Protein 7Z97 (pdb70)

Nearest PDB structures (foldseek):
  7z94-assembly1_A  TM=1.001E+00  e=5.519E-91  Variovorax paradoxus EPS
  7z98-assembly1_A  TM=1.002E+00  e=1.127E-90  Variovorax paradoxus EPS
  7zca-assembly1_A-2  TM=1.002E+00  e=1.269E-90  Variovorax paradoxus EPS
  3ihm-assembly1_A  TM=9.276E-01  e=6.030E-39  Pseudomonas putida
  6foy-assembly2_B  TM=6.921E-01  e=3.466E-15  Pseudomonas fluorescens

B-factor: mean 48.89, std 10.7, range [31.3, 117.1]

Radius of gyration: 21.33 Å; Cα contacts (8 Å, |Δi|>4): 837; chains: 1; bounding box: 51×59×56 Å

InterPro domains:
  IPR036188 FAD/NAD(P)-binding domain superfamily [G3DSA:3.50.50.60] (2-73)
  IPR036188 FAD/NAD(P)-binding domain superfamily [G3DSA:3.50.50.60] (272-360)
  IPR036188 FAD/NAD(P)-binding domain superfamily [SSF51905] (2-357)
  IPR041654 Styrene monooxygenase StyA, putative substrate binding domain [PF17885] (148-255)

Organism: Variovorax paradoxus (strain EPS) (NCBI:txid595537)

Solvent-accessible surface area: 16921 Å² total; per-residue (Å²): 129,85,5,0,0,7,14,16,23,16,8,0,0,2,1,0,11,3,0,24,91,43,49,22,103,4,14,0,20,4,108,88,66,12,88,85,7,52,135,15,97,3,62,26,22,8,9,2,7,42,57,0,10,72,21,7,83,111,56,45,4,55,85,28,46,113,97,5,37,59,0,44,0,2,6,2,7,16,28,49,108,134,111,203,53,38,65,80,26,91,21,39,12,170,18,131,44,40,0,15,0,12,0,28,1,38,6,8,0,28,0,4,59,29,0,94,152,127,54,8,112,20,56,109,104,109,15,24,59,111,28,0,28,59,5,22,130,58,25,94,7,2,0,0,6,24,24,123,32,131,28,1,125,70,4,114,95,10,70,175,51,7,93,41,105,141,44,45,12,2,16,1,13,0,0,1,66,53,14,44,102,64,133,114,45,19,2,12,12,15,2,45,14,96,72,22,2,15,0,15,0,6,18,0,12,3,35,71,18,84,9,16,0,0,10,0,0,0,52,56,77,22,66,0,38,19,18,90,89,24,164,50,31,117,78,6,19,59,55,0,74,110,1,1,91,67,35,0,42,42,17,19,116,34,6,161,112,2,110,29,15,40,89,48,0,18,41,59,35,111,38,24,4,16,3,26,84,3,33,7,81,7,113,58,39,76,83,0,0,0,1,5,33,0,0,2,14,13,2,52,16,3,31,2,30,14,1,3,9,0,22,0,1,33,31,0,19,128,8,9,79,92,96,45,157,37,65,25,68,37,74,20,6,71,107,0,3,44,113,4,15,106,34,16,0,32,80,0,6,90,5,0,14,48,46,7,38,118,71,43,112,29,3,93,71,3,8,33,24,3,45,84,18,90,34,1,3,41,24,8,0,27,2,14,33,38,0,102,80,0,57,80,17,4,53,63,51,58,61,1,101,157,63,22,61,80,5,51,88,115,101

Structure (mmCIF, N/CA/C/O backbone):
data_7Z97
#
_entry.id   7Z97
#
_cell.length_a   95.863
_cell.length_b   95.863
_cell.length_c   111.522
_cell.angle_alpha   90.000
_cell.angle_beta   90.000
_cell.angle_gamma   120.000
#
_symmetry.space_group_name_H-M   'P 32 2 1'
#
loop_
_entity.id
_entity.type
_entity.pdbx_description
1 polymer 'Putative dehydrogenase/oxygenase subunit (Flavoprotein)'
2 non-polymer 'FLAVIN-ADENINE DINUCLEOTIDE'
3 non-polymer 1,2-ETHANEDIOL
4 non-polymer 6-bromo-1H-indole
5 water water
#
loop_
_atom_site.group_PDB
_atom_site.id
_atom_site.type_symbol
_atom_site.label_atom_id
_atom_site.label_alt_id
_atom_site.label_comp_id
_atom_site.label_asym_id
_atom_site.label_entity_id
_atom_site.label_seq_id
_atom_site.pdbx_PDB_ins_code
_atom_site.Cartn_x
_atom_site.Cartn_y
_atom_site.Cartn_z
_atom_site.occupancy
_atom_site.B_iso_or_equiv
_atom_site.auth_seq_id
_atom_site.auth_comp_id
_atom_site.auth_asym_id
_atom_site.auth_atom_id
_atom_site.pdbx_PDB_model_num
ATOM 1 N N . LYS A 1 23 ? 32.152 31.243 19.488 1.00 62.53 2 LYS A N 1
ATOM 2 C CA . LYS A 1 23 ? 30.989 30.456 19.868 1.00 60.97 2 LYS A CA 1
ATOM 3 C C . LYS A 1 23 ? 30.064 31.142 20.872 1.00 53.51 2 LYS A C 1
ATOM 4 O O . LYS A 1 23 ? 28.855 30.999 20.759 1.00 52.74 2 LYS A O 1
ATOM 22 N N . ARG A 1 24 ? 30.600 31.873 21.850 1.00 48.82 3 ARG A N 1
ATOM 23 C CA . ARG A 1 24 ? 29.769 32.538 22.850 1.00 45.82 3 ARG A CA 1
ATOM 24 C C . ARG A 1 24 ? 29.981 34.041 22.770 1.00 41.65 3 ARG A C 1
ATOM 25 O O . ARG A 1 24 ? 31.104 34.519 22.968 1.00 40.45 3 ARG A O 1
ATOM 46 N N . ILE A 1 25 ? 28.893 34.781 22.551 1.00 39.82 4 ILE A N 1
ATOM 47 C CA . ILE A 1 25 ? 28.935 36.225 22.363 1.00 38.07 4 ILE A CA 1
ATOM 48 C C . ILE A 1 25 ? 28.000 36.868 23.371 1.00 39.29 4 ILE A C 1
ATOM 49 O O . ILE A 1 25 ? 26.854 36.422 23.539 1.00 40.21 4 ILE A O 1
ATOM 65 N N . ALA A 1 26 ? 28.476 37.947 24.000 1.00 37.35 5 ALA A N 1
ATOM 66 C CA . ALA A 1 26 ? 27.667 38.742 24.903 1.00 37.23 5 ALA A CA 1
ATOM 67 C C . ALA A 1 26 ? 27.395 40.119 24.329 1.00 38.97 5 ALA A C 1
ATOM 68 O O . ALA A 1 26 ? 28.286 40.753 23.763 1.00 37.78 5 ALA A O 1
ATOM 75 N N . ILE A 1 27 ? 26.165 40.588 24.495 1.00 37.60 6 ILE A N 1
ATOM 76 C CA . ILE A 1 27 ? 25.748 41.912 24.044 1.00 36.92 6 ILE A CA 1
ATOM 77 C C . ILE A 1 27 ? 25.014 42.620 25.171 1.00 37.66 6 ILE A C 1
ATOM 78 O O . ILE A 1 27 ? 24.036 42.089 25.705 1.00 38.34 6 ILE A O 1
ATOM 94 N N . VAL A 1 28 ? 25.456 43.832 25.494 1.00 37.38 7 VAL A N 1
ATOM 95 C CA . VAL A 1 28 ? 24.812 44.683 26.482 1.00 39.41 7 VAL A CA 1
ATOM 96 C C 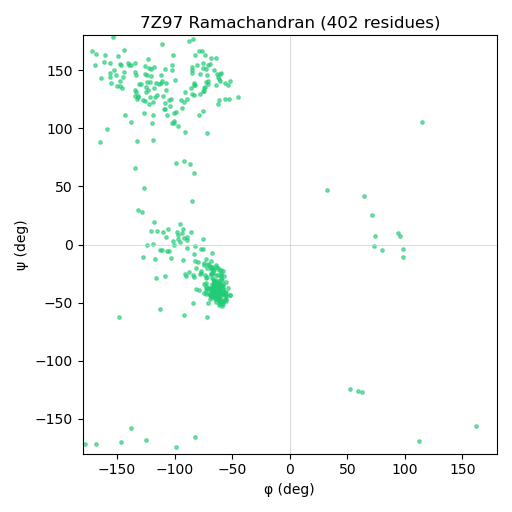. VAL A 1 28 ? 23.990 45.709 25.720 1.00 39.67 7 VAL A C 1
ATOM 97 O O . VAL A 1 28 ? 24.543 46.556 25.011 1.00 38.73 7 VAL A O 1
ATOM 110 N N . GLY A 1 29 ? 22.673 45.626 25.854 1.00 38.07 8 GLY A N 1
ATOM 111 C CA . GLY A 1 29 ? 21.769 46.572 25.254 1.00 38.56 8 GLY A CA 1
ATOM 112 C C . GLY A 1 29 ? 20.904 45.929 24.196 1.00 41.23 8 GLY A C 1
ATOM 113 O O . GLY A 1 29 ? 21.364 45.647 23.079 1.00 42.63 8 GLY A O 1
ATOM 117 N N . ALA A 1 30 ? 19.639 45.719 24.562 1.00 41.52 9 ALA A N 1
ATOM 118 C CA . ALA A 1 30 ? 18.653 45.055 23.717 1.00 42.86 9 ALA A CA 1
ATOM 119 C C . ALA A 1 30 ? 17.904 46.108 22.902 1.00 41.22 9 ALA A C 1
ATOM 120 O O . ALA A 1 30 ? 16.733 46.428 23.135 1.00 45.13 9 ALA A O 1
ATOM 127 N N . GLY A 1 31 ? 18.619 46.657 21.930 1.00 38.83 10 GLY A N 1
ATOM 128 C CA . GLY A 1 31 ? 18.046 47.633 21.019 1.00 36.64 10 GLY A CA 1
ATOM 129 C C . GLY A 1 31 ? 18.090 47.165 19.581 1.00 36.80 10 GLY A C 1
ATOM 130 O O . GLY A 1 31 ? 18.229 45.969 19.318 1.00 39.43 10 GLY A O 1
ATOM 134 N N A GLN A 1 32 ? 17.946 48.109 18.646 0.61 37.12 11 GLN A N 1
ATOM 135 N N B GLN A 1 32 ? 17.979 48.106 18.652 0.39 36.86 11 GLN A N 1
ATOM 136 C CA A GLN A 1 32 ? 17.894 47.761 17.224 0.61 38.27 11 GLN A CA 1
ATOM 137 C CA B GLN A 1 32 ? 17.892 47.735 17.248 0.39 37.08 11 GLN A CA 1
ATOM 138 C C A GLN A 1 32 ? 19.136 46.988 16.801 0.61 37.01 11 GLN A C 1
ATOM 139 C C B GLN A 1 32 ? 19.136 46.984 16.793 0.39 36.23 11 GLN A C 1
ATOM 140 O O A GLN A 1 32 ? 19.037 45.899 16.212 0.61 38.20 11 GLN A O 1
ATOM 141 O O B GLN A 1 32 ? 19.042 45.911 16.176 0.39 36.69 11 GLN A O 1
ATOM 168 N N . SER A 1 33 ? 20.309 47.575 17.009 1.00 36.26 12 SER A N 1
ATOM 169 C CA . SER A 1 33 ? 21.535 46.933 16.559 1.00 35.33 12 SER A CA 1
ATOM 170 C C . SER A 1 33 ? 21.844 45.682 17.352 1.00 34.20 12 SER A C 1
ATOM 171 O O . SER A 1 33 ? 22.261 44.667 16.790 1.00 36.25 12 SER A O 1
ATOM 180 N N . GLY A 1 34 ? 21.643 45.732 18.666 1.00 34.82 13 GLY A N 1
ATOM 181 C CA . GLY A 1 34 ? 21.986 44.591 19.485 1.00 36.86 13 GLY A CA 1
ATOM 182 C C . GLY A 1 34 ? 21.152 43.369 19.182 1.00 37.34 13 GLY A C 1
ATOM 183 O O . GLY A 1 34 ? 21.677 42.261 19.088 1.00 37.28 13 GLY A O 1
ATOM 187 N N . LEU A 1 35 ? 19.838 43.549 19.074 1.00 35.47 14 LEU A N 1
ATOM 188 C CA . LEU A 1 35 ? 18.951 42.426 18.790 1.00 34.96 14 LEU A CA 1
ATOM 189 C C . LEU A 1 35 ? 19.115 41.930 17.349 1.00 35.20 14 LEU A C 1
ATOM 190 O O . LEU A 1 35 ? 19.054 40.726 17.097 1.00 36.89 14 LEU A O 1
ATOM 206 N N . GLN A 1 36 ? 19.328 42.824 16.395 1.00 33.55 15 GLN A N 1
ATOM 207 C CA . GLN A 1 36 ? 19.541 42.364 15.025 1.00 31.98 15 GLN A 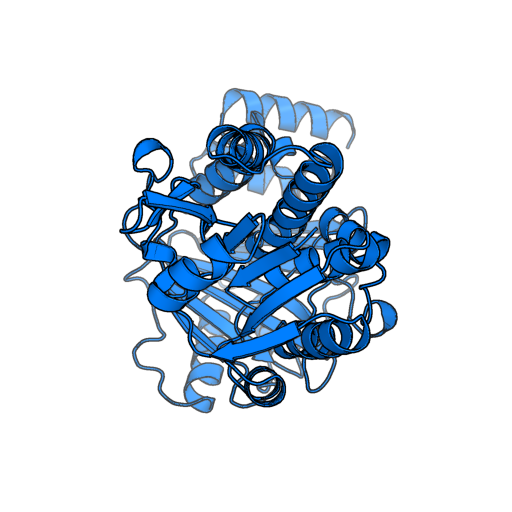CA 1
ATOM 208 C C . GLN A 1 36 ? 20.793 41.493 14.968 1.00 33.52 15 GLN A C 1
ATOM 209 O O . GLN A 1 36 ? 20.798 40.400 14.376 1.00 36.00 15 GLN A O 1
ATOM 223 N N . LEU A 1 37 ? 21.883 41.981 15.567 1.00 35.14 16 LEU A N 1
ATOM 224 C CA . LEU A 1 37 ? 23.122 41.206 15.616 1.00 34.76 16 LEU A CA 1
ATOM 225 C C . LEU A 1 37 ? 22.924 39.892 16.347 1.00 34.35 16 LEU A C 1
ATOM 226 O O . LEU A 1 37 ? 23.398 38.839 15.908 1.00 35.80 16 LEU A O 1
ATOM 242 N N . GLY A 1 38 ? 22.299 39.947 17.528 1.00 34.33 17 GLY A N 1
ATOM 243 C CA . GLY A 1 38 ? 22.100 38.730 18.290 1.00 35.19 17 GLY A CA 1
ATOM 244 C C . GLY A 1 38 ? 21.271 37.687 17.560 1.00 36.60 17 GLY A C 1
ATOM 245 O O . GLY A 1 38 ? 21.584 36.484 17.597 1.00 37.58 17 GLY A O 1
ATOM 249 N N . LEU A 1 39 ? 20.218 38.131 16.867 1.00 35.86 18 LEU A N 1
ATOM 250 C CA . LEU A 1 39 ? 19.382 37.193 16.130 1.00 34.39 18 LEU A CA 1
ATOM 251 C C . LEU A 1 39 ? 20.140 36.605 14.954 1.00 34.95 18 LEU A C 1
ATOM 252 O O . LEU A 1 39 ? 20.061 35.394 14.713 1.00 36.48 18 LEU A O 1
ATOM 268 N N . GLY A 1 40 ? 20.964 37.420 14.288 1.00 34.72 19 GLY A N 1
ATOM 269 C CA . GLY A 1 40 ? 21.793 36.901 13.206 1.00 36.27 19 GLY A CA 1
ATOM 270 C C . GLY A 1 40 ? 22.828 35.916 13.712 1.00 33.74 19 GLY A C 1
ATOM 271 O O . GLY A 1 40 ? 23.101 34.906 13.072 1.00 35.94 19 GLY A O 1
ATOM 275 N N . LEU A 1 41 ? 23.356 36.144 14.932 1.00 33.71 20 LEU A N 1
ATOM 276 C CA . LEU A 1 41 ? 24.361 35.232 15.465 1.00 36.60 20 LEU A CA 1
ATOM 277 C C . LEU A 1 41 ? 23.718 33.912 15.870 1.00 35.83 20 LEU A C 1
ATOM 278 O O . LEU A 1 41 ? 24.316 32.847 15.697 1.00 36.13 20 LEU A O 1
ATOM 294 N N . LEU A 1 42 ? 22.498 33.958 16.419 1.00 37.98 21 LEU A N 1
ATOM 295 C CA . LEU A 1 42 ? 21.847 32.716 16.816 1.00 37.52 21 LEU A CA 1
ATOM 296 C C . LEU A 1 42 ? 21.566 31.854 15.600 1.00 38.24 21 LEU A C 1
ATOM 297 O O . LEU A 1 42 ? 21.717 30.624 15.655 1.00 39.07 21 LEU A O 1
ATOM 313 N N . ALA A 1 43 ? 21.182 32.490 14.479 1.00 38.49 22 ALA A N 1
ATOM 314 C CA . ALA A 1 43 ? 20.902 31.754 13.256 1.00 40.20 22 ALA A CA 1
ATOM 315 C C . ALA A 1 43 ? 22.168 31.135 12.686 1.00 39.22 22 ALA A C 1
ATOM 316 O O . ALA A 1 43 ? 22.103 30.136 11.962 1.00 40.72 22 ALA A O 1
ATOM 323 N N . ALA A 1 44 ? 23.327 31.707 13.004 1.00 39.43 23 ALA A N 1
ATOM 324 C CA . ALA A 1 44 ? 24.614 31.193 12.562 1.00 38.77 23 ALA A CA 1
ATOM 325 C C . ALA A 1 44 ? 25.203 30.173 13.521 1.00 39.79 23 ALA A C 1
ATOM 326 O O . ALA A 1 44 ? 26.345 29.745 13.317 1.00 41.20 23 ALA A O 1
ATOM 333 N N . GLY A 1 45 ? 24.482 29.809 14.581 1.00 41.80 24 GLY A N 1
ATOM 334 C CA . GLY A 1 45 ? 24.914 28.758 15.474 1.00 41.42 24 GLY A CA 1
ATOM 335 C C . GLY A 1 45 ? 25.688 29.202 16.699 1.00 41.70 24 GLY A C 1
ATOM 336 O O . GLY A 1 45 ? 26.263 28.347 17.393 1.00 44.51 24 GLY A O 1
ATOM 340 N N . TYR A 1 46 ? 25.743 30.497 16.981 1.00 38.31 25 TYR A N 1
ATOM 341 C CA . TYR A 1 46 ? 26.436 30.976 18.163 1.00 37.76 25 TYR A CA 1
ATOM 342 C C . TYR A 1 46 ? 25.506 30.917 19.364 1.00 40.44 25 TYR A C 1
ATOM 343 O O . TYR A 1 46 ? 24.279 30.985 19.231 1.00 39.72 25 TYR A O 1
ATOM 361 N N . GLU A 1 47 ? 26.107 30.773 20.540 1.00 39.59 26 GLU A N 1
ATOM 362 C CA . GLU A 1 47 ? 25.420 31.086 21.779 1.00 42.83 26 GLU A CA 1
ATOM 363 C C . GLU A 1 47 ? 25.520 32.584 22.024 1.00 41.73 26 GLU A C 1
ATOM 364 O O . GLU A 1 47 ? 26.578 33.193 21.830 1.00 41.51 26 GLU A O 1
ATOM 376 N N . VAL 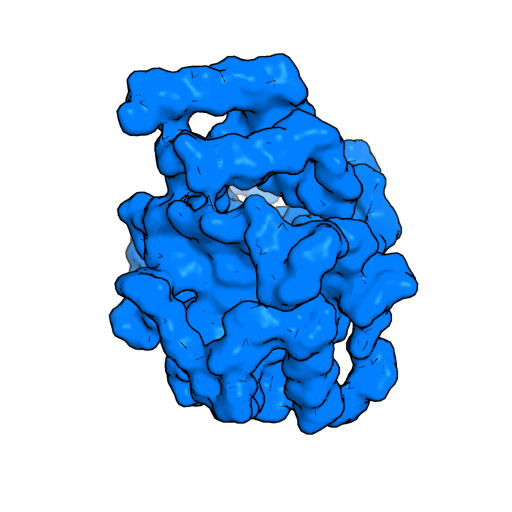A 1 48 ? 24.412 33.187 22.446 1.00 39.14 27 VAL A N 1
ATOM 377 C CA . VAL A 1 48 ? 24.355 34.632 22.633 1.00 36.25 27 VAL A CA 1
ATOM 378 C C . VAL A 1 48 ? 23.692 34.933 23.970 1.00 38.59 27 VAL A C 1
ATOM 379 O O . VAL A 1 48 ? 22.575 34.479 24.239 1.00 39.62 27 VAL A O 1
ATOM 392 N N . THR A 1 49 ? 24.362 35.737 24.773 1.00 39.70 28 THR A N 1
ATOM 393 C CA . THR A 1 49 ? 23.831 36.282 26.014 1.00 40.71 28 THR A CA 1
ATOM 394 C C . THR A 1 49 ? 23.566 37.758 25.763 1.00 38.64 28 THR A C 1
ATOM 395 O O . THR A 1 49 ? 24.428 38.451 25.218 1.00 40.65 28 THR A O 1
ATOM 406 N N . MET A 1 50 ? 22.389 38.237 26.163 1.00 39.37 29 MET A N 1
ATOM 407 C CA . MET A 1 50 ? 22.054 39.641 25.989 1.00 39.25 29 MET A CA 1
ATOM 408 C C . MET A 1 50 ? 21.510 40.230 27.271 1.00 40.05 29 MET A C 1
ATOM 409 O O . MET A 1 50 ? 20.709 39.589 27.956 1.00 40.52 29 MET A O 1
ATOM 423 N N . PHE A 1 51 ? 21.935 41.460 27.587 1.00 41.28 30 PHE A N 1
ATOM 424 C CA . PHE A 1 51 ? 21.457 42.173 28.771 1.00 41.59 30 PHE A CA 1
ATOM 425 C C . PHE A 1 51 ? 20.475 43.263 28.362 1.00 40.89 30 PHE A C 1
ATOM 426 O O . PHE A 1 51 ? 20.792 44.105 27.504 1.00 40.66 30 PHE A O 1
ATOM 443 N N . SER A 1 52 ? 19.281 43.219 28.931 1.00 41.79 31 SER A N 1
ATOM 444 C CA . SER A 1 52 ? 18.285 44.256 28.734 1.00 41.92 31 SER A CA 1
ATOM 445 C C . SER A 1 52 ? 17.985 44.955 30.055 1.00 40.86 31 SER A C 1
ATOM 446 O O . SER A 1 52 ? 17.837 44.314 31.106 1.00 41.19 31 SER A O 1
ATOM 454 N N . ASN A 1 53 ? 17.842 46.272 29.993 1.00 40.94 32 ASN A N 1
ATOM 455 C CA . ASN A 1 53 ? 17.528 47.070 31.163 1.00 42.12 32 ASN A CA 1
ATOM 456 C C . ASN A 1 53 ? 16.038 47.371 31.291 1.00 42.43 32 ASN A C 1
ATOM 457 O O . ASN A 1 53 ? 15.651 48.145 32.189 1.00 44.10 32 ASN A O 1
ATOM 468 N N . ARG A 1 54 ? 15.195 46.755 30.448 1.00 40.58 33 ARG A N 1
ATOM 469 C CA . ARG A 1 54 ? 13.751 46.931 30.511 1.00 42.80 33 ARG A CA 1
ATOM 470 C C . ARG A 1 54 ? 13.051 45.646 30.089 1.00 42.59 33 ARG A C 1
ATOM 471 O O . ARG A 1 54 ? 13.589 44.870 29.285 1.00 41.88 33 ARG A O 1
ATOM 492 N N . THR A 1 55 ? 11.814 45.475 30.570 1.00 43.84 34 THR A N 1
ATOM 493 C CA . THR A 1 55 ? 10.973 44.388 30.101 1.00 42.26 34 THR A CA 1
ATOM 494 C C . THR A 1 55 ? 10.343 44.770 28.766 1.00 41.05 34 THR A C 1
ATOM 495 O O . THR A 1 55 ? 10.128 45.949 28.483 1.00 40.81 34 THR A O 1
ATOM 506 N N . GLY A 1 56 ? 10.001 43.756 27.972 1.00 40.17 35 GLY A N 1
ATOM 507 C CA . GLY A 1 56 ? 9.343 44.025 26.699 1.00 39.28 35 GLY A CA 1
ATOM 508 C C . GLY A 1 56 ? 8.081 44.856 26.848 1.00 38.59 35 GLY A C 1
ATOM 509 O O . GLY A 1 56 ? 7.859 45.822 26.124 1.00 39.30 35 GLY A O 1
ATOM 513 N N . GLU A 1 57 ? 7.252 44.534 27.834 1.00 39.61 36 GLU A N 1
ATOM 514 C CA . GLU A 1 57 ? 5.987 45.258 27.977 1.00 41.29 36 GLU A CA 1
ATOM 515 C C . GLU A 1 57 ? 6.232 46.715 28.379 1.00 41.76 36 GLU A C 1
ATOM 516 O O . GLU A 1 57 ? 5.478 47.609 27.971 1.00 40.19 36 GLU A O 1
ATOM 528 N N . ASP A 1 58 ? 7.226 46.968 29.258 1.00 40.18 37 ASP A N 1
ATOM 529 C CA . ASP A 1 58 ? 7.520 48.356 29.616 1.00 40.82 37 ASP A CA 1
ATOM 530 C C . ASP A 1 58 ? 8.020 49.152 28.413 1.00 40.84 37 ASP A C 1
ATOM 531 O O . ASP A 1 58 ? 7.798 50.371 28.344 1.00 42.10 37 ASP A O 1
ATOM 540 N N . ILE A 1 59 ? 8.708 48.492 27.470 1.00 37.37 38 ILE A N 1
ATOM 541 C CA . ILE A 1 59 ? 9.093 49.144 26.211 1.00 36.51 38 ILE A CA 1
ATOM 542 C C . ILE A 1 59 ? 7.864 49.415 25.347 1.00 37.98 38 ILE A C 1
ATOM 543 O O . ILE A 1 59 ? 7.671 50.534 24.860 1.00 40.57 38 ILE A O 1
ATOM 559 N N . ARG A 1 60 ? 6.988 48.412 25.192 1.00 39.80 39 ARG A N 1
ATOM 560 C CA . ARG A 1 60 ? 5.798 48.579 24.373 1.00 41.42 39 ARG A CA 1
ATOM 561 C C . ARG A 1 60 ? 4.964 49.753 24.837 1.00 41.05 39 ARG A C 1
ATOM 562 O O . ARG A 1 60 ? 4.428 50.500 24.026 1.00 41.32 39 ARG A O 1
ATOM 583 N N . ARG A 1 61 ? 4.810 49.916 26.154 1.00 40.16 40 ARG A N 1
ATOM 584 C CA . ARG A 1 61 ? 3.886 50.915 26.693 1.00 40.35 40 ARG A CA 1
ATOM 585 C C . ARG A 1 61 ? 4.579 52.188 27.165 1.00 40.39 40 ARG A C 1
ATOM 586 O O . ARG A 1 61 ? 3.895 53.108 27.610 1.00 43.06 40 ARG A O 1
ATOM 607 N N . GLY A 1 62 ? 5.888 52.270 27.053 1.00 40.13 41 GLY A N 1
ATOM 608 C CA . GLY A 1 62 ? 6.630 53.450 27.432 1.00 39.91 41 GLY A CA 1
ATOM 609 C C . GLY A 1 62 ? 6.636 54.509 26.368 1.00 41.38 41 GLY A C 1
ATOM 610 O O . GLY A 1 62 ? 5.892 54.440 25.386 1.00 42.30 41 GLY A O 1
ATOM 614 N N . LYS A 1 63 ? 7.548 55.474 26.538 1.00 39.58 42 LYS A N 1
ATOM 615 C CA . LYS A 1 63 ? 7.616 56.580 25.593 1.00 41.71 42 LYS A CA 1
ATOM 616 C C . LYS A 1 63 ? 8.269 56.154 24.272 1.00 40.02 42 LYS A C 1
ATOM 617 O O . LYS A 1 63 ? 9.145 55.276 24.217 1.00 40.47 42 LYS A O 1
ATOM 636 N N . VAL A 1 64 ? 7.879 56.833 23.198 1.00 39.23 43 VAL A N 1
ATOM 637 C CA . VAL A 1 64 ? 8.543 56.576 21.940 1.00 38.53 43 VAL A CA 1
ATOM 638 C C . VAL A 1 64 ? 10.027 56.978 22.045 1.00 40.33 43 VAL A C 1
ATOM 639 O O . VAL A 1 64 ? 10.426 57.795 22.897 1.00 41.72 43 VAL A O 1
ATOM 652 N N . MET A 1 65 ? 10.844 56.442 21.126 1.00 38.51 44 MET A N 1
ATOM 653 C CA . MET A 1 65 ? 12.294 56.598 21.192 1.00 39.85 44 MET A CA 1
ATOM 654 C C . MET A 1 65 ? 12.894 57.133 19.894 1.00 40.56 44 MET A C 1
ATOM 655 O O . MET A 1 65 ? 14.075 57.527 19.880 1.00 40.54 44 MET A O 1
ATOM 669 N N . SER A 1 66 ? 12.120 57.184 18.825 1.00 39.06 45 SER A N 1
ATOM 670 C CA . SER A 1 66 ? 12.673 57.367 17.491 1.00 39.53 45 SER A CA 1
ATOM 671 C C . SER A 1 66 ? 11.508 57.588 16.54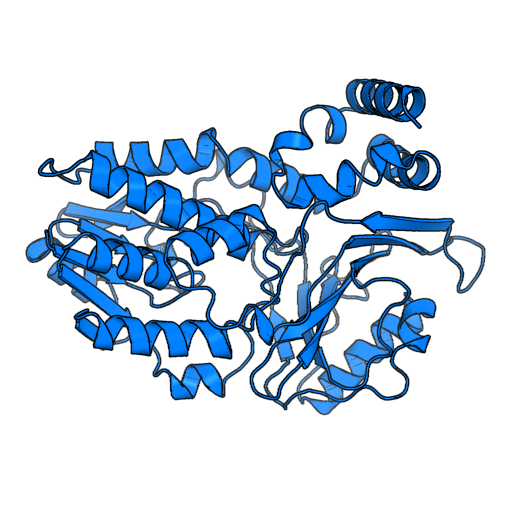6 1.00 39.28 45 SER A C 1
ATOM 672 O O . SER A 1 66 ? 10.353 57.331 16.888 1.00 39.43 45 SER A O 1
ATOM 680 N N . SER A 1 67 ? 11.827 58.060 15.326 1.00 37.35 46 SER A N 1
ATOM 681 C CA . SER A 1 67 ? 10.894 58.004 14.221 1.00 38.34 46 SER A CA 1
ATOM 682 C C . SER A 1 67 ? 11.278 56.933 13.203 1.00 38.46 46 SER A C 1
ATOM 683 O O . SER A 1 67 ? 10.517 56.728 12.226 1.00 38.76 46 SER A O 1
ATOM 691 N N . GLN A 1 68 ? 12.443 56.285 13.397 1.00 37.46 47 GLN A N 1
ATOM 692 C CA . GLN A 1 68 ? 12.886 55.076 12.717 1.00 37.11 47 GLN A CA 1
ATOM 693 C C . GLN A 1 68 ? 12.445 54.872 11.277 1.00 37.10 47 GLN A C 1
ATOM 694 O O . GLN A 1 68 ? 12.014 53.782 10.892 1.00 39.14 47 GLN A O 1
ATOM 708 N N . CYS A 1 69 ? 12.573 55.889 10.470 1.00 37.67 48 CYS A N 1
ATOM 709 C CA . CYS A 1 69 ? 12.313 55.703 9.032 1.00 37.63 48 CYS A CA 1
ATOM 710 C C . CYS A 1 69 ? 13.490 54.964 8.403 1.00 35.56 48 CYS A C 1
ATOM 711 O O . CYS A 1 69 ? 14.605 55.489 8.358 1.00 36.70 48 CYS A O 1
ATOM 719 N N . MET A 1 70 ? 13.252 53.741 7.920 1.00 36.11 49 MET A N 1
ATOM 720 C CA . MET A 1 70 ? 14.285 52.868 7.364 1.00 34.37 49 MET A CA 1
ATOM 721 C C . MET A 1 70 ? 14.100 52.733 5.848 1.00 35.10 49 MET A C 1
ATOM 722 O O . MET A 1 70 ? 13.028 52.358 5.372 1.00 34.91 49 MET A O 1
ATOM 736 N N . PHE A 1 71 ? 15.155 52.989 5.118 1.00 33.34 50 PHE A N 1
ATOM 737 C CA . PHE A 1 71 ? 15.119 52.948 3.652 1.00 32.74 50 PHE A CA 1
ATOM 738 C C . PHE A 1 71 ? 15.408 51.549 3.150 1.00 34.26 50 PHE A C 1
ATOM 739 O O . PHE A 1 71 ? 15.701 50.634 3.892 1.00 34.70 50 PHE A O 1
ATOM 756 N N . ASP A 1 72 ? 15.313 51.361 1.838 1.00 32.27 51 ASP A N 1
ATOM 757 C CA . ASP A 1 72 ? 15.187 49.989 1.381 1.00 33.63 51 ASP A CA 1
ATOM 758 C C . ASP A 1 72 ? 16.417 49.147 1.698 1.00 33.81 51 ASP A C 1
ATOM 759 O O . ASP A 1 72 ? 16.296 47.946 1.909 1.00 32.83 51 ASP A O 1
ATOM 768 N N . THR A 1 73 ? 17.619 49.711 1.646 1.00 34.35 52 THR A N 1
ATOM 769 C CA . THR A 1 73 ? 18.795 48.867 1.897 1.00 35.64 52 THR A CA 1
ATOM 770 C C . THR A 1 73 ? 18.766 48.315 3.318 1.00 34.87 52 THR A C 1
ATOM 771 O O . THR A 1 73 ? 18.986 47.121 3.525 1.00 33.95 52 THR A O 1
ATOM 782 N N . SER A 1 74 ? 18.415 49.155 4.272 1.00 35.52 53 SER A N 1
ATOM 783 C CA . SER A 1 74 ? 18.275 48.712 5.657 1.00 34.29 53 SER A CA 1
ATOM 784 C C . SER A 1 74 ? 17.149 47.698 5.804 1.00 34.43 53 SER A C 1
ATOM 785 O O . SER A 1 74 ? 17.296 46.685 6.502 1.00 34.54 53 SER A O 1
ATOM 793 N N . LEU A 1 75 ? 15.974 48.016 5.252 1.00 34.17 54 LEU A N 1
ATOM 794 C CA . LEU A 1 75 ? 14.889 47.044 5.279 1.00 34.13 54 LEU A CA 1
ATOM 795 C C . LEU A 1 75 ? 15.361 45.703 4.734 1.00 33.53 54 LEU A C 1
ATOM 796 O O . LEU A 1 75 ? 14.950 44.645 5.225 1.00 34.83 54 LEU A O 1
ATOM 812 N N . GLN A 1 76 ? 16.119 45.721 3.620 1.00 34.35 55 GLN A N 1
ATOM 813 C CA . GLN A 1 76 ? 16.545 44.449 3.046 1.00 35.60 55 GLN A CA 1
ATOM 814 C C . GLN A 1 76 ? 17.449 43.619 3.953 1.00 34.23 55 GLN A C 1
ATOM 815 O O . GLN A 1 76 ? 17.365 42.369 3.924 1.00 35.20 55 GLN A O 1
ATOM 829 N N . ILE A 1 77 ? 18.289 44.270 4.775 1.00 33.74 56 ILE A N 1
ATOM 830 C CA . ILE A 1 77 ? 19.054 43.583 5.814 1.00 34.65 56 ILE A CA 1
ATOM 831 C C . ILE A 1 77 ? 18.126 42.851 6.783 1.00 35.69 56 ILE A C 1
ATOM 832 O O . ILE A 1 77 ? 18.331 41.673 7.083 1.00 36.73 56 ILE A O 1
ATOM 848 N N . GLU A 1 78 ? 17.031 43.487 7.186 1.00 35.18 57 GLU A N 1
ATOM 849 C CA . GLU A 1 78 ? 16.053 42.812 8.033 1.00 36.66 57 GLU A CA 1
ATOM 850 C C . GLU A 1 78 ? 15.382 41.681 7.282 1.00 36.12 57 GLU A C 1
ATOM 851 O O . GLU A 1 78 ? 15.225 40.583 7.809 1.00 37.79 57 GLU A O 1
ATOM 863 N N . ARG A 1 79 ? 15.032 41.896 6.009 1.00 34.91 58 ARG A N 1
ATOM 864 C CA . ARG A 1 79 ? 14.364 40.820 5.303 1.00 34.30 58 ARG A CA 1
ATOM 865 C C . ARG A 1 79 ? 15.266 39.606 5.195 1.00 35.57 58 ARG A C 1
ATOM 866 O O . ARG A 1 79 ? 14.804 38.467 5.280 1.00 35.58 58 ARG A O 1
ATOM 887 N N . ASP A 1 80 ? 16.552 39.827 4.938 1.00 35.71 59 ASP A N 1
ATOM 888 C CA . ASP A 1 80 ? 17.468 38.711 4.718 1.00 36.52 59 ASP A CA 1
ATOM 889 C C . ASP A 1 80 ? 17.663 37.897 5.988 1.00 37.45 59 ASP A C 1
ATOM 890 O O . ASP A 1 80 ? 18.061 36.715 5.934 1.00 39.27 59 ASP A O 1
ATOM 899 N N . LEU A 1 81 ? 17.362 38.481 7.136 1.00 37.04 60 LEU A N 1
ATOM 900 C CA . LEU A 1 81 ? 17.384 37.756 8.398 1.00 38.91 60 LEU A CA 1
ATOM 901 C C . LEU A 1 81 ? 16.021 37.218 8.824 1.00 37.47 60 LEU A C 1
ATOM 902 O O . LEU A 1 81 ? 15.904 36.652 9.913 1.00 39.62 60 LEU A O 1
ATOM 918 N N . GLY A 1 82 ? 14.995 37.408 8.015 1.00 37.16 61 GLY A N 1
ATOM 919 C CA . GLY A 1 82 ? 13.652 36.988 8.373 1.00 37.71 61 GLY A CA 1
ATOM 920 C C . GLY A 1 82 ? 13.000 37.815 9.455 1.00 37.89 61 GLY A C 1
ATOM 921 O O . GLY A 1 82 ? 12.110 37.326 10.138 1.00 38.76 61 GLY A O 1
ATOM 925 N N . LEU A 1 83 ? 13.401 39.074 9.615 1.00 36.96 62 LEU A N 1
ATOM 926 C CA . LEU A 1 83 ? 12.956 39.891 10.738 1.00 37.69 62 LEU A CA 1
ATOM 927 C C . LEU A 1 83 ? 11.969 40.972 10.321 1.00 37.50 62 LEU A C 1
ATOM 928 O O . LEU A 1 83 ? 11.624 41.821 11.124 1.00 38.42 62 LEU A O 1
ATOM 944 N N . ASP A 1 84 ? 11.523 40.973 9.061 1.00 37.23 63 ASP A N 1
ATOM 945 C CA . ASP A 1 84 ? 10.551 41.953 8.567 1.00 36.83 63 ASP A CA 1
ATOM 946 C C . ASP A 1 84 ? 9.120 41.531 8.912 1.00 36.69 63 ASP A C 1
ATOM 947 O O . ASP A 1 84 ? 8.272 41.320 8.058 1.00 38.13 63 ASP A O 1
ATOM 956 N N . HIS A 1 85 ? 8.851 41.433 10.211 1.00 36.55 64 HIS A N 1
ATOM 957 C CA . HIS A 1 85 ? 7.572 40.915 10.678 1.00 37.13 64 HIS A CA 1
ATOM 958 C C . HIS A 1 85 ? 6.409 41.874 10.471 1.00 39.82 64 HIS A C 1
ATOM 959 O O . HIS A 1 85 ? 5.255 41.451 10.605 1.00 42.68 64 HIS A O 1
ATOM 973 N N . TRP A 1 86 ? 6.661 43.137 10.140 1.00 40.36 65 TRP A N 1
ATOM 974 C CA . TRP A 1 86 ? 5.581 44.108 9.983 1.00 40.68 65 TRP A CA 1
ATOM 975 C C . TRP A 1 86 ? 5.444 44.626 8.556 1.00 40.59 65 TRP A C 1
ATOM 976 O O . TRP A 1 86 ? 4.719 45.596 8.328 1.00 41.26 65 TRP A O 1
ATOM 997 N N . ALA A 1 87 ? 6.118 43.988 7.608 1.00 39.80 66 ALA A N 1
ATOM 998 C CA . ALA A 1 87 ? 6.187 44.473 6.233 1.00 41.38 66 ALA A CA 1
ATOM 999 C C . ALA A 1 87 ? 4.821 44.766 5.650 1.00 42.40 66 ALA A C 1
ATOM 1000 O O . ALA A 1 87 ? 4.633 45.794 4.982 1.00 46.78 66 ALA A O 1
ATOM 1007 N N . SER A 1 88 ? 3.858 43.881 5.873 1.00 41.89 67 SER A N 1
ATOM 1008 C CA . SER A 1 88 ? 2.550 44.053 5.247 1.00 45.16 67 SER A CA 1
ATOM 1009 C C . SER A 1 88 ? 1.637 44.991 6.025 1.00 44.64 67 SER A C 1
ATOM 1010 O O . SER A 1 88 ? 0.740 45.599 5.435 1.00 47.15 67 SER A O 1
ATOM 1018 N N . ASP A 1 89 ? 1.837 45.123 7.334 1.00 43.19 68 ASP A N 1
ATOM 1019 C CA . ASP A 1 89 ? 0.991 45.997 8.131 1.00 43.91 68 ASP A CA 1
ATOM 1020 C C . ASP A 1 89 ? 1.476 47.443 8.176 1.00 43.71 68 ASP A C 1
ATOM 1021 O O . ASP A 1 89 ? 0.674 48.349 8.467 1.00 43.88 68 ASP A O 1
ATOM 1030 N N . CYS A 1 90 ? 2.721 47.671 7.956 1.00 41.54 69 CYS A N 1
ATOM 1031 C CA . CYS A 1 90 ? 3.284 49.009 8.100 1.00 40.60 69 CYS A CA 1
ATOM 1032 C C . CYS A 1 90 ? 3.082 49.802 6.819 1.00 39.90 69 CYS A C 1
ATOM 1033 O O . CYS A 1 90 ? 3.389 49.294 5.734 1.00 40.43 69 CYS A O 1
ATOM 1041 N N . PRO A 1 91 ? 2.555 51.022 6.904 1.00 39.75 70 PRO A N 1
ATOM 1042 C CA . PRO A 1 91 ? 2.397 51.821 5.685 1.00 39.38 70 PRO A CA 1
ATOM 1043 C C . PRO A 1 91 ? 3.731 52.118 5.044 1.00 37.77 70 PRO A C 1
ATOM 1044 O O . PRO A 1 91 ? 4.740 52.304 5.710 1.00 40.44 70 PRO A O 1
ATOM 1055 N N . THR A 1 92 ? 3.746 52.143 3.712 1.00 38.52 71 THR A N 1
ATOM 1056 C CA . THR A 1 92 ? 4.980 52.491 3.028 1.00 40.35 71 THR A CA 1
ATOM 1057 C C . THR A 1 92 ? 5.132 54.000 2.899 1.00 40.04 71 THR A C 1
ATOM 1058 O O . THR A 1 92 ? 4.163 54.757 2.840 1.00 41.92 71 THR A O 1
ATOM 1069 N N . VAL A 1 93 ? 6.378 54.421 2.877 1.00 38.86 72 VAL A N 1
ATOM 1070 C CA . VAL A 1 93 ? 6.769 55.795 2.616 1.00 37.39 72 VAL A CA 1
ATOM 1071 C C . VAL A 1 93 ? 7.393 55.754 1.220 1.00 37.75 72 VAL A C 1
ATOM 1072 O O . VAL A 1 93 ? 8.420 55.085 1.017 1.00 38.19 72 VAL A O 1
ATOM 1085 N N . ASP A 1 94 ? 6.784 56.447 0.269 1.00 37.92 73 ASP A N 1
ATOM 1086 C CA . ASP A 1 94 ? 7.022 56.199 -1.148 1.00 37.57 73 ASP A CA 1
ATOM 1087 C C . ASP A 1 94 ? 7.886 57.253 -1.809 1.00 38.48 73 ASP A C 1
ATOM 1088 O O . ASP A 1 94 ? 8.191 57.127 -3.008 1.00 40.38 73 ASP A O 1
ATOM 1097 N N . GLY A 1 95 ? 8.224 58.313 -1.101 1.00 38.24 74 GLY A N 1
ATOM 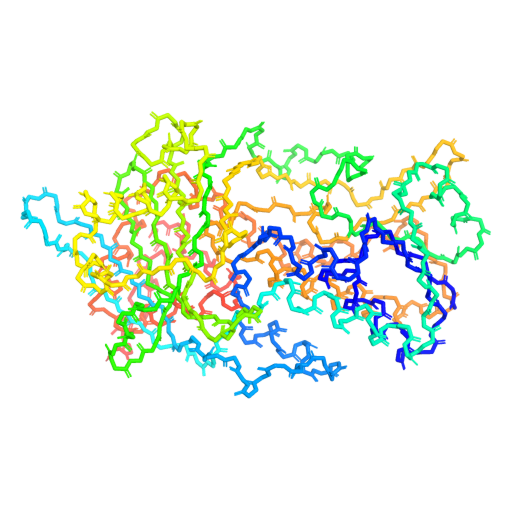1098 C CA . GLY A 1 95 ? 9.040 59.369 -1.646 1.00 38.10 74 GLY A CA 1
ATOM 1099 C C . GLY A 1 95 ? 9.528 60.317 -0.585 1.00 37.94 74 GLY A C 1
ATOM 1100 O O . GLY A 1 95 ? 9.394 60.070 0.614 1.00 40.79 74 GLY A O 1
ATOM 1104 N N . ILE A 1 96 ? 10.138 61.395 -1.043 1.00 37.18 75 ILE A N 1
ATOM 1105 C CA . ILE A 1 96 ? 10.609 62.486 -0.204 1.00 38.40 75 ILE A CA 1
ATOM 1106 C C . ILE A 1 96 ? 10.194 63.796 -0.858 1.00 40.29 75 ILE A C 1
ATOM 1107 O O . ILE A 1 96 ? 10.351 63.970 -2.075 1.00 41.55 75 ILE A O 1
ATOM 1123 N N . GLY A 1 97 ? 9.632 64.692 -0.066 1.00 40.99 76 GLY A N 1
ATOM 1124 C CA . GLY A 1 97 ? 9.276 66.021 -0.521 1.00 42.51 76 GLY A CA 1
ATOM 1125 C C . GLY A 1 97 ? 10.051 67.059 0.268 1.00 42.39 76 GLY A C 1
ATOM 1126 O O . GLY A 1 97 ? 10.406 66.850 1.438 1.00 43.26 76 GLY A O 1
ATOM 1130 N N . LEU A 1 98 ? 10.280 68.201 -0.359 1.00 43.04 77 LEU A N 1
ATOM 1131 C CA . LEU A 1 98 ? 10.985 69.300 0.279 1.00 43.42 77 LEU A CA 1
ATOM 1132 C C . LEU A 1 98 ? 10.221 70.590 0.019 1.00 41.81 77 LEU A C 1
ATOM 1133 O O . LEU A 1 98 ? 9.865 70.887 -1.129 1.00 43.09 77 LEU A O 1
ATOM 1149 N N . ALA A 1 99 ? 9.982 71.353 1.070 1.00 41.54 78 ALA A N 1
ATOM 1150 C CA . ALA A 1 99 ? 9.370 72.666 0.970 1.00 42.42 78 ALA A CA 1
ATOM 1151 C C . ALA A 1 99 ? 10.139 73.680 1.806 1.00 42.12 78 ALA A C 1
ATOM 1152 O O . ALA A 1 99 ? 10.648 73.365 2.888 1.00 41.60 78 ALA A O 1
ATOM 1159 N N . VAL A 1 100 ? 10.169 74.910 1.300 1.00 42.67 79 VAL A N 1
ATOM 1160 C CA . VAL A 1 100 ? 10.749 76.062 1.965 1.00 43.79 79 VAL A CA 1
ATOM 1161 C C . VAL A 1 100 ? 9.763 77.217 1.915 1.00 43.28 79 VAL A C 1
ATOM 1162 O O . VAL A 1 100 ? 9.290 77.573 0.821 1.00 44.71 79 VAL A O 1
ATOM 1175 N N . PRO A 1 101 ? 9.446 77.834 3.051 1.00 44.80 80 PRO A N 1
ATOM 1176 C CA . PRO A 1 101 ? 8.506 78.961 3.040 1.00 45.61 80 PRO A CA 1
ATOM 1177 C C . PRO A 1 101 ? 9.010 80.093 2.159 1.00 46.72 80 PRO A C 1
ATOM 1178 O O . PRO A 1 101 ? 10.212 80.363 2.074 1.00 48.70 80 PRO A O 1
ATOM 1189 N N . HIS A 1 102 ? 8.068 80.793 1.542 1.00 47.95 81 HIS A N 1
ATOM 1190 C CA . HIS A 1 102 ? 8.406 81.950 0.726 1.00 51.79 81 HIS A CA 1
ATOM 1191 C C . HIS A 1 102 ? 8.702 83.140 1.631 1.00 54.99 81 HIS A C 1
ATOM 1192 O O . HIS A 1 102 ? 7.903 83.449 2.522 1.00 54.48 81 HIS A O 1
ATOM 1206 N N . PRO A 1 103 ? 9.827 83.829 1.440 1.00 59.16 82 PRO A N 1
ATOM 1207 C CA . PRO A 1 103 ? 10.140 84.945 2.349 1.00 61.57 82 PRO A CA 1
ATOM 1208 C C . PRO A 1 103 ? 9.121 86.069 2.296 1.00 68.08 82 PRO A C 1
ATOM 1209 O O . PRO A 1 103 ? 8.748 86.612 3.344 1.00 68.56 82 PRO A O 1
ATOM 1220 N N . GLU A 1 104 ? 8.651 86.430 1.102 1.00 73.73 83 GLU A N 1
ATOM 1221 C CA . GLU A 1 104 ? 7.724 87.550 0.950 1.00 79.51 83 GLU A CA 1
ATOM 1222 C C . GLU A 1 104 ? 6.270 87.079 1.014 1.00 79.56 83 GLU A C 1
ATOM 1223 O O . GLU A 1 104 ? 5.511 87.492 1.897 1.00 81.36 83 GLU A O 1
ATOM 1235 N N . GLN A 1 105 ? 5.878 86.208 0.084 1.00 75.42 84 GLN A N 1
ATOM 1236 C CA . GLN A 1 105 ? 4.501 85.742 -0.007 1.00 70.55 84 GLN A CA 1
ATOM 1237 C C . GLN A 1 105 ? 4.110 84.995 1.264 1.00 66.82 84 GLN A C 1
ATOM 1238 O O . GLN A 1 105 ? 4.713 83.970 1.603 1.00 65.79 84 GLN A O 1
ATOM 1252 N N . LYS A 1 106 ? 3.077 85.489 1.942 1.00 64.96 85 LYS A N 1
ATOM 1253 C CA . LYS A 1 106 ? 2.655 84.931 3.219 1.00 65.07 85 LYS A CA 1
ATOM 1254 C C . LYS A 1 106 ? 1.913 83.617 3.004 1.00 61.58 85 LYS A C 1
ATOM 1255 O O . LYS A 1 106 ? 1.038 83.525 2.135 1.00 63.24 85 LYS A O 1
ATOM 1274 N N . GLY A 1 107 ? 2.288 82.594 3.771 1.00 56.39 86 GLY A N 1
ATOM 1275 C CA . GLY A 1 107 ? 1.635 81.299 3.728 1.00 50.75 86 GLY A CA 1
ATOM 1276 C C . GLY A 1 107 ? 1.953 80.457 2.511 1.00 50.46 86 GLY A C 1
ATOM 1277 O O . GLY A 1 107 ? 1.385 79.365 2.359 1.00 52.58 86 GLY A O 1
ATOM 1281 N N . ALA A 1 108 ? 2.889 80.893 1.689 1.00 48.42 87 ALA A N 1
ATOM 1282 C CA . ALA A 1 108 ? 3.255 80.232 0.451 1.00 46.51 87 ALA A CA 1
ATOM 1283 C C . ALA A 1 108 ? 4.656 79.644 0.587 1.00 46.29 87 ALA A C 1
ATOM 1284 O O . ALA A 1 108 ? 5.349 79.857 1.596 1.00 46.51 87 ALA A O 1
ATOM 1291 N N . LYS A 1 109 ? 5.055 78.871 -0.430 1.00 45.38 88 LYS A N 1
ATOM 1292 C CA . LYS A 1 109 ? 6.367 78.250 -0.494 1.00 43.48 88 LYS A CA 1
ATOM 1293 C C . LYS A 1 109 ? 7.088 78.718 -1.748 1.00 41.90 88 LYS A C 1
ATOM 1294 O O . LYS A 1 109 ? 6.478 78.841 -2.810 1.00 44.26 88 LYS A O 1
ATOM 1313 N N . VAL A 1 110 ? 8.386 78.980 -1.607 1.00 42.59 89 VAL A N 1
ATOM 1314 C CA . VAL A 1 110 ? 9.245 79.317 -2.733 1.00 43.57 89 VAL A CA 1
ATOM 1315 C C . VAL A 1 110 ? 9.881 78.075 -3.354 1.00 43.10 89 VAL A C 1
ATOM 1316 O O . VAL A 1 110 ? 10.191 78.070 -4.552 1.00 43.39 89 VAL A O 1
ATOM 1329 N N . ILE A 1 111 ? 10.068 77.017 -2.579 1.00 42.88 90 ILE A N 1
ATOM 1330 C CA . ILE A 1 111 ? 10.502 75.716 -3.066 1.00 42.30 90 ILE A CA 1
ATOM 1331 C C . ILE A 1 111 ? 9.474 74.692 -2.601 1.00 43.67 90 ILE A C 1
ATOM 1332 O O . ILE A 1 111 ? 9.068 74.703 -1.434 1.00 42.75 90 ILE A O 1
ATOM 1348 N N . ASP A 1 112 ? 9.007 73.845 -3.517 1.00 43.36 91 ASP A N 1
ATOM 1349 C CA . ASP A 1 112 ? 8.026 72.811 -3.155 1.00 42.99 91 ASP A CA 1
ATOM 1350 C C . ASP A 1 112 ? 8.097 71.723 -4.222 1.00 40.67 91 ASP A C 1
ATOM 1351 O O . ASP A 1 112 ? 7.571 71.906 -5.329 1.00 40.99 91 ASP A O 1
ATOM 1360 N N . TRP A 1 113 ? 8.809 70.633 -3.917 1.00 39.77 92 TRP A N 1
ATOM 1361 C CA . TRP A 1 113 ? 8.977 69.554 -4.888 1.00 40.11 92 TRP A CA 1
ATOM 1362 C C . TRP A 1 113 ? 8.966 68.224 -4.159 1.00 40.23 92 TRP A C 1
ATOM 1363 O O . TRP A 1 113 ? 9.015 68.164 -2.925 1.00 38.88 92 TRP A O 1
ATOM 1384 N N . ALA A 1 114 ? 8.857 67.151 -4.922 1.00 38.82 93 ALA A N 1
ATOM 1385 C CA . ALA A 1 114 ? 8.899 65.792 -4.409 1.00 39.58 93 ALA A CA 1
ATOM 1386 C C . ALA A 1 114 ? 9.491 64.858 -5.456 1.00 39.26 93 ALA A C 1
ATOM 1387 O O . ALA A 1 114 ? 9.544 65.166 -6.660 1.00 39.32 93 ALA A O 1
ATOM 1394 N N . ALA A 1 115 ? 9.919 63.685 -5.000 1.00 39.04 94 ALA A N 1
ATOM 1395 C CA . ALA A 1 115 ? 10.447 62.640 -5.862 1.00 38.19 94 ALA A CA 1
ATOM 1396 C C . ALA A 1 115 ? 10.163 61.293 -5.225 1.00 38.27 94 ALA A C 1
ATOM 1397 O O . ALA A 1 115 ? 10.192 61.153 -3.997 1.00 38.38 94 ALA A O 1
ATOM 1404 N N . ARG A 1 116 ? 9.914 60.297 -6.050 1.00 38.59 95 ARG A N 1
ATOM 1405 C CA . ARG A 1 116 ? 9.590 58.958 -5.572 1.00 38.91 95 ARG A CA 1
ATOM 1406 C C . ARG A 1 116 ? 10.855 58.183 -5.250 1.00 37.37 95 ARG A C 1
ATOM 1407 O O . ARG A 1 116 ? 11.881 58.346 -5.906 1.00 38.23 95 ARG A O 1
ATOM 1428 N N . LEU A 1 117 ? 10.812 57.439 -4.145 1.00 36.35 96 LEU A N 1
ATOM 1429 C CA . LEU A 1 117 ? 11.908 56.536 -3.829 1.00 37.37 96 LEU A CA 1
ATOM 1430 C C . LEU A 1 117 ? 11.884 55.343 -4.774 1.00 39.47 96 LEU A C 1
ATOM 1431 O O . LEU A 1 117 ? 10.817 54.847 -5.145 1.00 39.92 96 LEU A O 1
ATOM 1447 N N . ASN A 1 118 ? 13.068 54.841 -5.116 1.00 37.94 97 ASN A N 1
ATOM 1448 C CA . ASN A 1 118 ? 13.126 53.686 -6.013 1.00 39.32 97 ASN A CA 1
ATOM 1449 C C . ASN A 1 118 ? 12.491 52.476 -5.376 1.00 37.24 97 ASN A C 1
ATOM 1450 O O . ASN A 1 118 ? 12.031 51.583 -6.082 1.00 38.28 97 ASN A O 1
ATOM 1461 N N . ALA A 1 119 ? 12.472 52.418 -4.039 1.00 35.73 98 ALA A N 1
ATOM 1462 C CA . ALA A 1 119 ? 11.827 51.335 -3.319 1.00 35.80 98 ALA A CA 1
ATOM 1463 C C . ALA A 1 119 ? 11.410 51.922 -1.980 1.00 36.07 98 ALA A C 1
ATOM 1464 O O . ALA A 1 119 ? 12.026 52.880 -1.508 1.00 37.27 98 ALA A O 1
ATOM 1471 N N . SER A 1 120 ? 10.324 51.393 -1.424 1.00 39.17 99 SER A N 1
ATOM 1472 C CA . SER A 1 120 ? 9.651 52.029 -0.298 1.00 38.85 99 SER A CA 1
ATOM 1473 C C . SER A 1 120 ? 10.517 52.045 0.954 1.00 37.99 99 SER A C 1
ATOM 1474 O O . SER A 1 120 ? 11.358 51.178 1.166 1.00 38.42 99 SER A O 1
ATOM 1482 N N . ALA A 1 121 ? 10.307 53.051 1.780 1.00 36.19 100 ALA A N 1
ATOM 1483 C CA . ALA A 1 121 ? 10.815 53.065 3.155 1.00 34.93 100 ALA A CA 1
ATOM 1484 C C . ALA A 1 121 ? 9.685 52.709 4.104 1.00 34.17 100 ALA A C 1
ATOM 1485 O O . ALA A 1 121 ? 8.507 52.805 3.762 1.00 36.49 100 ALA A O 1
ATOM 1492 N N . GLN A 1 122 ? 10.042 52.336 5.341 1.00 34.02 101 GLN A N 1
ATOM 1493 C CA . GLN A 1 122 ? 9.046 51.954 6.329 1.00 35.12 101 GLN A CA 1
ATOM 1494 C C . GLN A 1 122 ? 9.518 52.347 7.733 1.00 37.36 101 GLN A C 1
ATOM 1495 O O . GLN A 1 122 ? 10.722 52.270 8.037 1.00 36.39 101 GLN A O 1
ATOM 1509 N N . SER A 1 123 ? 8.587 52.810 8.526 1.00 35.10 102 SER A N 1
ATOM 1510 C CA . SER A 1 123 ? 8.871 53.173 9.919 1.00 35.36 102 SER A CA 1
ATOM 1511 C C . SER A 1 123 ? 8.037 52.342 10.906 1.00 37.32 102 SER A C 1
ATOM 1512 O O . SER A 1 123 ? 6.826 52.552 11.036 1.00 39.51 102 SER A O 1
ATOM 1520 N N . VAL A 1 124 ? 8.677 51.373 11.549 1.00 36.10 103 VAL A N 1
ATOM 1521 C CA . VAL A 1 124 ? 8.037 50.475 12.501 1.00 37.26 103 VAL A CA 1
ATOM 1522 C C . VAL A 1 124 ? 8.510 50.885 13.886 1.00 36.86 103 VAL A C 1
ATOM 1523 O O . VAL A 1 124 ? 9.693 50.730 14.214 1.00 38.80 103 VAL A O 1
ATOM 1536 N N . ASP A 1 125 ? 7.594 51.427 14.679 1.00 36.14 104 ASP A N 1
ATOM 1537 C CA . ASP A 1 125 ? 7.903 51.911 16.030 1.00 34.86 104 ASP A CA 1
ATOM 1538 C C . ASP A 1 125 ? 8.773 50.926 16.800 1.00 34.00 104 ASP A C 1
ATOM 1539 O O . ASP A 1 125 ? 8.462 49.733 16.868 1.00 35.29 104 ASP A O 1
ATOM 1548 N N . GLN A 1 126 ? 9.904 51.428 17.341 1.00 36.41 105 GLN A N 1
ATOM 1549 C CA . GLN A 1 126 ? 10.772 50.584 18.153 1.00 37.15 105 GLN A CA 1
ATOM 1550 C C . GLN A 1 126 ? 10.016 49.997 19.343 1.00 36.96 105 GLN A C 1
ATOM 1551 O O . GLN A 1 126 ? 10.365 48.906 19.816 1.00 38.56 105 GLN A O 1
ATOM 1565 N N . ARG A 1 127 ? 8.912 50.628 19.761 1.00 37.70 106 ARG A N 1
ATOM 1566 C CA . ARG A 1 127 ? 8.117 50.059 20.861 1.00 37.52 106 ARG A CA 1
ATOM 1567 C C . ARG A 1 127 ? 7.447 48.767 20.413 1.00 39.13 106 ARG A C 1
ATOM 1568 O O . ARG A 1 127 ? 7.116 47.924 21.244 1.00 40.25 106 ARG A O 1
ATOM 1589 N N . LEU A 1 128 ? 7.202 48.612 19.096 1.00 38.34 107 LEU A N 1
ATOM 1590 C CA . LEU A 1 128 ? 6.717 47.336 18.568 1.00 38.40 107 LEU A CA 1
ATOM 1591 C C . LEU A 1 128 ? 7.878 46.382 18.311 1.00 38.92 107 LEU A C 1
ATOM 1592 O O . LEU A 1 128 ? 7.855 45.221 18.739 1.00 40.22 107 LEU A O 1
ATOM 1608 N N . LYS A 1 129 ? 8.913 46.861 17.604 1.00 39.15 108 LYS A N 1
ATOM 1609 C CA . LYS A 1 129 ? 9.921 45.965 17.042 1.00 37.59 108 LYS A CA 1
ATOM 1610 C C . LYS A 1 129 ? 10.812 45.362 18.113 1.00 37.06 108 LYS A C 1
ATOM 1611 O O . LYS A 1 129 ? 11.016 44.145 18.138 1.00 37.57 108 LYS A O 1
ATOM 1630 N N . ILE A 1 130 ? 11.373 46.199 19.002 1.00 37.88 109 ILE A N 1
ATOM 1631 C CA . ILE A 1 130 ? 12.337 45.701 19.982 1.00 38.12 109 ILE A CA 1
ATOM 1632 C C . ILE A 1 130 ? 11.734 44.628 20.885 1.00 38.74 109 ILE A C 1
ATOM 1633 O O . ILE A 1 130 ? 12.336 43.548 21.009 1.00 37.30 109 ILE A O 1
ATOM 1649 N N . PRO A 1 131 ? 10.559 44.831 21.492 1.00 37.59 110 PRO A N 1
ATOM 1650 C CA . PRO A 1 131 ? 9.966 43.756 22.307 1.00 35.43 110 PRO A CA 1
ATOM 1651 C C . PRO A 1 131 ? 9.675 42.497 21.527 1.00 36.82 110 PRO A C 1
ATOM 1652 O O . PRO A 1 131 ? 9.926 41.403 22.040 1.00 37.48 110 PRO A O 1
ATOM 1663 N N . ALA A 1 132 ? 9.214 42.612 20.271 1.00 36.63 111 ALA A N 1
ATOM 1664 C CA . ALA A 1 132 ? 8.954 41.420 19.480 1.00 36.90 111 ALA A CA 1
ATOM 1665 C C . ALA A 1 132 ? 10.254 40.693 19.169 1.00 35.86 111 ALA A C 1
ATOM 1666 O O . ALA A 1 132 ? 10.289 39.460 19.123 1.00 38.03 111 ALA A O 1
ATOM 1673 N N . TRP A 1 133 ? 11.326 41.437 18.923 1.00 37.47 112 TRP A N 1
ATOM 1674 C CA . TRP A 1 133 ? 12.606 40.808 18.657 1.00 37.05 112 TRP A CA 1
ATOM 1675 C C . TRP A 1 133 ? 13.214 40.210 19.915 1.00 36.94 112 TRP A C 1
ATOM 1676 O O . TRP A 1 133 ? 13.962 39.221 19.826 1.00 37.36 112 TRP A O 1
ATOM 1697 N N . MET A 1 134 ? 12.903 40.790 21.083 1.00 36.76 113 MET A N 1
ATOM 1698 C CA . MET A 1 134 ? 13.308 40.192 22.353 1.00 37.74 113 MET A CA 1
ATOM 1699 C C . MET A 1 134 ? 12.644 38.838 22.538 1.00 39.23 113 MET A C 1
ATOM 1700 O O . MET A 1 134 ? 13.297 37.860 22.941 1.00 40.52 113 MET A O 1
ATOM 1714 N N . ASP A 1 135 ? 11.345 38.760 22.227 1.00 37.85 114 ASP A N 1
ATOM 1715 C CA . ASP A 1 135 ? 10.639 37.489 22.310 1.00 40.43 114 ASP A CA 1
ATOM 1716 C C . ASP A 1 135 ? 11.270 36.469 21.380 1.00 37.15 114 ASP A C 1
ATOM 1717 O O . ASP A 1 135 ? 11.612 35.357 21.797 1.00 40.34 114 ASP A O 1
ATOM 1726 N N . GLU A 1 136 ? 11.454 36.845 20.107 1.00 38.38 115 GLU A N 1
ATOM 1727 C CA . GLU A 1 136 ? 12.098 35.962 19.140 1.00 40.27 115 GLU A CA 1
ATOM 1728 C C . GLU A 1 136 ? 13.480 35.527 19.609 1.00 39.41 115 GLU A C 1
ATOM 1729 O O . GLU A 1 136 ? 13.875 34.365 19.419 1.00 39.90 115 GLU A O 1
ATOM 1741 N N . PHE A 1 137 ? 14.255 36.455 20.173 1.00 37.64 116 PHE A N 1
ATOM 1742 C CA . PHE A 1 137 ? 15.584 36.099 20.660 1.00 37.68 116 PHE A CA 1
ATOM 1743 C C . PHE A 1 137 ? 15.511 34.967 21.686 1.00 38.52 116 PHE A C 1
ATOM 1744 O O . PHE A 1 137 ? 16.329 34.036 21.649 1.00 39.40 116 PHE A O 1
ATOM 1761 N N . GLN A 1 138 ? 14.520 35.003 22.589 1.00 39.13 117 GLN A N 1
ATOM 1762 C CA . GLN A 1 138 ? 14.388 33.915 23.552 1.00 40.23 117 GLN A CA 1
ATOM 1763 C C . GLN A 1 138 ? 13.956 32.626 22.862 1.00 41.92 117 GLN A C 1
ATOM 1764 O O . GLN A 1 138 ? 14.506 31.550 23.139 1.00 44.02 117 GLN A O 1
ATOM 1778 N N . LYS A 1 139 ? 12.984 32.718 21.943 1.00 42.86 118 LYS A N 1
ATOM 1779 C CA . LYS A 1 139 ? 12.490 31.525 21.254 1.00 45.36 118 LYS A CA 1
ATOM 1780 C C . LYS A 1 139 ? 13.584 30.844 20.446 1.00 43.91 118 LYS A C 1
ATOM 1781 O O . LYS A 1 139 ? 13.601 29.613 20.354 1.00 44.56 118 LYS A O 1
ATOM 1800 N N . LYS A 1 140 ? 14.523 31.613 19.897 1.00 42.82 119 LYS A N 1
ATOM 1801 C CA . LYS A 1 140 ? 15.622 31.070 19.109 1.00 43.40 119 LYS A CA 1
ATOM 1802 C C . LYS A 1 140 ? 16.808 30.631 19.951 1.00 44.20 119 LYS A C 1
ATOM 1803 O O . LYS A 1 140 ? 17.867 30.324 19.396 1.00 43.47 119 LYS A O 1
ATOM 1822 N N . GLY A 1 141 ? 16.666 30.571 21.275 1.00 42.76 120 GLY A N 1
ATOM 1823 C CA . GLY A 1 141 ? 17.689 30.029 22.136 1.00 43.59 120 GLY A CA 1
ATOM 1824 C C . GLY A 1 141 ? 18.640 31.025 22.759 1.00 42.41 120 GLY A C 1
ATOM 1825 O O . GLY A 1 141 ? 19.609 30.604 23.404 1.00 42.50 120 GLY A O 1
ATOM 1829 N N . GLY A 1 142 ? 18.400 32.320 22.599 1.00 39.64 121 GLY A N 1
ATOM 1830 C CA . GLY A 1 142 ? 19.254 33.297 23.231 1.00 39.98 121 GLY A CA 1
ATOM 1831 C C . GLY A 1 142 ? 19.024 33.298 24.729 1.00 41.77 121 GLY A C 1
ATOM 1832 O O . GLY A 1 142 ? 17.959 32.929 25.211 1.00 43.38 121 GLY A O 1
ATOM 1836 N N . GLU A 1 143 ? 20.049 33.712 25.466 1.00 44.78 122 GLU A N 1
ATOM 1837 C CA . GLU A 1 143 ? 19.968 33.852 26.925 1.00 47.67 122 GLU A CA 1
ATOM 1838 C C . GLU A 1 143 ? 19.804 35.331 27.253 1.00 44.54 122 GLU A C 1
ATOM 1839 O O . GLU A 1 143 ? 20.758 36.104 27.163 1.00 44.58 122 GLU A O 1
ATOM 1851 N N . LEU A 1 144 ? 18.595 35.726 27.610 1.00 45.13 123 LEU A N 1
ATOM 1852 C CA . LEU A 1 144 ? 18.271 37.111 27.920 1.00 42.31 123 LEU A CA 1
ATOM 1853 C C . LEU A 1 144 ? 18.389 37.282 29.431 1.00 44.74 123 LEU A C 1
ATOM 1854 O O . LEU A 1 144 ? 17.770 36.537 30.196 1.00 47.99 123 LEU A O 1
ATOM 1870 N N . VAL A 1 145 ? 19.206 38.240 29.852 1.00 42.96 124 VAL A N 1
ATOM 1871 C CA . VAL A 1 145 ? 19.448 38.534 31.266 1.00 43.37 124 VAL A CA 1
ATOM 1872 C C . VAL A 1 145 ? 18.921 39.940 31.523 1.00 42.13 124 VAL A C 1
ATOM 1873 O O . VAL A 1 145 ? 19.255 40.881 30.784 1.00 43.82 124 VAL A O 1
ATOM 1886 N N . PHE A 1 146 ? 18.092 40.096 32.555 1.00 41.33 125 PHE A N 1
ATOM 1887 C CA . PHE A 1 146 ? 17.463 41.391 32.806 1.00 40.38 125 PHE A CA 1
ATOM 1888 C C . PHE A 1 146 ? 18.220 42.091 33.920 1.00 41.66 125 PHE A C 1
ATOM 1889 O O . PHE A 1 146 ? 18.089 41.743 35.098 1.00 43.55 125 PHE A O 1
ATOM 1906 N N . LYS A 1 147 ? 19.019 43.076 33.532 1.00 44.57 126 LYS A N 1
ATOM 1907 C CA . LYS A 1 147 ? 19.777 43.873 34.476 1.00 47.14 126 LYS A CA 1
ATOM 1908 C C . LYS A 1 147 ? 20.252 45.125 33.765 1.00 45.87 126 LYS A C 1
ATOM 1909 O O . LYS A 1 147 ? 20.567 45.091 32.562 1.00 47.30 126 LYS A O 1
ATOM 1928 N N . ASP A 1 148 ? 20.253 46.228 34.503 1.00 46.76 127 ASP A N 1
ATOM 1929 C CA . ASP A 1 148 ? 20.934 47.463 34.124 1.00 47.38 127 ASP A CA 1
ATOM 1930 C C . ASP A 1 148 ? 22.427 47.208 34.266 1.00 43.35 127 ASP A C 1
ATOM 1931 O O . ASP A 1 148 ? 22.999 47.326 35.358 1.00 45.68 127 ASP A O 1
ATOM 1940 N N . ALA A 1 149 ? 23.070 46.853 33.164 1.00 43.72 128 ALA A N 1
ATOM 1941 C CA . ALA A 1 149 ? 24.429 46.356 33.205 1.00 44.99 128 ALA A CA 1
ATOM 1942 C C . ALA A 1 149 ? 25.422 47.497 33.369 1.00 45.48 128 ALA A C 1
ATOM 1943 O O . ALA A 1 149 ? 25.218 48.610 32.870 1.00 46.92 128 ALA A O 1
ATOM 1950 N N . GLY A 1 150 ? 26.508 47.200 34.077 1.00 44.78 129 GLY A N 1
ATOM 1951 C CA . GLY A 1 150 ? 27.601 48.136 34.250 1.00 46.35 129 GLY A CA 1
ATOM 1952 C C . GLY A 1 150 ? 28.948 47.466 34.126 1.00 45.93 129 GLY A C 1
ATOM 1953 O O . GLY A 1 150 ? 29.053 46.403 33.511 1.00 46.09 129 GLY A O 1
ATOM 1957 N N . ILE A 1 151 ? 29.988 48.078 34.699 1.00 46.08 130 ILE A N 1
ATOM 1958 C CA . ILE A 1 151 ? 31.340 47.555 34.530 1.00 45.47 130 ILE A CA 1
ATOM 1959 C C . ILE A 1 151 ? 31.424 46.119 35.026 1.00 45.96 130 ILE A C 1
ATOM 1960 O O . ILE A 1 151 ? 32.090 45.279 34.417 1.00 46.94 130 ILE A O 1
ATOM 1976 N N . ASP A 1 152 ? 30.809 45.825 36.182 1.00 45.21 131 ASP A N 1
ATOM 1977 C CA . ASP A 1 152 ? 30.923 44.478 36.728 1.00 46.82 131 ASP A CA 1
ATOM 1978 C C . ASP A 1 152 ? 30.405 43.427 35.750 1.00 48.13 131 ASP A C 1
ATOM 1979 O O . ASP A 1 152 ? 30.974 42.329 35.648 1.00 48.63 131 ASP A O 1
ATOM 1988 N N . GLU A 1 153 ? 29.316 43.739 35.034 1.00 46.78 132 GLU A N 1
ATOM 1989 C CA . GLU A 1 153 ? 28.768 42.794 34.069 1.00 45.93 132 GLU A CA 1
ATOM 1990 C C . GLU A 1 153 ? 29.708 42.628 32.879 1.00 45.67 132 GLU A C 1
ATOM 1991 O O . GLU A 1 153 ? 29.885 41.511 32.371 1.00 47.93 132 GLU A O 1
ATOM 2003 N N . LEU A 1 154 ? 30.346 43.721 32.448 1.00 42.52 133 LEU A N 1
ATOM 2004 C CA . LEU A 1 154 ? 31.305 43.634 31.349 1.00 41.95 133 LEU A CA 1
ATOM 2005 C C . LEU A 1 154 ? 32.534 42.829 31.763 1.00 44.27 133 LEU A C 1
ATOM 2006 O O . LEU A 1 154 ? 33.073 42.044 30.980 1.00 43.50 133 LEU A O 1
ATOM 2022 N N . GLU A 1 155 ? 32.989 42.996 33.009 1.00 43.77 134 GLU A N 1
ATOM 2023 C CA . GLU A 1 155 ? 34.115 42.198 33.469 1.00 44.28 134 GLU A CA 1
ATOM 2024 C C . GLU A 1 155 ? 33.744 40.725 33.531 1.00 46.05 134 GLU A C 1
ATOM 2025 O O . GLU A 1 155 ? 34.568 39.864 33.208 1.00 48.51 134 GLU A O 1
ATOM 2037 N N . ALA A 1 156 ? 32.520 40.412 33.965 1.00 45.32 135 ALA A N 1
ATOM 2038 C CA . ALA A 1 156 ? 32.088 39.018 34.012 1.00 46.89 135 ALA A CA 1
ATOM 2039 C C . ALA A 1 156 ? 31.940 38.447 32.605 1.00 47.28 135 ALA A C 1
ATOM 2040 O O . ALA A 1 156 ? 32.385 37.320 32.336 1.00 48.58 135 ALA A O 1
ATOM 2047 N N . CYS A 1 157 ? 31.305 39.213 31.701 1.00 45.92 136 CYS A N 1
ATOM 2048 C CA . CYS A 1 157 ? 31.091 38.752 30.331 1.00 45.37 136 CYS A CA 1
ATOM 2049 C C . CYS A 1 157 ? 32.399 38.474 29.615 1.00 45.03 136 CYS A C 1
ATOM 2050 O O . CYS A 1 157 ? 32.500 37.506 28.844 1.00 46.74 136 CYS A O 1
ATOM 2058 N N . THR A 1 158 ? 33.391 39.349 29.792 1.00 43.96 137 THR A N 1
ATOM 2059 C CA . THR A 1 158 ? 34.652 39.190 29.079 1.00 42.67 137 THR A CA 1
ATOM 2060 C C . THR A 1 158 ? 35.435 37.980 29.547 1.00 44.88 137 THR A C 1
ATOM 2061 O O . THR A 1 158 ? 36.378 37.577 28.863 1.00 47.09 137 THR A O 1
ATOM 2072 N N . GLN A 1 159 ? 35.079 37.393 30.689 1.00 46.40 138 GLN A N 1
ATOM 2073 C CA . GLN A 1 159 ? 35.760 36.185 31.120 1.00 47.73 138 GLN A CA 1
ATOM 2074 C C . GLN A 1 159 ? 35.098 34.918 30.624 1.00 49.22 138 GLN A C 1
ATOM 2075 O O . GLN A 1 159 ? 35.762 33.883 30.534 1.00 52.62 138 GLN A O 1
ATOM 2089 N N . SER A 1 160 ? 33.803 34.964 30.339 1.00 47.84 139 SER A N 1
ATOM 2090 C CA . SER A 1 160 ? 33.041 33.784 29.972 1.00 46.69 139 SER A CA 1
ATOM 2091 C C . SER A 1 160 ? 32.601 33.793 28.517 1.00 47.13 139 SER A C 1
ATOM 2092 O O . SER A 1 160 ? 31.946 32.840 28.072 1.00 50.74 139 SER A O 1
ATOM 2100 N N . HIS A 1 161 ? 32.860 34.864 27.791 1.00 44.09 140 HIS A N 1
ATOM 2101 C CA . HIS A 1 161 ? 32.461 34.936 26.394 1.00 42.44 140 HIS A CA 1
ATOM 2102 C C . HIS A 1 161 ? 33.650 35.277 25.508 1.00 41.66 140 HIS A C 1
ATOM 2103 O O . HIS A 1 161 ? 34.604 35.926 25.931 1.00 43.82 140 HIS A O 1
ATOM 2117 N N . ASP A 1 162 ? 33.565 34.851 24.244 1.00 42.69 141 ASP A N 1
ATOM 2118 C CA . ASP A 1 162 ? 34.655 35.064 23.295 1.00 44.01 141 ASP A CA 1
ATOM 2119 C C . ASP A 1 162 ? 34.707 36.488 22.779 1.00 43.12 141 ASP A C 1
ATOM 2120 O O . ASP A 1 162 ? 35.776 36.929 22.340 1.00 41.13 141 ASP A O 1
ATOM 2129 N N . LEU A 1 163 ? 33.578 37.190 22.835 1.00 39.91 142 LEU A N 1
ATOM 2130 C CA . LEU A 1 163 ? 33.452 38.581 22.462 1.00 38.38 142 LEU A CA 1
ATOM 2131 C C . LEU A 1 163 ? 32.269 39.185 23.202 1.00 37.42 142 LEU A C 1
ATOM 2132 O O . LEU A 1 163 ? 31.198 38.573 23.279 1.00 39.83 142 LEU A O 1
ATOM 2148 N N . THR A 1 164 ? 32.461 40.424 23.686 1.00 36.53 143 THR A N 1
ATOM 2149 C CA . THR A 1 164 ? 31.430 41.202 24.375 1.00 38.18 143 THR A CA 1
ATOM 2150 C C . THR A 1 164 ? 31.307 42.531 23.660 1.00 37.30 143 THR A C 1
ATOM 2151 O O . THR A 1 164 ? 32.299 43.258 23.529 1.00 37.09 143 THR A O 1
ATOM 2162 N N . LEU A 1 165 ? 30.097 42.838 23.212 1.00 37.83 144 LEU A N 1
ATOM 2163 C CA . LEU A 1 165 ? 29.767 44.078 22.531 1.00 36.06 144 LEU A CA 1
ATOM 2164 C C . LEU A 1 165 ? 28.861 44.920 23.423 1.00 36.57 144 LEU A C 1
ATOM 2165 O O . LEU A 1 165 ? 28.033 44.401 24.200 1.00 37.17 144 LEU A O 1
ATOM 2181 N N . VAL A 1 166 ? 29.036 46.233 23.323 1.00 35.35 145 VAL A N 1
ATOM 2182 C CA . VAL A 1 166 ? 28.176 47.201 23.991 1.00 36.53 145 VAL A CA 1
ATOM 2183 C C . VAL A 1 166 ? 27.358 47.877 22.901 1.00 38.41 145 VAL A C 1
ATOM 2184 O O . VAL A 1 166 ? 27.918 48.542 22.019 1.00 36.56 145 VAL A O 1
ATOM 2197 N N . ALA A 1 167 ? 26.029 47.692 22.957 1.00 37.13 146 ALA A N 1
ATOM 2198 C CA . ALA A 1 167 ? 25.058 48.217 22.021 1.00 37.71 146 ALA A CA 1
ATOM 2199 C C . ALA A 1 167 ? 23.971 48.974 22.759 1.00 38.99 146 ALA A C 1
ATOM 2200 O O . ALA A 1 167 ? 22.769 48.747 22.575 1.00 39.84 146 ALA A O 1
ATOM 2207 N N . SER A 1 168 ? 24.405 49.862 23.664 1.00 39.81 147 SER A N 1
ATOM 2208 C CA . SER A 1 168 ? 23.518 50.542 24.592 1.00 40.07 147 SER A CA 1
ATOM 2209 C C . SER A 1 168 ? 23.068 51.909 24.105 1.00 40.10 147 SER A C 1
ATOM 2210 O O . SER A 1 168 ? 22.562 52.705 24.899 1.00 41.77 147 SER A O 1
ATOM 2218 N N . GLY A 1 169 ? 23.202 52.196 22.806 1.00 40.20 148 GLY A N 1
ATOM 2219 C CA . GLY A 1 169 ? 22.689 53.450 22.317 1.00 41.25 148 GLY A CA 1
ATOM 2220 C C . GLY A 1 169 ? 23.157 54.675 23.065 1.00 43.53 148 GLY A C 1
ATOM 2221 O O . GLY A 1 169 ? 24.362 54.912 23.185 1.00 44.79 148 GLY A O 1
ATOM 2225 N N . LYS A 1 170 ? 22.208 55.469 23.557 1.00 43.52 149 LYS A N 1
ATOM 2226 C CA . LYS A 1 170 ? 22.511 56.696 24.275 1.00 45.16 149 LYS A CA 1
ATOM 2227 C C . LYS A 1 170 ? 22.590 56.481 25.784 1.00 45.93 149 LYS A C 1
ATOM 2228 O O . LYS A 1 170 ? 22.611 57.464 26.536 1.00 47.19 149 LYS A O 1
ATOM 2247 N N . GLY A 1 171 ? 22.658 55.227 26.244 1.00 44.69 150 GLY A N 1
ATOM 2248 C CA . GLY A 1 171 ? 22.741 54.977 27.676 1.00 44.65 150 GLY A CA 1
ATOM 2249 C C . GLY A 1 171 ? 24.052 55.426 28.283 1.00 46.75 150 GLY A C 1
ATOM 2250 O O . GLY A 1 171 ? 25.068 55.604 27.618 1.00 49.01 150 GLY A O 1
ATOM 2254 N N . GLU A 1 172 ? 24.038 55.596 29.614 1.00 48.41 151 GLU A N 1
ATOM 2255 C CA . GLU A 1 172 ? 25.221 56.155 30.253 1.00 51.24 151 GLU A CA 1
ATOM 2256 C C . GLU A 1 172 ? 26.450 55.273 30.043 1.00 47.78 151 GLU A C 1
ATOM 2257 O O . GLU A 1 172 ? 27.570 55.783 29.955 1.00 49.87 151 GLU A O 1
ATOM 2269 N N . ILE A 1 173 ? 26.270 53.953 29.971 1.00 45.33 152 ILE A N 1
ATOM 2270 C CA . ILE A 1 173 ? 27.411 53.057 29.838 1.00 44.96 152 ILE A CA 1
ATOM 2271 C C . ILE A 1 173 ? 28.151 53.286 28.521 1.00 45.04 152 ILE A C 1
ATOM 2272 O O . ILE A 1 173 ? 29.328 52.909 28.395 1.00 46.19 152 ILE A O 1
ATOM 2288 N N . SER A 1 174 ? 27.498 53.914 27.539 1.00 44.15 153 SER A N 1
ATOM 2289 C CA . SER A 1 174 ? 28.159 54.190 26.266 1.00 44.79 153 SER A CA 1
ATOM 2290 C C . SER A 1 174 ? 29.352 55.121 26.450 1.00 44.73 153 SER A C 1
ATOM 2291 O O . SER A 1 174 ? 30.257 55.138 25.614 1.00 45.84 153 SER A O 1
ATOM 2299 N N . LYS A 1 175 ? 29.396 55.862 27.556 1.00 46.98 154 LYS A N 1
ATOM 2300 C CA . LYS A 1 175 ? 30.496 56.781 27.822 1.00 49.68 154 LYS A CA 1
ATOM 2301 C C . LYS A 1 175 ? 31.767 56.085 28.293 1.00 48.86 154 LYS A C 1
ATOM 2302 O O . LYS A 1 175 ? 32.789 56.758 28.465 1.00 49.37 154 LYS A O 1
ATOM 2321 N N . LEU A 1 176 ? 31.739 54.763 28.494 1.00 49.10 155 LEU A N 1
ATOM 2322 C CA . LEU A 1 176 ? 32.986 54.041 28.699 1.00 49.82 155 LEU A CA 1
ATOM 2323 C C . LEU A 1 176 ? 33.921 54.222 27.514 1.00 45.05 155 LEU A C 1
ATOM 2324 O O . LEU A 1 176 ? 35.147 54.162 27.675 1.00 48.53 155 LEU A O 1
ATOM 2340 N N . PHE A 1 177 ? 33.359 54.402 26.309 1.00 43.41 156 PHE A N 1
ATOM 2341 C CA . PHE A 1 177 ? 34.161 54.585 25.110 1.00 41.87 156 PHE A CA 1
ATOM 2342 C C . PHE A 1 177 ? 34.598 56.037 24.986 1.00 42.75 156 PHE A C 1
ATOM 2343 O O . PHE A 1 177 ? 33.834 56.964 25.272 1.00 44.76 156 PHE A O 1
ATOM 2360 N N . GLU A 1 178 ? 35.857 56.224 24.620 1.00 42.72 157 GLU A N 1
ATOM 2361 C CA . GLU A 1 178 ? 36.450 57.545 24.565 1.00 41.20 157 GLU A CA 1
ATOM 2362 C C . GLU A 1 178 ? 35.947 58.307 23.356 1.00 41.13 157 GLU A C 1
ATOM 2363 O O . GLU A 1 178 ? 35.945 57.783 22.237 1.00 43.55 157 GLU A O 1
ATOM 2375 N N . ARG A 1 179 ? 35.539 59.551 23.580 1.00 42.96 158 ARG A N 1
ATOM 2376 C CA . ARG A 1 179 ? 35.107 60.382 22.470 1.00 43.78 158 ARG A CA 1
ATOM 2377 C C . ARG A 1 179 ? 36.270 60.634 21.520 1.00 43.43 158 ARG A C 1
ATOM 2378 O O . ARG A 1 179 ? 37.396 60.910 21.950 1.00 43.25 158 ARG A O 1
ATOM 2399 N N . ASP A 1 180 ? 35.985 60.551 20.213 1.00 42.74 159 ASP A N 1
ATOM 2400 C CA . ASP A 1 180 ? 36.978 60.762 19.166 1.00 42.32 159 ASP A CA 1
ATOM 2401 C C . ASP A 1 180 ? 36.807 62.211 18.726 1.00 41.70 159 ASP A C 1
ATOM 2402 O O . ASP A 1 180 ? 35.886 62.539 17.972 1.00 42.55 159 ASP A O 1
ATOM 2411 N N . ALA A 1 181 ? 37.704 63.075 19.206 1.00 44.95 160 ALA A N 1
ATOM 2412 C CA . ALA A 1 181 ? 37.555 64.507 18.970 1.00 45.05 160 ALA A CA 1
ATOM 2413 C C . ALA A 1 181 ? 37.671 64.827 17.486 1.00 44.78 160 ALA A C 1
ATOM 2414 O O . ALA A 1 181 ? 36.921 65.659 16.970 1.00 47.29 160 ALA A O 1
ATOM 2421 N N . HIS A 1 182 ? 38.609 64.183 16.787 1.00 45.40 161 HIS A N 1
ATOM 2422 C CA . HIS A 1 182 ? 38.827 64.526 15.386 1.00 46.13 161 HIS A CA 1
ATOM 2423 C C . HIS A 1 182 ? 37.626 64.174 14.519 1.00 44.42 161 HIS A C 1
ATOM 2424 O O . HIS A 1 182 ? 37.380 64.843 13.512 1.00 47.03 161 HIS A O 1
ATOM 2438 N N . LYS A 1 183 ? 36.892 63.121 14.866 1.00 42.84 162 LYS A N 1
ATOM 2439 C CA . LYS A 1 183 ? 35.704 62.708 14.133 1.00 42.26 162 LYS A CA 1
ATOM 2440 C C . LYS A 1 183 ? 34.433 63.372 14.643 1.00 42.36 162 LYS A C 1
ATOM 2441 O O . LYS A 1 183 ? 33.360 63.139 14.084 1.00 43.13 162 LYS A O 1
ATOM 2460 N N . SER A 1 184 ? 34.527 64.174 15.705 1.00 42.44 163 SER A N 1
ATOM 2461 C CA . SER A 1 184 ? 33.378 64.846 16.306 1.00 42.09 163 SER A CA 1
ATOM 2462 C C . SER A 1 184 ? 33.543 66.358 16.233 1.00 43.71 163 SER A C 1
ATOM 2463 O O . SER A 1 184 ? 34.091 66.979 17.159 1.00 46.33 163 SER A O 1
ATOM 2471 N N . PRO A 1 185 ? 33.072 66.995 15.161 1.00 43.47 164 PRO A N 1
ATOM 2472 C CA . PRO A 1 185 ? 33.166 68.462 15.077 1.00 42.43 164 PRO A CA 1
ATOM 2473 C C . PRO A 1 185 ? 32.327 69.206 16.103 1.00 45.09 164 PRO A C 1
ATOM 2474 O O . PRO A 1 185 ? 32.646 70.362 16.402 1.00 47.53 164 PRO A O 1
ATOM 2485 N N . TYR A 1 186 ? 31.290 68.592 16.663 1.00 45.65 165 TYR A N 1
ATOM 2486 C CA . TYR A 1 186 ? 30.401 69.258 17.594 1.00 45.15 165 TYR A CA 1
ATOM 2487 C C . TYR A 1 186 ? 30.590 68.671 18.987 1.00 43.95 165 TYR A C 1
ATOM 2488 O O . TYR A 1 186 ? 30.741 67.457 19.143 1.00 43.51 165 TYR A O 1
ATOM 2506 N N . ASP A 1 187 ? 30.565 69.539 19.997 1.00 45.19 166 ASP A N 1
ATOM 2507 C CA . ASP A 1 187 ? 30.559 69.115 21.397 1.00 49.03 166 ASP A CA 1
ATOM 2508 C C . ASP A 1 187 ? 29.324 69.607 22.144 1.00 47.65 166 ASP A C 1
ATOM 2509 O O . ASP A 1 187 ? 29.277 69.520 23.373 1.00 48.89 166 ASP A O 1
ATOM 2518 N N . LYS A 1 188 ? 28.330 70.124 21.432 1.00 48.45 167 LYS A N 1
ATOM 2519 C CA . LYS A 1 188 ? 27.068 70.589 21.972 1.00 50.60 167 LYS A CA 1
ATOM 2520 C C . LYS A 1 188 ? 25.946 70.168 21.035 1.00 46.21 167 LYS A C 1
ATOM 2521 O O . LYS A 1 188 ? 26.170 69.999 19.826 1.00 45.87 167 LYS A O 1
ATOM 2540 N N . PRO A 1 189 ? 24.729 70.023 21.550 1.00 43.45 168 PRO A N 1
ATOM 2541 C CA . PRO A 1 189 ? 23.602 69.723 20.665 1.00 43.12 168 PRO A CA 1
ATOM 2542 C C . PRO A 1 189 ? 23.436 70.842 19.644 1.00 42.60 168 PRO A C 1
ATOM 2543 O O . PRO A 1 189 ? 23.584 72.028 19.967 1.00 44.10 168 PRO A O 1
ATOM 2554 N N . GLN A 1 190 ? 23.119 70.459 18.399 1.00 43.55 169 GLN A N 1
ATOM 2555 C CA . GLN A 1 190 ? 22.903 71.420 17.331 1.00 44.50 169 GLN A CA 1
ATOM 2556 C C . GLN A 1 190 ? 21.427 71.638 17.014 1.00 43.01 169 GLN A C 1
ATOM 2557 O O . GLN A 1 190 ? 21.101 72.565 16.242 1.00 44.01 169 GLN A O 1
ATOM 2571 N N . ARG A 1 191 ? 20.542 70.784 17.553 1.00 41.96 170 ARG A N 1
ATOM 2572 C CA . ARG A 1 191 ? 19.107 70.945 17.409 1.00 40.91 170 ARG A CA 1
ATOM 2573 C C . ARG A 1 191 ? 18.403 70.509 18.692 1.00 41.70 170 ARG A C 1
ATOM 2574 O O . ARG A 1 191 ? 18.824 69.559 19.358 1.00 43.66 170 ARG A O 1
ATOM 2595 N N . ALA A 1 192 ? 17.280 71.165 18.971 1.00 43.44 171 ALA A N 1
ATOM 2596 C CA . ALA A 1 192 ? 16.309 70.724 19.968 1.00 44.52 171 ALA A CA 1
ATOM 2597 C C . ALA A 1 192 ? 15.264 69.853 19.275 1.00 43.22 171 ALA A C 1
ATOM 2598 O O . ALA A 1 192 ? 14.618 70.292 18.313 1.00 46.40 171 ALA A O 1
ATOM 2605 N N . LEU A 1 193 ? 15.118 68.621 19.747 1.00 42.03 172 LEU A N 1
ATOM 2606 C CA . LEU A 1 193 ? 14.323 67.586 19.110 1.00 41.07 172 LEU A CA 1
ATOM 2607 C C . LEU A 1 193 ? 12.978 67.385 19.797 1.00 40.19 172 LEU A C 1
ATOM 2608 O O . LEU A 1 193 ? 12.850 67.551 21.023 1.00 40.94 172 LEU A O 1
ATOM 2624 N N . ALA A 1 194 ? 11.989 66.970 19.004 1.00 39.18 173 ALA A N 1
ATOM 2625 C CA . ALA A 1 194 ? 10.705 66.535 19.529 1.00 39.71 173 ALA A CA 1
ATOM 2626 C C . ALA A 1 194 ? 10.026 65.611 18.526 1.00 40.08 173 ALA A C 1
ATOM 2627 O O . ALA A 1 194 ? 10.198 65.752 17.295 1.00 42.55 173 ALA A O 1
ATOM 2634 N N . LEU A 1 195 ? 9.275 64.653 19.070 1.00 39.20 174 LEU A N 1
ATOM 2635 C CA . LEU A 1 195 ? 8.454 63.737 18.300 1.00 39.75 174 LEU A CA 1
ATOM 2636 C C . LEU A 1 195 ? 7.006 63.793 18.764 1.00 41.24 174 LEU A C 1
ATOM 2637 O O . LEU A 1 195 ? 6.741 63.919 19.976 1.00 42.46 174 LEU A O 1
ATOM 2653 N N . THR A 1 196 ? 6.078 63.625 17.809 1.00 40.68 175 THR A N 1
ATOM 2654 C CA . THR A 1 196 ? 4.649 63.544 18.104 1.00 42.05 175 THR A CA 1
ATOM 2655 C C . THR A 1 196 ? 4.002 62.529 17.175 1.00 42.40 175 THR A C 1
ATOM 2656 O O . THR A 1 196 ? 3.951 62.746 15.950 1.00 43.96 175 THR A O 1
ATOM 2667 N N . TYR A 1 197 ? 3.565 61.397 17.751 1.00 43.14 176 TYR A N 1
ATOM 2668 C CA . TYR A 1 197 ? 2.879 60.356 16.990 1.00 41.71 176 TYR A CA 1
ATOM 2669 C C . TYR A 1 197 ? 1.394 60.682 17.012 1.00 41.34 176 TYR A C 1
ATOM 2670 O O . TYR A 1 197 ? 0.813 60.833 18.093 1.00 42.64 176 TYR A O 1
ATOM 2688 N N . VAL A 1 198 ? 0.772 60.779 15.829 1.00 42.06 177 VAL A N 1
ATOM 2689 C CA . VAL A 1 198 ? -0.604 61.239 15.759 1.00 44.24 177 VAL A CA 1
ATOM 2690 C C . VAL A 1 198 ? -1.430 60.353 14.844 1.00 43.33 177 VAL A C 1
ATOM 2691 O O . VAL A 1 198 ? -0.957 59.857 13.808 1.00 45.71 177 VAL A O 1
ATOM 2704 N N . LYS A 1 199 ? -2.713 60.245 15.191 1.00 45.91 178 LYS A N 1
ATOM 2705 C CA . LYS A 1 199 ? -3.740 59.685 14.330 1.00 46.40 178 LYS A CA 1
ATOM 2706 C C . LYS A 1 199 ? -4.549 60.831 13.737 1.00 44.99 178 LYS A C 1
ATOM 2707 O O . LYS A 1 199 ? -4.604 61.921 14.305 1.00 46.90 178 LYS A O 1
ATOM 2726 N N . GLY A 1 200 ? -5.153 60.593 12.567 1.00 45.32 179 GLY A N 1
ATOM 2727 C CA . GLY A 1 200 ? -6.108 61.532 12.008 1.00 46.08 179 GLY A CA 1
ATOM 2728 C C . GLY A 1 200 ? -5.565 62.467 10.948 1.00 45.95 179 GLY A C 1
ATOM 2729 O O . GLY A 1 200 ? -6.315 63.294 10.433 1.00 47.74 179 GLY A O 1
ATOM 2733 N N . MET A 1 201 ? -4.279 62.424 10.670 1.00 45.28 180 MET A N 1
ATOM 2734 C CA . MET A 1 201 ? -3.715 63.340 9.697 1.00 46.64 180 MET A CA 1
ATOM 2735 C C . MET A 1 201 ? -4.192 62.947 8.316 1.00 46.48 180 MET A C 1
ATOM 2736 O O . MET A 1 201 ? -4.234 61.763 7.977 1.00 50.38 180 MET A O 1
ATOM 2750 N N . ALA A 1 202 ? -4.551 63.945 7.526 1.00 45.05 181 ALA A N 1
ATOM 2751 C CA . ALA A 1 202 ? -4.935 63.718 6.128 1.00 44.75 181 ALA A CA 1
ATOM 2752 C C . ALA A 1 202 ? -3.796 63.005 5.414 1.00 45.47 181 ALA A C 1
ATOM 2753 O O . ALA A 1 202 ? -2.650 63.498 5.437 1.00 46.24 181 ALA A O 1
ATOM 2760 N N . PRO A 1 203 ? -4.048 61.853 4.783 1.00 44.27 182 PRO A N 1
ATOM 2761 C CA . PRO A 1 203 ? -2.976 61.168 4.061 1.00 44.32 182 PRO A CA 1
ATOM 2762 C C . PRO A 1 203 ? -2.469 62.015 2.908 1.00 44.89 182 PRO A C 1
ATOM 2763 O O . PRO A 1 203 ? -3.216 62.769 2.291 1.00 45.33 182 PRO A O 1
ATOM 2774 N N . ARG A 1 204 ? -1.182 61.890 2.626 1.00 41.19 183 ARG A N 1
ATOM 2775 C CA . ARG A 1 204 ? -0.594 62.586 1.483 1.00 40.29 183 ARG A CA 1
ATOM 2776 C C . ARG A 1 204 ? -1.006 61.926 0.176 1.00 44.79 183 ARG A C 1
ATOM 2777 O O . ARG A 1 204 ? -0.990 60.695 0.053 1.00 46.36 183 ARG A O 1
ATOM 2798 N N . GLU A 1 205 ? -1.369 62.750 -0.788 1.00 43.89 184 GLU A N 1
ATOM 2799 C CA . GLU A 1 205 ? -1.684 62.298 -2.143 1.00 43.39 184 GLU A CA 1
ATOM 2800 C C . GLU A 1 205 ? -0.752 62.953 -3.153 1.00 42.15 184 GLU A C 1
ATOM 2801 O O . GLU A 1 205 ? -0.383 64.122 -2.996 1.00 44.65 184 GLU A O 1
ATOM 2813 N N . PRO A 1 206 ? -0.466 62.280 -4.273 1.00 39.73 185 PRO A N 1
ATOM 2814 C CA . PRO A 1 206 ? -0.967 60.962 -4.659 1.00 39.64 185 PRO A CA 1
ATOM 2815 C C . PRO A 1 206 ? -0.073 59.832 -4.220 1.00 42.18 185 PRO A C 1
ATOM 2816 O O . PRO A 1 206 ? -0.373 58.662 -4.511 1.00 45.41 185 PRO A O 1
ATOM 2827 N N . PHE A 1 207 ? 0.983 60.138 -3.453 1.00 41.57 186 PHE A N 1
ATOM 2828 C CA . PHE A 1 207 ? 1.822 59.117 -2.871 1.00 41.64 186 PHE A CA 1
ATOM 2829 C C . PHE A 1 207 ? 2.310 59.642 -1.520 1.00 39.81 186 PHE A C 1
ATOM 2830 O O . PHE A 1 207 ? 2.390 60.854 -1.292 1.00 40.65 186 PHE A O 1
ATOM 2847 N N . SER A 1 208 ? 2.635 58.715 -0.634 1.00 39.93 187 SER A N 1
ATOM 2848 C CA . SER A 1 208 ? 3.184 59.070 0.666 1.00 37.58 187 SER A CA 1
ATOM 2849 C C . SER A 1 208 ? 4.646 59.489 0.531 1.00 37.38 187 SER A C 1
ATOM 2850 O O . SER A 1 208 ? 5.344 59.122 -0.423 1.00 39.96 187 SER A O 1
ATOM 2858 N N . ALA A 1 209 ? 5.104 60.282 1.495 1.00 37.84 188 ALA A N 1
ATOM 2859 C CA . ALA A 1 209 ? 6.473 60.767 1.435 1.00 40.22 188 ALA A CA 1
ATOM 2860 C C . ALA A 1 209 ? 6.906 61.220 2.819 1.00 40.37 188 ALA A C 1
ATOM 2861 O O . ALA A 1 209 ? 6.072 61.485 3.697 1.00 43.40 188 ALA A O 1
ATOM 2868 N N . VAL A 1 210 ? 8.221 61.353 2.986 1.00 40.50 189 VAL A N 1
ATOM 2869 C CA . VAL A 1 210 ? 8.767 62.155 4.083 1.00 39.78 189 VAL A CA 1
ATOM 2870 C C . VAL A 1 210 ? 8.641 63.599 3.605 1.00 39.00 189 VAL A C 1
ATOM 2871 O O . VAL A 1 210 ? 9.292 63.991 2.616 1.00 41.70 189 VAL A O 1
ATOM 2884 N N . CYS A 1 211 ? 7.762 64.363 4.251 1.00 39.81 190 CYS A N 1
ATOM 2885 C CA . CYS A 1 211 ? 7.521 65.758 3.895 1.00 41.64 190 CYS A CA 1
ATOM 2886 C C . CYS A 1 211 ? 8.458 66.629 4.706 1.00 40.34 190 CYS A C 1
ATOM 2887 O O . CYS A 1 211 ? 8.198 66.892 5.883 1.00 42.61 190 CYS A O 1
ATOM 2895 N N . MET A 1 212 ? 9.592 67.011 4.112 1.00 41.72 191 MET A N 1
ATOM 2896 C CA . MET A 1 212 ? 10.572 67.849 4.793 1.00 43.06 191 MET A CA 1
ATOM 2897 C C . MET A 1 212 ? 10.192 69.316 4.605 1.00 41.10 191 MET A C 1
ATOM 2898 O O . MET A 1 212 ? 9.889 69.743 3.486 1.00 42.82 191 MET A O 1
ATOM 2912 N N . ASN A 1 213 ? 10.237 70.096 5.685 1.00 41.23 192 ASN A N 1
ATOM 2913 C CA . ASN A 1 213 ? 9.964 71.532 5.634 1.00 40.72 192 ASN A CA 1
ATOM 2914 C C . ASN A 1 213 ? 11.161 72.208 6.275 1.00 42.33 192 ASN A C 1
ATOM 2915 O O . ASN A 1 213 ? 11.391 72.026 7.471 1.00 43.51 192 ASN A O 1
ATOM 2926 N N . LEU A 1 214 ? 11.931 72.951 5.492 1.00 44.69 193 LEU A N 1
ATOM 2927 C CA . LEU A 1 214 ? 13.111 73.663 5.968 1.00 44.65 193 LEU A CA 1
ATOM 2928 C C . LEU A 1 214 ? 12.743 75.117 6.221 1.00 42.70 193 LEU A C 1
ATOM 2929 O O . LEU A 1 214 ? 12.389 75.841 5.288 1.00 46.16 193 LEU A O 1
ATOM 2945 N N . ILE A 1 215 ? 12.798 75.530 7.485 1.00 43.49 194 ILE A N 1
ATOM 2946 C CA . ILE A 1 215 ? 12.453 76.889 7.895 1.00 45.67 194 ILE A CA 1
ATOM 2947 C C . ILE A 1 215 ? 13.762 77.645 8.079 1.00 48.46 194 ILE A C 1
ATOM 2948 O O . ILE A 1 215 ? 14.455 77.420 9.092 1.00 49.51 194 ILE A O 1
ATOM 2964 N N . PRO A 1 216 ? 14.131 78.545 7.171 1.00 50.14 195 PRO A N 1
ATOM 2965 C CA . PRO A 1 216 ? 15.469 79.146 7.237 1.00 51.23 195 PRO A CA 1
ATOM 2966 C C . PRO A 1 216 ? 15.780 79.750 8.596 1.00 51.48 195 PRO A C 1
ATOM 2967 O O . PRO A 1 216 ? 15.039 80.593 9.109 1.00 52.24 195 PRO A O 1
ATOM 2978 N N . GLY A 1 217 ? 16.895 79.307 9.172 1.00 51.87 196 GLY A N 1
ATOM 2979 C CA . GLY A 1 217 ? 17.401 79.827 10.417 1.00 50.46 196 GLY A CA 1
ATOM 2980 C C . GLY A 1 217 ? 16.629 79.424 11.648 1.00 50.82 196 GLY A C 1
ATOM 2981 O O . GLY A 1 217 ? 17.022 79.804 12.763 1.00 52.05 196 GLY A O 1
ATOM 2985 N N . VAL A 1 218 ? 15.551 78.662 11.496 1.00 51.09 197 VAL A N 1
ATOM 2986 C CA . VAL A 1 218 ? 14.688 78.282 12.616 1.00 49.44 197 VAL A CA 1
ATOM 2987 C C . VAL A 1 218 ? 14.782 76.785 12.894 1.00 47.52 197 VAL A C 1
ATOM 2988 O O . VAL A 1 218 ? 15.093 76.367 14.008 1.00 48.79 197 VAL A O 1
ATOM 3001 N N . GLY A 1 219 ? 14.531 75.961 11.886 1.00 44.93 198 GLY A N 1
ATOM 3002 C CA . GLY A 1 219 ? 14.564 74.527 12.094 1.00 44.81 198 GLY A CA 1
ATOM 3003 C C . GLY A 1 219 ? 13.840 73.793 10.986 1.00 43.53 198 GLY A C 1
ATOM 3004 O O . GLY A 1 219 ? 13.746 74.276 9.865 1.00 44.03 198 GLY A O 1
ATOM 3008 N N . GLU A 1 220 ? 13.391 72.584 11.318 1.00 43.34 199 GLU A N 1
ATOM 3009 C CA . GLU A 1 220 ? 12.898 71.647 10.323 1.00 43.29 199 GLU A CA 1
ATOM 3010 C C . GLU A 1 220 ? 11.751 70.843 10.911 1.00 40.70 199 GLU A C 1
ATOM 3011 O O . GLU A 1 220 ? 11.742 70.534 12.110 1.00 41.06 199 GLU A O 1
ATOM 3023 N N . TYR A 1 221 ? 10.770 70.543 10.068 1.00 38.96 200 TYR A N 1
ATOM 3024 C CA . TYR A 1 221 ? 9.634 69.693 10.407 1.00 39.42 200 TYR A CA 1
ATOM 3025 C C . TYR A 1 221 ? 9.557 68.619 9.332 1.00 38.84 200 TYR A C 1
ATOM 3026 O O . TYR A 1 221 ? 9.547 68.934 8.133 1.00 42.16 200 TYR A O 1
ATOM 3044 N N . PHE A 1 222 ? 9.583 67.356 9.750 1.00 38.97 201 PHE A N 1
ATOM 3045 C CA . PHE A 1 222 ? 9.434 66.199 8.872 1.00 40.08 201 PHE A CA 1
ATOM 3046 C C . PHE A 1 222 ? 8.214 65.413 9.338 1.00 39.96 201 PHE A C 1
ATOM 3047 O O . PHE A 1 222 ? 7.975 65.291 10.542 1.00 41.64 201 PHE A O 1
ATOM 3064 N N . VAL A 1 223 ? 7.477 64.818 8.409 1.00 38.47 202 VAL A N 1
ATOM 3065 C CA . VAL A 1 223 ? 6.281 64.042 8.738 1.00 37.29 202 VAL A CA 1
ATOM 3066 C C . VAL A 1 223 ? 6.071 62.928 7.716 1.00 37.07 202 VAL A C 1
ATOM 3067 O O . VAL A 1 223 ? 6.215 63.125 6.494 1.00 37.82 202 VAL A O 1
ATOM 3080 N N . PHE A 1 224 ? 5.734 61.741 8.209 1.00 38.07 203 PHE A N 1
ATOM 3081 C CA . PHE A 1 224 ? 5.555 60.595 7.331 1.00 38.59 203 PHE A CA 1
ATOM 3082 C C . PHE A 1 224 ? 4.750 59.532 8.062 1.00 36.87 203 PHE A C 1
ATOM 3083 O O . PHE A 1 224 ? 4.723 59.492 9.319 1.00 37.12 203 PHE A O 1
ATOM 3100 N N . PRO A 1 225 ? 4.101 58.647 7.323 1.00 38.31 204 PRO A N 1
ATOM 3101 C CA . PRO A 1 225 ? 3.347 57.545 7.940 1.00 38.87 204 PRO A CA 1
ATOM 3102 C C . PRO A 1 225 ? 4.235 56.456 8.532 1.00 39.94 204 PRO A C 1
ATOM 3103 O O . PRO A 1 225 ? 5.402 56.292 8.166 1.00 40.00 204 PRO A O 1
ATOM 3114 N N . ALA A 1 226 ? 3.708 55.794 9.563 1.00 38.69 205 ALA A N 1
ATOM 3115 C CA . ALA A 1 226 ? 4.466 54.804 10.322 1.00 37.93 205 ALA A CA 1
ATOM 3116 C C . ALA A 1 226 ? 3.480 53.800 10.937 1.00 39.00 205 ALA A C 1
ATOM 3117 O O . ALA A 1 226 ? 2.255 53.941 10.814 1.00 42.31 205 ALA A O 1
ATOM 3124 N N . LEU A 1 227 ? 4.019 52.792 11.645 1.00 38.59 206 LEU A N 1
ATOM 3125 C CA . LEU A 1 227 ? 3.173 51.835 12.353 1.00 37.15 206 LEU A CA 1
ATOM 3126 C C . LEU A 1 227 ? 3.548 51.882 13.826 1.00 38.09 206 LEU A C 1
ATOM 3127 O O . LEU A 1 227 ? 4.735 51.742 14.142 1.00 37.39 206 LEU A O 1
ATOM 3143 N N . THR A 1 228 ? 2.559 52.083 14.698 1.00 37.82 207 THR A N 1
ATOM 3144 C CA . THR A 1 228 ? 2.833 52.038 16.130 1.00 41.02 207 THR A CA 1
ATOM 3145 C C . THR A 1 228 ? 1.951 51.038 16.851 1.00 41.78 207 THR A C 1
ATOM 3146 O O . THR A 1 228 ? 1.288 50.211 16.231 1.00 42.83 207 THR A O 1
ATOM 3157 N N . THR A 1 229 ? 1.956 51.088 18.199 1.00 43.64 208 THR A N 1
ATOM 3158 C CA . THR A 1 229 ? 1.302 50.031 18.959 1.00 44.28 208 THR A CA 1
ATOM 3159 C C . THR A 1 229 ? -0.218 50.082 18.857 1.00 46.29 208 THR A C 1
ATOM 3160 O O . THR A 1 229 ? -0.875 49.093 19.197 1.00 47.83 208 THR A O 1
ATOM 3171 N N . THR A 1 230 ? -0.787 51.207 18.423 1.00 45.25 209 THR A N 1
ATOM 3172 C CA . THR A 1 230 ? -2.221 51.325 18.198 1.00 47.71 209 THR A CA 1
ATOM 3173 C C . THR A 1 230 ? -2.597 51.338 16.718 1.00 48.66 209 THR A C 1
ATOM 3174 O O . THR A 1 230 ? -3.739 51.669 16.390 1.00 50.86 209 THR A O 1
ATOM 3185 N N . GLY A 1 231 ? -1.676 50.987 15.839 1.00 45.30 210 GLY A N 1
ATOM 3186 C CA . GLY A 1 231 ? -1.957 50.901 14.423 1.00 44.45 210 GLY A CA 1
ATOM 3187 C C . GLY A 1 231 ? -1.232 51.953 13.627 1.00 42.97 210 GLY A C 1
ATOM 3188 O O . GLY A 1 231 ? -0.291 52.588 14.084 1.00 42.44 210 GLY A O 1
ATOM 3192 N N . PRO A 1 232 ? -1.606 52.090 12.363 1.00 40.94 211 PRO A N 1
ATOM 3193 C CA . PRO A 1 232 ? -0.956 53.084 11.521 1.00 40.77 211 PRO A CA 1
ATOM 3194 C C . PRO A 1 232 ? -1.137 54.498 12.036 1.00 41.98 211 PRO A C 1
ATOM 3195 O O . PRO A 1 232 ? -2.214 54.872 12.492 1.00 43.76 211 PRO A O 1
ATOM 3206 N N . CYS A 1 233 ? -0.089 55.303 11.888 1.00 41.23 212 CYS A N 1
ATOM 3207 C CA . CYS A 1 233 ? -0.142 56.697 12.288 1.00 40.59 212 CYS A CA 1
ATOM 3208 C C . CYS A 1 233 ? 0.723 57.525 11.355 1.00 40.76 212 CYS A C 1
ATOM 3209 O O . CYS A 1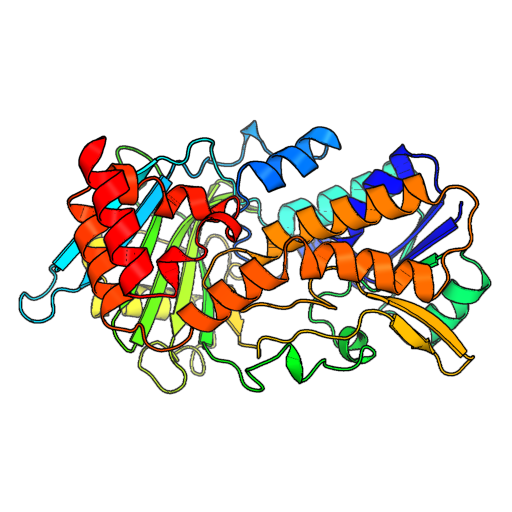 233 ? 1.115 57.071 10.266 1.00 41.61 212 CYS A O 1
ATOM 3217 N N . GLU A 1 234 ? 0.934 58.783 11.734 1.00 41.50 213 GLU A N 1
ATOM 3218 C CA . GLU A 1 234 ? 2.005 59.596 11.173 1.00 41.99 213 GLU A CA 1
ATOM 3219 C C . GLU A 1 234 ? 2.854 60.130 12.322 1.00 41.43 213 GLU A C 1
ATOM 3220 O O . GLU A 1 234 ? 2.355 60.385 13.429 1.00 42.84 213 GLU A O 1
ATOM 3232 N N . ILE A 1 235 ? 4.151 60.266 12.060 1.00 39.05 214 ILE A N 1
ATOM 3233 C CA . ILE A 1 235 ? 5.097 60.768 13.041 1.00 38.80 214 ILE A CA 1
ATOM 3234 C C . ILE A 1 235 ? 5.519 62.160 12.630 1.00 39.29 214 ILE A C 1
ATOM 3235 O O . ILE A 1 235 ? 6.027 62.359 11.512 1.00 40.89 214 ILE A O 1
ATOM 3251 N N . MET A 1 236 ? 5.286 63.121 13.522 1.00 39.95 215 MET A N 1
ATOM 3252 C CA . MET A 1 236 ? 5.785 64.478 13.367 1.00 40.34 215 MET A CA 1
ATOM 3253 C C . MET A 1 236 ? 7.144 64.565 14.050 1.00 40.69 215 MET A C 1
ATOM 3254 O O . MET A 1 236 ? 7.273 64.205 15.231 1.00 42.91 215 MET A O 1
ATOM 3268 N N . VAL A 1 237 ? 8.118 65.123 13.349 1.00 40.33 216 VAL A N 1
ATOM 3269 C CA . VAL A 1 237 ? 9.494 65.264 13.796 1.00 39.81 216 VAL A CA 1
ATOM 3270 C C . VAL A 1 237 ? 9.842 66.741 13.756 1.00 38.71 216 VAL A C 1
ATOM 3271 O O . VAL A 1 237 ? 9.765 67.381 12.711 1.00 41.05 216 VAL A O 1
ATOM 3284 N N . PHE A 1 238 ? 10.219 67.290 14.887 1.00 40.67 217 PHE A N 1
ATOM 3285 C CA . PHE A 1 238 ? 10.575 68.694 14.967 1.00 41.29 217 PHE A CA 1
ATOM 3286 C C . PHE A 1 238 ? 12.035 68.819 15.392 1.00 42.30 217 PHE A C 1
ATOM 3287 O O . PHE A 1 238 ? 12.474 68.172 16.355 1.00 44.37 217 PHE A O 1
ATOM 3304 N N . GLU A 1 239 ? 12.772 69.686 14.701 1.00 42.64 218 GLU A N 1
ATOM 3305 C CA . GLU A 1 239 ? 14.159 70.004 15.023 1.00 43.39 218 GLU A CA 1
ATOM 3306 C C . GLU A 1 239 ? 14.286 71.519 14.998 1.00 44.16 218 GLU A C 1
ATOM 3307 O O . GLU A 1 239 ? 13.942 72.151 14.001 1.00 45.71 218 GLU A O 1
ATOM 3319 N N . GLY A 1 240 ? 14.777 72.103 16.078 1.00 44.19 219 GLY A N 1
ATOM 3320 C CA . GLY A 1 240 ? 14.873 73.552 16.192 1.00 44.19 219 GLY A CA 1
ATOM 3321 C C . GLY A 1 240 ? 16.290 74.001 16.485 1.00 45.99 219 GLY A C 1
ATOM 3322 O O . GLY A 1 240 ? 16.982 73.405 17.321 1.00 45.90 219 GLY A O 1
ATOM 3326 N N . VAL A 1 241 ? 16.695 75.091 15.847 1.00 47.03 220 VAL A N 1
ATOM 3327 C CA . VAL A 1 241 ? 17.980 75.719 16.127 1.00 48.03 220 VAL A CA 1
ATOM 3328 C C . VAL A 1 241 ? 17.929 76.149 17.584 1.00 50.57 220 VAL A C 1
ATOM 3329 O O . VAL A 1 241 ? 17.023 76.905 17.963 1.00 52.06 220 VAL A O 1
ATOM 3342 N N . PRO A 1 242 ? 18.878 75.714 18.412 1.00 49.57 221 PRO A N 1
ATOM 3343 C CA . PRO A 1 242 ? 18.816 76.030 19.846 1.00 50.13 221 PRO A CA 1
ATOM 3344 C C . PRO A 1 242 ? 18.637 77.519 20.095 1.00 51.78 221 PRO A C 1
ATOM 3345 O O . PRO A 1 242 ? 19.244 78.362 19.432 1.00 54.70 221 PRO A O 1
ATOM 3356 N N . GLY A 1 243 ? 17.818 77.842 21.099 1.00 51.17 222 GLY A N 1
ATOM 3357 C CA . GLY A 1 243 ? 17.507 79.219 21.407 1.00 53.28 222 GLY A CA 1
ATOM 3358 C C . GLY A 1 243 ? 16.461 79.856 20.526 1.00 55.78 222 GLY A C 1
ATOM 3359 O O . GLY A 1 243 ? 16.081 81.008 20.787 1.00 59.59 222 GLY A O 1
ATOM 3363 N N . GLY A 1 244 ? 15.987 79.153 19.489 1.00 55.77 223 GLY A N 1
ATOM 3364 C CA . GLY A 1 244 ? 15.079 79.729 18.528 1.00 56.59 223 GLY A CA 1
ATOM 3365 C C . GLY A 1 244 ? 13.625 79.376 18.768 1.00 55.64 223 GLY A C 1
ATOM 3366 O O . GLY A 1 244 ? 13.265 78.744 19.771 1.00 55.11 223 GLY A O 1
ATOM 3370 N N . PRO A 1 245 ? 12.755 79.779 17.831 1.00 56.04 224 PRO A N 1
ATOM 3371 C CA . PRO A 1 245 ? 11.305 79.578 18.031 1.00 55.57 224 PRO A CA 1
ATOM 3372 C C . PRO A 1 245 ? 10.873 78.119 18.038 1.00 52.54 224 PRO A C 1
ATOM 3373 O O . PRO A 1 245 ? 9.784 77.827 18.558 1.00 52.86 224 PRO A O 1
ATOM 3384 N N . MET A 1 246 ? 11.661 77.209 17.448 1.00 49.17 225 MET A N 1
ATOM 3385 C CA . MET A 1 246 ? 11.382 75.774 17.486 1.00 47.87 225 MET A CA 1
ATOM 3386 C C . MET A 1 246 ? 12.184 75.065 18.576 1.00 48.06 225 MET A C 1
ATOM 3387 O O . MET A 1 246 ? 12.217 73.835 18.616 1.00 49.82 225 MET A O 1
ATOM 3401 N N . ASP A 1 247 ? 12.832 75.821 19.463 1.00 49.77 226 ASP A N 1
ATOM 3402 C CA . ASP A 1 247 ? 13.386 75.283 20.706 1.00 50.00 226 ASP A CA 1
ATOM 3403 C C . ASP A 1 247 ? 12.385 75.588 21.814 1.00 49.74 226 ASP A C 1
ATOM 3404 O O . ASP A 1 247 ? 12.597 76.423 22.682 1.00 52.35 226 ASP A O 1
ATOM 3413 N N . CYS A 1 248 ? 11.249 74.893 21.740 1.00 50.56 227 CYS A N 1
ATOM 3414 C CA . CYS A 1 248 ? 10.016 75.369 22.349 1.00 51.99 227 CYS A CA 1
ATOM 3415 C C . CYS A 1 248 ? 9.318 74.299 23.179 1.00 51.26 227 CYS A C 1
ATOM 3416 O O . CYS A 1 248 ? 8.085 74.302 23.278 1.00 52.91 227 CYS A O 1
ATOM 3424 N N . TRP A 1 249 ? 10.079 73.369 23.765 1.00 50.32 228 TRP A N 1
ATOM 3425 C CA . TRP A 1 249 ? 9.495 72.236 24.469 1.00 48.70 228 TRP A CA 1
ATOM 3426 C C . TRP A 1 249 ? 9.736 72.273 25.965 1.00 52.94 228 TRP A C 1
ATOM 3427 O O . TRP A 1 249 ? 9.228 71.400 26.672 1.00 55.92 228 TRP A O 1
ATOM 3448 N N . ALA A 1 250 ? 10.508 73.237 26.446 1.00 53.45 229 ALA A N 1
ATOM 3449 C CA . ALA A 1 250 ? 10.889 73.244 27.855 1.00 54.46 229 ALA A CA 1
ATOM 3450 C C . ALA A 1 250 ? 9.705 73.486 28.772 1.00 56.22 229 ALA A C 1
ATOM 3451 O O . ALA A 1 250 ? 9.677 72.970 29.908 1.00 58.44 229 ALA A O 1
ATOM 3458 N N . ASP A 1 251 ? 8.754 74.297 28.336 1.00 57.28 230 ASP A N 1
ATOM 3459 C CA . ASP A 1 251 ? 7.577 74.602 29.129 1.00 59.91 230 ASP A CA 1
ATOM 3460 C C . ASP A 1 251 ? 6.439 73.620 28.898 1.00 60.16 230 ASP A C 1
ATOM 3461 O O . ASP A 1 251 ? 5.344 73.821 29.432 1.00 62.54 230 ASP A O 1
ATOM 3470 N N . VAL A 1 252 ? 6.672 72.560 28.146 1.00 58.60 231 VAL A N 1
ATOM 3471 C CA . VAL A 1 252 ? 5.633 71.587 27.831 1.00 57.60 231 VAL A CA 1
ATOM 3472 C C . VAL A 1 252 ? 5.687 70.462 28.848 1.00 60.05 231 VAL A C 1
ATOM 3473 O O . VAL A 1 252 ? 6.687 69.739 28.921 1.00 59.42 231 VAL A O 1
ATOM 3486 N N . LYS A 1 253 ? 4.601 70.302 29.616 1.00 61.89 232 LYS A N 1
ATOM 3487 C CA . LYS A 1 253 ? 4.581 69.368 30.729 1.00 63.68 232 LYS A CA 1
ATOM 3488 C C . LYS A 1 253 ? 3.461 68.331 30.682 1.00 60.27 232 LYS A C 1
ATOM 3489 O O . LYS A 1 253 ? 3.386 67.494 31.593 1.00 63.37 232 LYS A O 1
ATOM 3508 N N . THR A 1 254 ? 2.594 68.344 29.676 1.00 56.68 233 THR A N 1
ATOM 3509 C CA . THR A 1 254 ? 1.508 67.380 29.586 1.00 54.25 233 THR A CA 1
ATOM 3510 C C . THR A 1 254 ? 1.353 66.960 28.142 1.00 54.44 233 THR A C 1
ATOM 3511 O O . THR A 1 254 ? 1.728 67.715 27.245 1.00 54.87 233 THR A O 1
ATOM 3522 N N . PRO A 1 255 ? 0.791 65.771 27.880 1.00 53.63 234 PRO A N 1
ATOM 3523 C CA . PRO A 1 255 ? 0.579 65.370 26.479 1.00 51.57 234 PRO A CA 1
ATOM 3524 C C . PRO A 1 255 ? -0.283 66.361 25.723 1.00 52.32 234 PRO A C 1
ATOM 3525 O O . PRO A 1 255 ? -0.048 66.581 24.524 1.00 52.27 234 PRO A O 1
ATOM 3536 N N . GLU A 1 256 ? -1.278 66.956 26.381 1.00 56.97 235 GLU A N 1
ATOM 3537 C CA . GLU A 1 256 ? -2.135 67.941 25.733 1.00 58.46 235 GLU A CA 1
ATOM 3538 C C . GLU A 1 256 ? -1.350 69.190 25.352 1.00 53.54 235 GLU A C 1
ATOM 3539 O O . GLU A 1 256 ? -1.503 69.709 24.238 1.00 55.28 235 GLU A O 1
ATOM 3551 N N . GLU A 1 257 ? -0.488 69.670 26.245 1.00 50.34 236 GLU A N 1
ATOM 3552 C CA . GLU A 1 257 ? 0.400 70.781 25.908 1.00 52.01 236 GLU A CA 1
ATOM 3553 C C . GLU A 1 257 ? 1.365 70.417 24.780 1.00 51.49 236 GLU A C 1
ATOM 3554 O O . GLU A 1 257 ? 1.733 71.277 23.974 1.00 52.65 236 GLU A O 1
ATOM 3566 N N . HIS A 1 258 ? 1.798 69.155 24.712 1.00 50.82 237 HIS A N 1
ATOM 3567 C CA . HIS A 1 258 ? 2.708 68.731 23.662 1.00 47.93 237 HIS A CA 1
ATOM 3568 C C . HIS A 1 258 ? 2.002 68.716 22.324 1.00 46.64 237 HIS A C 1
ATOM 3569 O O . HIS A 1 258 ? 2.567 69.170 21.323 1.00 47.35 237 HIS A O 1
ATOM 3583 N N . LEU A 1 259 ? 0.755 68.220 22.277 1.00 46.05 238 LEU A N 1
ATOM 3584 C CA . LEU A 1 259 ? 0.033 68.249 21.005 1.00 46.00 238 LEU A CA 1
ATOM 3585 C C . LEU A 1 259 ? -0.261 69.683 20.573 1.00 47.25 238 LEU A C 1
ATOM 3586 O O . LEU A 1 259 ? -0.167 70.007 19.383 1.00 50.48 238 LEU A O 1
ATOM 3602 N N . ALA A 1 260 ? -0.615 70.551 21.515 1.00 49.66 239 ALA A N 1
ATOM 3603 C CA . ALA A 1 260 ? -0.877 71.951 21.203 1.00 49.26 239 ALA A CA 1
ATOM 3604 C C . ALA A 1 260 ? 0.363 72.622 20.640 1.00 50.29 239 ALA A C 1
ATOM 3605 O O . ALA A 1 260 ? 0.284 73.337 19.634 1.00 51.46 239 ALA A O 1
ATOM 3612 N N . ARG A 1 261 ? 1.517 72.392 21.267 1.00 49.97 240 ARG A N 1
ATOM 3613 C CA . ARG A 1 261 ? 2.753 73.001 20.791 1.00 49.30 240 ARG A CA 1
ATOM 3614 C C . ARG A 1 261 ? 3.061 72.538 19.378 1.00 48.37 240 ARG A C 1
ATOM 3615 O O . ARG A 1 261 ? 3.482 73.334 18.531 1.00 49.56 240 ARG A O 1
ATOM 3636 N N . SER A 1 262 ? 2.861 71.246 19.114 1.00 47.15 241 SER A N 1
ATOM 3637 C CA . SER A 1 262 ? 3.079 70.695 17.784 1.00 47.14 241 SER A CA 1
ATOM 3638 C C . SER A 1 262 ? 2.252 71.417 16.738 1.00 47.15 241 SER A C 1
ATOM 3639 O O . SER A 1 262 ? 2.759 71.730 15.644 1.00 48.03 241 SER A O 1
ATOM 3647 N N . LYS A 1 263 ? 0.960 71.622 17.018 1.00 49.70 242 LYS A N 1
ATOM 3648 C CA . LYS A 1 263 ? 0.120 72.341 16.067 1.00 50.93 242 LYS A CA 1
ATOM 3649 C C . LYS A 1 263 ? 0.529 73.807 15.948 1.00 49.92 242 LYS A C 1
ATOM 3650 O O . LYS A 1 263 ? 0.432 74.392 14.863 1.00 51.96 242 LYS A O 1
ATOM 3669 N N . TRP A 1 264 ? 0.996 74.417 17.036 1.00 49.11 243 TRP A N 1
ATOM 3670 C CA . TRP A 1 264 ? 1.425 75.811 16.966 1.00 49.38 243 TRP A CA 1
ATOM 3671 C C . TRP A 1 264 ? 2.584 75.980 15.987 1.00 50.20 243 TRP A C 1
ATOM 3672 O O . TRP A 1 264 ? 2.627 76.955 15.226 1.00 51.76 243 TRP A O 1
ATOM 3693 N N . ILE A 1 265 ? 3.533 75.043 15.987 1.00 47.24 244 ILE A N 1
ATOM 3694 C CA . ILE A 1 265 ? 4.643 75.122 15.034 1.00 46.96 244 ILE A CA 1
ATOM 3695 C C . ILE A 1 265 ? 4.123 75.121 13.601 1.00 48.53 244 ILE A C 1
ATOM 3696 O O . ILE A 1 265 ? 4.500 75.972 12.793 1.00 52.37 244 ILE A O 1
ATOM 3712 N N . LEU A 1 266 ? 3.225 74.186 13.276 1.00 46.22 245 LEU A N 1
ATOM 3713 C CA . LEU A 1 266 ? 2.698 74.108 11.912 1.00 47.67 245 LEU A CA 1
ATOM 3714 C C . LEU A 1 266 ? 1.923 75.367 11.547 1.00 48.60 245 LEU A C 1
ATOM 3715 O O . LEU A 1 266 ? 2.084 75.911 10.447 1.00 46.70 245 LEU A O 1
ATOM 3731 N N . ASP A 1 267 ? 1.057 75.832 12.450 1.00 50.00 246 ASP A N 1
ATOM 3732 C CA . ASP A 1 267 ? 0.282 77.042 12.180 1.00 51.68 246 ASP A CA 1
ATOM 3733 C C . ASP A 1 267 ? 1.199 78.240 11.946 1.00 51.21 246 ASP A C 1
ATOM 3734 O O . ASP A 1 267 ? 0.901 79.122 11.128 1.00 52.27 246 ASP A O 1
ATOM 3743 N N . THR A 1 268 ? 2.310 78.308 12.683 1.00 51.05 247 THR A N 1
ATOM 3744 C CA . THR A 1 268 ? 3.197 79.465 12.599 1.00 50.26 247 THR A CA 1
ATOM 3745 C C . THR A 1 268 ? 4.137 79.391 11.403 1.00 50.27 247 THR A C 1
ATOM 3746 O O . THR A 1 268 ? 4.385 80.411 10.747 1.00 50.59 247 THR A O 1
ATOM 3757 N N . PHE A 1 269 ? 4.649 78.207 11.083 1.00 49.52 248 PHE A N 1
ATOM 3758 C CA . PHE A 1 269 ? 5.697 78.086 10.088 1.00 50.05 248 PHE A CA 1
ATOM 3759 C C . PHE A 1 269 ? 5.318 77.294 8.848 1.00 49.88 248 PHE A C 1
ATOM 3760 O O . PHE A 1 269 ? 5.891 77.549 7.777 1.00 51.03 248 PHE A O 1
ATOM 3777 N N . THR A 1 270 ? 4.400 76.334 8.935 1.00 48.34 249 THR A N 1
ATOM 3778 C CA . THR A 1 270 ? 4.056 75.503 7.777 1.00 48.35 249 THR A CA 1
ATOM 3779 C C . THR A 1 270 ? 2.548 75.366 7.648 1.00 46.89 249 THR A C 1
ATOM 3780 O O . THR A 1 270 ? 1.994 74.267 7.785 1.00 46.02 249 THR A O 1
ATOM 3791 N N . PRO A 1 271 ? 1.855 76.464 7.364 1.00 48.52 250 PRO A N 1
ATOM 3792 C CA . PRO A 1 271 ? 0.385 76.409 7.336 1.00 48.83 250 PRO A CA 1
ATOM 3793 C C . PRO A 1 271 ? -0.155 75.429 6.322 1.00 47.76 250 PRO A C 1
ATOM 3794 O O . PRO A 1 271 ? -1.287 74.947 6.477 1.00 49.46 250 PRO A O 1
ATOM 3805 N N . TRP A 1 272 ? 0.626 75.124 5.282 1.00 46.90 251 TRP A N 1
ATOM 3806 C CA . TRP A 1 272 ? 0.189 74.140 4.295 1.00 46.78 251 TRP A CA 1
ATOM 3807 C C . TRP A 1 272 ? 0.120 72.743 4.902 1.00 49.25 251 TRP A C 1
ATOM 3808 O O . TRP A 1 272 ? -0.696 71.924 4.469 1.00 51.10 251 TRP A O 1
ATOM 3829 N N . GLU A 1 273 ? 0.955 72.456 5.918 1.00 49.87 252 GLU A N 1
ATOM 3830 C CA . GLU A 1 273 ? 0.862 71.176 6.613 1.00 49.39 252 GLU A CA 1
ATOM 3831 C C . GLU A 1 273 ? -0.226 71.217 7.681 1.00 49.63 252 GLU A C 1
ATOM 3832 O O . GLU A 1 273 ? -0.839 70.187 7.989 1.00 49.04 252 GLU A O 1
ATOM 3844 N N . ALA A 1 274 ? -0.509 72.398 8.227 1.00 50.81 253 ALA A N 1
ATOM 3845 C CA . ALA A 1 274 ? -1.608 72.511 9.185 1.00 51.25 253 ALA A CA 1
ATOM 3846 C C . ALA A 1 274 ? -2.936 72.102 8.558 1.00 52.04 253 ALA A C 1
ATOM 3847 O O . ALA A 1 274 ? -3.825 71.607 9.257 1.00 52.05 253 ALA A O 1
ATOM 3854 N N . GLU A 1 275 ? -3.093 72.290 7.239 1.00 54.66 254 GLU A N 1
ATOM 3855 C CA . GLU A 1 275 ? -4.349 71.920 6.593 1.00 59.32 254 GLU A CA 1
ATOM 3856 C C . GLU A 1 275 ? -4.605 70.425 6.708 1.00 55.45 254 GLU A C 1
ATOM 3857 O O . GLU A 1 275 ? -5.759 69.983 6.661 1.00 55.14 254 GLU A O 1
ATOM 3869 N N . ARG A 1 276 ? -3.544 69.633 6.838 1.00 52.20 255 ARG A N 1
ATOM 3870 C CA . ARG A 1 276 ? -3.695 68.197 6.968 1.00 50.04 255 ARG A CA 1
ATOM 3871 C C . ARG A 1 276 ? -4.000 67.780 8.395 1.00 49.12 255 ARG A C 1
ATOM 3872 O O . ARG A 1 276 ? -4.269 66.595 8.624 1.00 50.01 255 ARG A O 1
ATOM 3893 N N . CYS A 1 277 ? -3.926 68.712 9.348 1.00 49.79 256 CYS A N 1
ATOM 3894 C CA . CYS A 1 277 ? -3.885 68.374 10.771 1.00 51.62 256 CYS A CA 1
ATOM 3895 C C . CYS A 1 277 ? -5.072 68.917 11.554 1.00 55.70 256 CYS A C 1
ATOM 3896 O O . CYS A 1 277 ? -5.008 69.022 12.796 1.00 56.81 256 CYS A O 1
ATOM 3904 N N . LYS A 1 278 ? -6.163 69.263 10.882 1.00 60.51 257 LYS A N 1
ATOM 3905 C CA . LYS A 1 278 ? -7.292 69.831 11.609 1.00 63.41 257 LYS A CA 1
ATOM 3906 C C . LYS A 1 278 ? -7.871 68.868 12.637 1.00 60.80 257 LYS A C 1
ATOM 3907 O O . LYS A 1 278 ? -8.506 69.321 13.596 1.00 62.11 257 LYS A O 1
ATOM 3926 N N . ASP A 1 279 ? -7.650 67.562 12.484 1.00 61.22 258 ASP A N 1
ATOM 3927 C CA . ASP A 1 279 ? -8.293 66.578 13.348 1.00 62.50 258 ASP A CA 1
ATOM 3928 C C . ASP A 1 279 ? -7.303 65.598 13.967 1.00 58.69 258 ASP A C 1
ATOM 3929 O O . ASP A 1 279 ? -7.672 64.459 14.270 1.00 60.26 258 ASP A O 1
ATOM 3938 N N . ILE A 1 280 ? -6.052 66.004 14.169 1.00 53.68 259 ILE A N 1
ATOM 3939 C CA . ILE A 1 280 ? -5.060 65.070 14.691 1.00 49.05 259 ILE A CA 1
ATOM 3940 C C . ILE A 1 280 ? -5.248 64.887 16.193 1.00 48.73 259 ILE A C 1
ATOM 3941 O O . ILE A 1 280 ? -5.701 65.781 16.908 1.00 51.59 259 ILE A O 1
ATOM 3957 N N A GLU A 1 281 ? -4.887 63.701 16.664 0.63 47.75 260 GLU A N 1
ATOM 3958 N N B GLU A 1 281 ? -4.906 63.691 16.661 0.37 47.53 260 GLU A N 1
ATOM 3959 C CA A GLU A 1 281 ? -4.885 63.363 18.085 0.63 47.81 260 GLU A CA 1
ATOM 3960 C CA B GLU A 1 281 ? -4.883 63.353 18.077 0.37 47.20 260 GLU A CA 1
ATOM 3961 C C A GLU A 1 281 ? -3.683 62.470 18.329 0.63 46.14 260 GLU A C 1
ATOM 3962 C C B GLU A 1 281 ? -3.657 62.489 18.315 0.37 45.62 260 GLU A C 1
ATOM 3963 O O A GLU A 1 281 ? -3.252 61.744 17.447 0.63 45.72 260 GLU A O 1
ATOM 3964 O O B GLU A 1 281 ? -3.186 61.802 17.412 0.37 44.93 260 GLU A O 1
ATOM 3987 N N . LEU A 1 282 ? -3.144 62.506 19.537 1.00 45.10 261 LEU A N 1
ATOM 3988 C CA . LEU A 1 282 ? -2.022 61.629 19.838 1.00 42.92 261 LEU A CA 1
ATOM 3989 C C . LEU A 1 282 ? -2.464 60.184 19.683 1.00 44.28 261 LEU A C 1
ATOM 3990 O O . LEU A 1 282 ? -3.621 59.834 19.945 1.00 45.09 261 LEU A O 1
ATOM 4007 N N . THR A 1 283 ? -1.539 59.349 19.222 1.00 44.44 262 THR A N 1
ATOM 4008 C CA . THR A 1 283 ? -1.794 57.915 19.197 1.00 44.69 262 THR A CA 1
ATOM 4009 C C . THR A 1 283 ? -2.002 57.406 20.609 1.00 43.61 262 THR A C 1
ATOM 4010 O O . THR A 1 283 ? -2.801 56.498 20.870 1.00 43.81 262 THR A O 1
ATOM 4021 N N . ASP A 1 284 ? -1.255 57.977 21.530 1.00 43.63 263 ASP A N 1
ATOM 4022 C CA . ASP A 1 284 ? -1.296 57.603 22.948 1.00 45.78 263 ASP A CA 1
ATOM 4023 C C . ASP A 1 284 ? -0.532 58.668 23.721 1.00 44.19 263 ASP A C 1
ATOM 4024 O O . ASP A 1 284 ? 0.223 59.440 23.145 1.00 45.58 263 ASP A O 1
ATOM 4033 N N . ASP A 1 285 ? -0.724 58.712 25.042 1.00 45.99 264 ASP A N 1
ATOM 4034 C CA . ASP A 1 285 ? -0.075 59.793 25.772 1.00 46.46 264 ASP A CA 1
ATOM 4035 C C . ASP A 1 285 ? 1.443 59.650 25.803 1.00 46.90 264 ASP A C 1
ATOM 4036 O O . ASP A 1 285 ? 2.136 60.639 26.061 1.00 47.78 264 ASP A O 1
ATOM 4045 N N . ASN A 1 286 ? 1.981 58.452 25.581 1.00 44.48 265 ASN A N 1
ATOM 4046 C CA . ASN A 1 286 ? 3.426 58.267 25.544 1.00 43.54 265 ASN A CA 1
ATOM 4047 C C . ASN A 1 286 ? 3.993 58.372 24.130 1.00 43.14 265 ASN A C 1
ATOM 4048 O O . ASN A 1 286 ? 5.184 58.129 23.938 1.00 44.75 265 ASN A O 1
ATOM 4059 N N . GLY A 1 287 ? 3.192 58.803 23.186 1.00 41.94 266 GLY A N 1
ATOM 4060 C CA . GLY A 1 287 ? 3.625 58.963 21.817 1.00 41.47 266 GLY A CA 1
ATOM 4061 C C . GLY A 1 287 ? 4.287 60.303 21.566 1.00 42.37 266 GLY A C 1
ATOM 4062 O O . GLY A 1 287 ? 4.139 60.892 20.493 1.00 44.06 266 GLY A O 1
ATOM 4066 N N . ILE A 1 288 ? 5.049 60.772 22.538 1.00 42.49 267 ILE A N 1
ATOM 4067 C CA . ILE A 1 288 ? 5.661 62.089 22.509 1.00 42.24 267 ILE A CA 1
ATOM 4068 C C . ILE A 1 288 ? 7.095 61.983 23.016 1.00 41.49 267 ILE A C 1
ATOM 4069 O O . ILE A 1 288 ? 7.419 61.106 23.825 1.00 43.95 267 ILE A O 1
ATOM 4085 N N . LEU A 1 289 ? 7.942 62.914 22.588 1.00 40.92 268 LEU A N 1
ATOM 4086 C CA . LEU A 1 289 ? 9.335 62.934 23.009 1.00 43.77 268 LEU A CA 1
ATOM 4087 C C . LEU A 1 289 ? 9.864 64.356 22.863 1.00 43.16 268 LEU A C 1
ATOM 4088 O O . LEU A 1 289 ? 9.467 65.078 21.938 1.00 45.27 268 LEU A O 1
ATOM 4104 N N . ALA A 1 290 ? 10.737 64.757 23.790 1.00 43.29 269 ALA A N 1
ATOM 4105 C CA . ALA A 1 290 ? 11.513 65.977 23.641 1.00 40.86 269 ALA A CA 1
ATOM 4106 C C . ALA A 1 290 ? 12.879 65.768 24.264 1.00 43.46 269 ALA A C 1
ATOM 4107 O O . ALA A 1 290 ? 12.987 65.274 25.397 1.00 45.96 269 ALA A O 1
ATOM 4114 N N . GLY A 1 291 ? 13.914 66.194 23.550 1.00 43.79 270 GLY A N 1
ATOM 4115 C CA . GLY A 1 291 ? 15.280 66.009 24.018 1.00 42.96 270 GLY A CA 1
ATOM 4116 C C . GLY A 1 291 ? 16.273 66.620 23.050 1.00 44.34 270 GLY A C 1
ATOM 4117 O O . GLY A 1 291 ? 15.898 67.290 22.083 1.00 45.34 270 GLY A O 1
ATOM 4121 N N . ARG A 1 292 ? 17.548 66.346 23.298 1.00 44.68 271 ARG A N 1
ATOM 4122 C CA . ARG A 1 292 ? 18.636 66.833 22.458 1.00 45.60 271 ARG A CA 1
ATOM 4123 C C . ARG A 1 292 ? 19.920 66.133 22.864 1.00 45.29 271 ARG A C 1
ATOM 4124 O O . ARG A 1 292 ? 20.078 65.723 24.026 1.00 45.79 271 ARG A O 1
ATOM 4145 N N . PHE A 1 293 ? 20.851 66.034 21.921 1.00 43.75 272 PHE A N 1
ATOM 4146 C CA . PHE A 1 293 ? 22.159 65.471 22.210 1.00 42.05 272 PHE A CA 1
ATOM 4147 C C . PHE A 1 293 ? 23.175 65.989 21.204 1.00 42.52 272 PHE A C 1
ATOM 4148 O O . PHE A 1 293 ? 22.827 66.370 20.075 1.00 44.44 272 PHE A O 1
ATOM 4165 N N . ALA A 1 294 ? 24.445 65.961 21.624 1.00 42.59 273 ALA A N 1
ATOM 4166 C CA . ALA A 1 294 ? 25.542 66.370 20.756 1.00 43.01 273 ALA A CA 1
ATOM 4167 C C . ALA A 1 294 ? 25.956 65.214 19.856 1.00 41.40 273 ALA A C 1
ATOM 4168 O O . ALA A 1 294 ? 26.175 64.107 20.344 1.00 42.48 273 ALA A O 1
ATOM 4175 N N . PRO A 1 295 ? 26.044 65.417 18.541 1.00 39.90 274 PRO A N 1
ATOM 4176 C CA . PRO A 1 295 ? 26.621 64.375 17.704 1.00 39.22 274 PRO A CA 1
ATOM 4177 C C . PRO A 1 295 ? 27.985 63.989 18.240 1.00 40.19 274 PRO A C 1
ATOM 4178 O O . PRO A 1 295 ? 28.801 64.849 18.577 1.00 42.09 274 PRO A O 1
ATOM 4189 N N . THR A 1 296 ? 28.244 62.686 18.265 1.00 40.20 275 THR A N 1
ATOM 4190 C CA . THR A 1 296 ? 29.473 62.180 18.853 1.00 39.65 275 THR A CA 1
ATOM 4191 C C . THR A 1 296 ? 29.915 60.929 18.114 1.00 39.37 275 THR A C 1
ATOM 4192 O O . THR A 1 296 ? 29.116 60.028 17.874 1.00 41.06 275 THR A O 1
ATOM 4203 N N . VAL A 1 297 ? 31.206 60.853 17.832 1.00 38.81 276 VAL A N 1
ATOM 4204 C CA . VAL A 1 297 ? 31.877 59.629 17.407 1.00 38.35 276 VAL A CA 1
ATOM 4205 C C . VAL A 1 297 ? 32.861 59.227 18.502 1.00 38.72 276 VAL A C 1
ATOM 4206 O O . VAL A 1 297 ? 33.561 60.074 19.058 1.00 40.34 276 VAL A O 1
ATOM 4219 N N . ARG A 1 298 ? 32.918 57.934 18.804 1.00 37.91 277 ARG A N 1
ATOM 4220 C CA . ARG A 1 298 ? 33.778 57.397 19.849 1.00 38.48 277 ARG A CA 1
ATOM 4221 C C . ARG A 1 298 ? 34.705 56.335 19.274 1.00 38.61 277 ARG A C 1
ATOM 4222 O O . ARG A 1 298 ? 34.490 55.806 18.168 1.00 39.41 277 ARG A O 1
ATOM 4243 N N . LYS A 1 299 ? 35.788 56.096 20.004 1.00 40.50 278 LYS A N 1
ATOM 4244 C CA . LYS A 1 299 ? 36.693 55.010 19.665 1.00 40.64 278 LYS A CA 1
ATOM 4245 C C . LYS A 1 299 ? 36.031 53.682 20.013 1.00 38.37 278 LYS A C 1
ATOM 4246 O O . LYS A 1 299 ? 35.387 53.559 21.071 1.00 41.90 278 LYS A O 1
ATOM 4265 N N . PRO A 1 300 ? 36.191 52.664 19.174 1.00 37.09 279 PRO A N 1
ATOM 4266 C CA . PRO A 1 300 ? 35.334 51.475 19.311 1.00 37.56 279 PRO A CA 1
ATOM 4267 C C . PRO A 1 300 ? 35.775 50.479 20.371 1.00 38.57 279 PRO A C 1
ATOM 4268 O O . PRO A 1 300 ? 34.977 49.613 20.731 1.00 37.72 279 PRO A O 1
ATOM 4279 N N . VAL A 1 301 ? 37.031 50.497 20.785 1.00 38.13 280 VAL A N 1
ATOM 4280 C CA . VAL A 1 301 ? 37.563 49.537 21.746 1.00 37.13 280 VAL A CA 1
ATOM 4281 C C . VAL A 1 301 ? 37.680 50.230 23.092 1.00 38.79 280 VAL A C 1
ATOM 4282 O O . VAL A 1 301 ? 38.389 51.240 23.232 1.00 41.26 280 VAL A O 1
ATOM 4295 N N . ALA A 1 302 ? 36.962 49.711 24.075 1.00 38.26 281 ALA A N 1
ATOM 4296 C CA . ALA A 1 302 ? 37.117 50.164 25.447 1.00 40.49 281 ALA A CA 1
ATOM 4297 C C . ALA A 1 302 ? 37.838 49.117 26.279 1.00 41.38 281 ALA A C 1
ATOM 4298 O O . ALA A 1 302 ? 37.559 47.915 26.187 1.00 43.13 281 ALA A O 1
ATOM 4305 N N . THR A 1 303 ? 38.747 49.590 27.126 1.00 42.91 282 THR A N 1
ATOM 4306 C CA . THR A 1 303 ? 39.510 48.710 28.002 1.00 44.22 282 THR A CA 1
ATOM 4307 C C . THR A 1 303 ? 38.968 48.779 29.427 1.00 43.60 282 THR A C 1
ATOM 4308 O O . THR A 1 303 ? 38.846 49.862 30.002 1.00 45.64 282 THR A O 1
ATOM 4319 N N . LEU A 1 304 ? 38.631 47.626 29.973 1.00 45.07 283 LEU A N 1
ATOM 4320 C CA . LEU A 1 304 ? 38.073 47.532 31.309 1.00 43.00 283 LEU A CA 1
ATOM 4321 C C . LEU A 1 304 ? 39.181 47.655 32.332 1.00 45.96 283 LEU A C 1
ATOM 4322 O O . LEU A 1 304 ? 40.379 47.571 32.030 1.00 47.49 283 LEU A O 1
ATOM 4338 N N . PRO A 1 305 ? 38.819 47.863 33.598 1.00 46.42 284 PRO A N 1
ATOM 4339 C CA . PRO A 1 305 ? 39.853 47.902 34.648 1.00 48.58 284 PRO A CA 1
ATOM 4340 C C . PRO A 1 305 ? 40.724 46.655 34.684 1.00 49.87 284 PRO A C 1
ATOM 4341 O O . PRO A 1 305 ? 41.914 46.742 35.016 1.00 51.74 284 PRO A O 1
ATOM 4352 N N . SER A 1 306 ? 40.164 45.489 34.347 1.00 48.51 285 SER A N 1
ATOM 4353 C CA . SER A 1 306 ? 40.942 44.261 34.322 1.00 47.19 285 SER A CA 1
ATOM 4354 C C . SER A 1 306 ? 41.950 44.237 33.190 1.00 48.58 285 SER A C 1
ATOM 4355 O O . SER A 1 306 ? 42.872 43.415 33.219 1.00 51.27 285 SER A O 1
ATOM 4363 N N . GLY A 1 307 ? 41.780 45.098 32.191 1.00 47.45 286 GLY A N 1
ATOM 4364 C CA . GLY A 1 307 ? 42.562 45.059 30.980 1.00 47.92 286 GLY A CA 1
ATOM 4365 C C . GLY A 1 307 ? 41.883 44.358 29.829 1.00 45.30 286 GLY A C 1
ATOM 4366 O O . GLY A 1 307 ? 42.367 44.465 28.699 1.00 45.19 286 GLY A O 1
ATOM 4370 N N . ARG A 1 308 ? 40.770 43.661 30.069 1.00 44.03 287 ARG A N 1
ATOM 4371 C CA . ARG A 1 308 ? 40.014 43.054 28.995 1.00 44.22 287 ARG A CA 1
ATOM 4372 C C . ARG A 1 308 ? 39.263 44.122 28.218 1.00 42.62 287 ARG A C 1
ATOM 4373 O O . ARG A 1 308 ? 39.108 45.253 28.671 1.00 43.46 287 ARG A O 1
ATOM 4394 N N . LYS A 1 309 ? 38.821 43.756 27.005 1.00 41.16 288 LYS A N 1
ATOM 4395 C CA . LYS A 1 309 ? 38.340 44.715 26.025 1.00 38.88 288 LYS A CA 1
ATOM 4396 C C . LYS A 1 309 ? 36.912 44.401 25.597 1.00 39.54 288 LYS A C 1
ATOM 4397 O O . LYS A 1 309 ? 36.475 43.246 25.601 1.00 40.41 288 LYS A O 1
ATOM 4416 N N . VAL A 1 310 ? 36.193 45.454 25.207 1.00 40.41 289 VAL A N 1
ATOM 4417 C CA . VAL A 1 310 ? 34.835 45.350 24.694 1.00 38.74 289 VAL A CA 1
ATOM 4418 C C . VAL A 1 310 ? 34.745 46.225 23.442 1.00 37.77 289 VAL A C 1
ATOM 4419 O O . VAL A 1 310 ? 35.503 47.185 23.263 1.00 37.11 289 VAL A O 1
ATOM 4432 N N . LEU A 1 311 ? 33.787 45.895 22.585 1.00 36.44 290 LEU A N 1
ATOM 4433 C CA . LEU A 1 311 ? 33.621 46.540 21.283 1.00 36.06 290 LEU A CA 1
ATOM 4434 C C . LEU A 1 311 ? 32.286 47.253 21.234 1.00 36.42 290 LEU A C 1
ATOM 4435 O O . LEU A 1 311 ? 31.250 46.643 21.512 1.00 38.22 290 LEU A O 1
ATOM 4451 N N . GLY A 1 312 ? 32.310 48.540 20.891 1.00 35.48 291 GLY A N 1
ATOM 4452 C CA . GLY A 1 312 ? 31.077 49.309 20.769 1.00 36.59 291 GLY A CA 1
ATOM 4453 C C . GLY A 1 312 ? 30.412 49.173 19.407 1.00 35.13 291 GLY A C 1
ATOM 4454 O O . GLY A 1 312 ? 31.075 49.051 18.372 1.00 34.76 291 GLY A O 1
ATOM 4458 N N . LEU A 1 313 ? 29.072 49.247 19.424 1.00 35.91 292 LEU A N 1
ATOM 4459 C CA . LEU A 1 313 ? 28.270 49.014 18.223 1.00 36.60 292 LEU A CA 1
ATOM 4460 C C . LEU A 1 313 ? 27.276 50.145 17.995 1.00 34.83 292 LEU A C 1
ATOM 4461 O O . LEU A 1 313 ? 26.652 50.643 18.924 1.00 35.46 292 LEU A O 1
ATOM 4477 N N . ALA A 1 314 ? 27.126 50.561 16.741 1.00 34.80 293 ALA A N 1
ATOM 4478 C CA . ALA A 1 314 ? 26.062 51.474 16.339 1.00 33.75 293 ALA A CA 1
ATOM 4479 C C . ALA A 1 314 ? 26.132 52.803 17.081 1.00 35.79 293 ALA A C 1
ATOM 4480 O O . ALA A 1 314 ? 27.196 53.450 17.045 1.00 37.80 293 ALA A O 1
ATOM 4487 N N . ASP A 1 315 ? 25.050 53.238 17.744 1.00 35.28 294 ASP A N 1
ATOM 4488 C CA . ASP A 1 315 ? 25.029 54.582 18.325 1.00 36.95 294 ASP A CA 1
ATOM 4489 C C . ASP A 1 315 ? 26.063 54.787 19.444 1.00 35.76 294 ASP A C 1
ATOM 4490 O O . ASP A 1 315 ? 26.411 55.931 19.748 1.00 37.40 294 ASP A O 1
ATOM 4499 N N . VAL A 1 316 ? 26.595 53.715 20.020 1.00 35.75 295 VAL A N 1
ATOM 4500 C CA . VAL A 1 316 ? 27.668 53.851 21.008 1.00 35.90 295 VAL A CA 1
ATOM 4501 C C . VAL A 1 316 ? 28.885 54.504 20.371 1.00 36.96 295 VAL A C 1
ATOM 4502 O O . VAL A 1 316 ? 29.545 55.351 20.976 1.00 39.54 295 VAL A O 1
ATOM 4515 N N . VAL A 1 317 ? 29.153 54.188 19.097 1.00 34.34 296 VAL A N 1
ATOM 4516 C CA . VAL A 1 317 ? 30.380 54.636 18.459 1.00 36.80 296 VAL A CA 1
ATOM 4517 C C . VAL A 1 317 ? 30.137 55.726 17.422 1.00 35.76 296 VAL A C 1
ATOM 4518 O O . VAL A 1 317 ? 31.030 56.550 17.198 1.00 35.86 296 VAL A O 1
ATOM 4531 N N . VAL A 1 318 ? 28.951 55.780 16.805 1.00 35.61 297 VAL A N 1
ATOM 4532 C CA . VAL A 1 318 ? 28.625 56.827 15.834 1.00 34.43 297 VAL A CA 1
ATOM 4533 C C . VAL A 1 318 ? 27.201 57.276 16.103 1.00 34.20 297 VAL A C 1
ATOM 4534 O O . VAL A 1 318 ? 26.261 56.543 15.799 1.00 35.70 297 VAL A O 1
ATOM 4547 N N . LEU A 1 319 ? 27.044 58.455 16.702 1.00 35.40 298 LEU A N 1
ATOM 4548 C CA . LEU A 1 319 ? 25.757 59.010 17.114 1.00 35.24 298 LEU A CA 1
ATOM 4549 C C . LEU A 1 319 ? 25.559 60.310 16.354 1.00 35.86 298 LEU A C 1
ATOM 4550 O O . LEU A 1 319 ? 26.335 61.262 16.519 1.00 37.96 298 LEU A O 1
ATOM 4566 N N . ASN A 1 320 ? 24.591 60.316 15.434 1.00 37.93 299 ASN A N 1
ATOM 4567 C CA . ASN A 1 320 ? 24.290 61.488 14.632 1.00 37.44 299 ASN A CA 1
ATOM 4568 C C . ASN A 1 320 ? 22.964 62.101 15.052 1.00 39.62 299 ASN A C 1
ATOM 4569 O O . ASN A 1 320 ? 22.076 61.424 15.582 1.00 39.35 299 ASN A O 1
ATOM 4580 N N . ASP A 1 321 ? 22.863 63.408 14.869 1.00 39.54 300 ASP A N 1
ATOM 4581 C CA . ASP A 1 321 ? 21.587 64.081 15.043 1.00 40.66 300 ASP A CA 1
ATOM 4582 C C . ASP A 1 321 ? 20.594 63.501 14.048 1.00 38.49 300 ASP A C 1
ATOM 4583 O O . ASP A 1 321 ? 20.984 63.151 12.932 1.00 39.38 300 ASP A O 1
ATOM 4592 N N . PRO A 1 322 ? 19.312 63.414 14.407 1.00 40.42 301 PRO A N 1
ATOM 4593 C CA . PRO A 1 322 ? 18.353 62.706 13.556 1.00 40.64 301 PRO A CA 1
ATOM 4594 C C . PRO A 1 322 ? 17.926 63.451 12.297 1.00 40.50 301 PRO A C 1
ATOM 4595 O O . PRO A 1 322 ? 17.024 62.978 11.608 1.00 41.09 301 PRO A O 1
ATOM 4606 N N . ILE A 1 323 ? 18.503 64.613 11.996 1.00 41.15 302 ILE A N 1
ATOM 4607 C CA . ILE A 1 323 ? 17.963 65.487 10.965 1.00 41.03 302 ILE A CA 1
ATOM 4608 C C . ILE A 1 323 ? 17.919 64.813 9.600 1.00 40.84 302 ILE A C 1
ATOM 4609 O O . ILE A 1 323 ? 17.086 65.174 8.761 1.00 42.19 302 ILE A O 1
ATOM 4625 N N . THR A 1 324 ? 18.785 63.831 9.354 1.00 38.16 303 THR A N 1
ATOM 4626 C CA . THR A 1 324 ? 18.833 63.142 8.056 1.00 38.24 303 THR A CA 1
ATOM 4627 C C . THR A 1 324 ? 18.140 61.785 8.088 1.00 36.92 303 THR A C 1
ATOM 4628 O O . THR A 1 324 ? 18.166 61.058 7.083 1.00 37.18 303 THR A O 1
ATOM 4639 N N . GLY A 1 325 ? 17.538 61.410 9.214 1.00 36.45 304 GLY A N 1
ATOM 4640 C CA . GLY A 1 325 ? 16.825 60.150 9.263 1.00 37.81 304 GLY A CA 1
ATOM 4641 C C . GLY A 1 325 ? 17.707 58.928 9.087 1.00 37.20 304 GLY A C 1
ATOM 4642 O O . GLY A 1 325 ? 17.323 57.989 8.377 1.00 38.91 304 GLY A O 1
ATOM 4646 N N . GLN A 1 326 ? 18.888 58.908 9.718 1.00 37.71 305 GLN A N 1
ATOM 4647 C CA . GLN A 1 326 ? 19.859 57.864 9.426 1.00 36.82 305 GLN A CA 1
ATOM 4648 C C . GLN A 1 326 ? 20.243 56.905 10.559 1.00 36.91 305 GLN A C 1
ATOM 4649 O O . GLN A 1 326 ? 20.892 55.876 10.292 1.00 37.83 305 GLN A O 1
ATOM 4663 N N . GLY A 1 327 ? 19.896 57.180 11.813 1.00 37.80 306 GLY A N 1
ATOM 4664 C CA . GLY A 1 327 ? 20.478 56.378 12.879 1.00 38.15 306 GLY A CA 1
ATOM 4665 C C . GLY A 1 327 ? 20.066 54.916 12.830 1.00 38.17 306 GLY A C 1
ATOM 4666 O O . GLY A 1 327 ? 20.895 54.018 13.033 1.00 35.73 306 GLY A O 1
ATOM 4670 N N . SER A 1 328 ? 18.761 54.658 12.663 1.00 36.47 307 SER A N 1
ATOM 4671 C CA . SER A 1 328 ? 18.309 53.274 12.543 1.00 36.85 307 SER A CA 1
ATOM 4672 C C . SER A 1 328 ? 18.869 52.614 11.293 1.00 34.62 307 SER A C 1
ATOM 4673 O O . SER A 1 328 ? 19.182 51.411 11.285 1.00 36.11 307 SER A O 1
ATOM 4681 N N . ASN A 1 329 ? 18.961 53.380 10.217 1.00 35.08 308 ASN A N 1
ATOM 4682 C CA . ASN A 1 329 ? 19.575 52.851 9.021 1.00 33.82 308 ASN A CA 1
ATOM 4683 C C . ASN A 1 329 ? 21.022 52.485 9.288 1.00 36.81 308 ASN A C 1
ATOM 4684 O O . ASN A 1 329 ? 21.468 51.383 8.949 1.00 35.30 308 ASN A O 1
ATOM 4695 N N . ASN A 1 330 ? 21.751 53.384 9.957 1.00 36.34 309 ASN A N 1
ATOM 4696 C CA . ASN A 1 330 ? 23.121 53.089 10.351 1.00 36.84 309 ASN A CA 1
ATOM 4697 C C . ASN A 1 330 ? 23.173 51.872 11.269 1.00 37.12 309 ASN A C 1
ATOM 4698 O O . ASN A 1 330 ? 24.083 51.043 11.149 1.00 37.05 309 ASN A O 1
ATOM 4709 N N . ALA A 1 331 ? 22.234 51.772 12.226 1.00 37.10 310 ALA A N 1
ATOM 4710 C CA . ALA A 1 331 ? 22.278 50.663 13.170 1.00 37.02 310 ALA A CA 1
ATOM 4711 C C . ALA A 1 331 ? 22.154 49.319 12.475 1.00 36.77 310 ALA A C 1
ATOM 4712 O O . ALA A 1 331 ? 22.891 48.386 12.799 1.00 36.36 310 ALA A O 1
ATOM 4719 N N . ALA A 1 332 ? 21.285 49.233 11.454 1.00 34.05 311 ALA A N 1
ATOM 4720 C CA . ALA A 1 332 ? 21.074 47.977 10.728 1.00 35.36 311 ALA A CA 1
ATOM 4721 C C . ALA A 1 332 ? 22.271 47.645 9.844 1.00 35.90 311 ALA A C 1
ATOM 4722 O O . ALA A 1 332 ? 22.728 46.487 9.785 1.00 35.27 311 ALA A O 1
ATOM 4729 N N . LYS A 1 333 ? 22.854 48.669 9.231 1.00 34.23 312 LYS A N 1
ATOM 4730 C CA . LYS A 1 333 ? 24.044 48.469 8.404 1.00 33.89 312 LYS A CA 1
ATOM 4731 C C . LYS A 1 333 ? 25.260 48.182 9.267 1.00 35.43 312 LYS A C 1
ATOM 4732 O O . LYS A 1 333 ? 26.094 47.346 8.901 1.00 35.94 312 LYS A O 1
ATOM 4751 N N . CYS A 1 334 ? 25.334 48.783 10.477 1.00 33.94 313 CYS A N 1
ATOM 4752 C CA . CYS A 1 334 ? 26.467 48.510 11.366 1.00 35.75 313 CYS A CA 1
ATOM 4753 C C . CYS A 1 334 ? 26.396 47.087 11.897 1.00 35.25 313 CYS A C 1
ATOM 4754 O O . CYS A 1 334 ? 27.388 46.353 11.878 1.00 35.90 313 CYS A O 1
ATOM 4762 N N . ALA A 1 335 ? 25.205 46.654 12.308 1.00 32.73 314 ALA A N 1
ATOM 4763 C CA . ALA A 1 335 ? 25.066 45.289 12.798 1.00 33.83 314 ALA A CA 1
ATOM 4764 C C . ALA A 1 335 ? 25.306 44.287 11.690 1.00 31.70 314 ALA A C 1
ATOM 4765 O O . ALA A 1 335 ? 25.839 43.204 11.944 1.00 34.87 314 ALA A O 1
ATOM 4772 N N . ASP A 1 336 ? 24.970 44.638 10.439 1.00 31.84 315 ASP A N 1
ATOM 4773 C CA . ASP A 1 336 ? 25.248 43.738 9.325 1.00 34.05 315 ASP A CA 1
ATOM 4774 C C . ASP A 1 336 ? 26.746 43.602 9.074 1.00 34.13 315 ASP A C 1
ATOM 4775 O O . ASP A 1 336 ? 27.262 42.498 8.903 1.00 34.64 315 ASP A O 1
ATOM 4784 N N . THR A 1 337 ? 27.454 44.718 9.071 1.00 33.13 316 THR A N 1
ATOM 4785 C CA . THR A 1 337 ? 28.906 44.705 8.928 1.00 33.96 316 THR A CA 1
ATOM 4786 C C . THR A 1 337 ? 29.582 43.945 10.062 1.00 32.19 316 THR A C 1
ATOM 4787 O O . THR A 1 337 ? 30.529 43.177 9.839 1.00 34.38 316 THR A O 1
ATOM 4798 N N . TYR A 1 338 ? 29.133 44.159 11.286 1.00 31.30 317 TYR A N 1
ATOM 4799 C CA . TYR A 1 338 ? 29.747 43.448 12.405 1.00 33.08 317 TYR A CA 1
ATOM 4800 C C . TYR A 1 338 ? 29.454 41.949 12.352 1.00 34.48 317 TYR A C 1
ATOM 4801 O O . TYR A 1 338 ? 30.344 41.122 12.621 1.00 36.12 317 TYR A O 1
ATOM 4819 N N . LEU A 1 339 ? 28.218 41.576 11.999 1.00 33.30 318 LEU A N 1
ATOM 4820 C CA . LEU A 1 339 ? 27.892 40.157 11.853 1.00 34.71 318 LEU A CA 1
ATOM 4821 C C . LEU A 1 339 ? 28.795 39.491 10.821 1.00 35.36 318 LEU A C 1
ATOM 4822 O O . LEU A 1 339 ? 29.357 38.418 11.069 1.00 35.70 318 LEU A O 1
ATOM 4838 N N . LYS A 1 340 ? 28.898 40.092 9.623 1.00 35.36 319 LYS A N 1
ATOM 4839 C CA . LYS A 1 340 ? 29.753 39.537 8.589 1.00 35.74 319 LYS A CA 1
ATOM 4840 C C . LYS A 1 340 ? 31.180 39.414 9.062 1.00 35.11 319 LYS A C 1
ATOM 4841 O O . LYS A 1 340 ? 31.842 38.413 8.768 1.00 36.73 319 LYS A O 1
ATOM 4860 N N . SER A 1 341 ? 31.658 40.394 9.844 1.00 34.96 320 SER A N 1
ATOM 4861 C CA . SER A 1 341 ? 33.034 40.353 10.333 1.00 35.01 320 SER A CA 1
ATOM 4862 C C . SER A 1 341 ? 33.234 39.211 11.323 1.00 36.38 320 SER A C 1
ATOM 4863 O O . SER A 1 341 ? 34.259 38.511 11.285 1.00 35.98 320 SER A O 1
ATOM 4871 N N . ILE A 1 342 ? 32.269 39.018 12.227 1.00 35.94 321 ILE A N 1
ATOM 4872 C CA . ILE A 1 342 ? 32.341 37.911 13.172 1.00 35.84 321 ILE A CA 1
ATOM 4873 C C . ILE A 1 342 ? 32.371 36.577 12.431 1.00 35.29 321 ILE A C 1
ATOM 4874 O O . ILE A 1 342 ? 33.216 35.713 12.702 1.00 37.91 321 ILE A O 1
ATOM 4890 N N . LEU A 1 343 ? 31.454 36.388 11.473 1.00 35.30 322 LEU A N 1
ATOM 4891 C CA . LEU A 1 343 ? 31.395 35.104 10.781 1.00 37.47 322 LEU A CA 1
ATOM 4892 C C . LEU A 1 343 ? 32.677 34.854 9.992 1.00 37.80 322 LEU A C 1
ATOM 4893 O O . LEU A 1 343 ? 3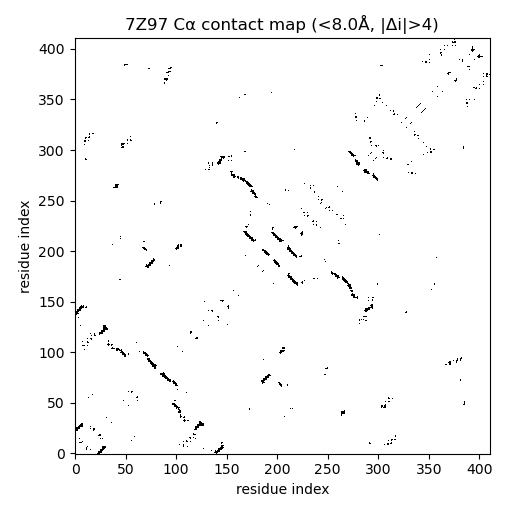3.193 33.730 9.968 1.00 37.86 322 LEU A O 1
ATOM 4909 N N . ALA A 1 344 ? 33.222 35.896 9.364 1.00 37.58 323 ALA A N 1
ATOM 4910 C CA . ALA A 1 344 ? 34.459 35.749 8.608 1.00 37.59 323 ALA A CA 1
ATOM 4911 C C . ALA A 1 344 ? 35.627 35.438 9.513 1.00 38.10 323 ALA A C 1
ATOM 4912 O O . ALA A 1 344 ? 36.564 34.760 9.095 1.00 38.96 323 ALA A O 1
ATOM 4919 N N . ARG A 1 345 ? 35.582 35.911 10.759 1.00 38.20 324 ARG A N 1
ATOM 4920 C CA . ARG A 1 345 ? 36.665 35.639 11.689 1.00 38.26 324 ARG A CA 1
ATOM 4921 C C . ARG A 1 345 ? 36.658 34.189 12.145 1.00 40.36 324 ARG A C 1
ATOM 4922 O O . ARG A 1 345 ? 37.724 33.643 12.437 1.00 42.04 324 ARG A O 1
ATOM 4943 N N . GLY A 1 346 ? 35.494 33.543 12.162 1.00 41.87 325 GLY A N 1
ATOM 4944 C CA . GLY A 1 346 ? 35.452 32.116 12.445 1.00 42.45 325 GLY A CA 1
ATOM 4945 C C . GLY A 1 346 ? 35.957 31.797 13.842 1.00 42.94 325 GLY A C 1
ATOM 4946 O O . GLY A 1 346 ? 35.486 32.349 14.838 1.00 42.82 325 GLY A O 1
ATOM 4950 N N . ASP A 1 347 ? 36.924 30.882 13.925 1.00 46.43 326 ASP A N 1
ATOM 4951 C CA . ASP A 1 347 ? 37.503 30.488 15.203 1.00 50.65 326 ASP A CA 1
ATOM 4952 C C . ASP A 1 347 ? 38.582 31.446 15.687 1.00 46.65 326 ASP A C 1
ATOM 4953 O O . ASP A 1 347 ? 39.127 31.233 16.777 1.00 46.25 326 ASP A O 1
ATOM 4962 N N . GLY A 1 348 ? 38.891 32.488 14.920 1.00 44.82 327 GLY A N 1
ATOM 4963 C CA . GLY A 1 348 ? 39.923 33.422 15.314 1.00 45.99 327 GLY A CA 1
ATOM 4964 C C . GLY A 1 348 ? 39.515 34.266 16.511 1.00 46.16 327 GLY A C 1
ATOM 4965 O O . GLY A 1 348 ? 38.337 34.534 16.756 1.00 46.44 327 GLY A O 1
ATOM 4969 N N . ALA A 1 349 ? 40.516 34.755 17.230 1.00 45.34 328 ALA A N 1
ATOM 4970 C CA . ALA A 1 349 ? 40.243 35.537 18.429 1.00 45.91 328 ALA A CA 1
ATOM 4971 C C . ALA A 1 349 ? 39.676 36.898 18.063 1.00 44.26 328 ALA A C 1
ATOM 4972 O O . ALA A 1 349 ? 40.092 37.524 17.076 1.00 43.27 328 ALA A O 1
ATOM 4979 N N . ALA A 1 350 ? 38.706 37.351 18.856 1.00 43.38 329 ALA A N 1
ATOM 4980 C CA . ALA A 1 350 ? 38.140 38.694 18.702 1.00 43.08 329 ALA A CA 1
ATOM 4981 C C . ALA A 1 350 ? 38.982 39.692 19.506 1.00 43.57 329 ALA A C 1
ATOM 4982 O O . ALA A 1 350 ? 38.561 40.235 20.531 1.00 46.83 329 ALA A O 1
ATOM 4989 N N . ASP A 1 351 ? 40.205 39.918 19.027 1.00 42.17 330 ASP A N 1
ATOM 4990 C CA . ASP A 1 351 ? 41.153 40.789 19.716 1.00 41.32 330 ASP A CA 1
ATOM 4991 C C . ASP A 1 351 ? 40.924 42.258 19.366 1.00 40.38 330 ASP A C 1
ATOM 4992 O O . ASP A 1 351 ? 40.079 42.613 18.531 1.00 39.62 330 ASP A O 1
ATOM 5001 N N . ALA A 1 352 ? 41.714 43.124 20.014 1.00 39.61 331 ALA A N 1
ATOM 5002 C CA . ALA A 1 352 ? 41.520 44.557 19.852 1.00 39.29 331 ALA A CA 1
ATOM 5003 C C . ALA A 1 352 ? 41.722 44.960 18.404 1.00 38.60 331 ALA A C 1
ATOM 5004 O O . ALA A 1 352 ? 41.022 45.838 17.904 1.00 38.46 331 ALA A O 1
ATOM 5011 N N . ALA A 1 353 ? 42.700 44.346 17.736 1.00 38.70 332 ALA A N 1
ATOM 5012 C CA . ALA A 1 353 ? 42.960 44.656 16.334 1.00 39.21 332 ALA A CA 1
ATOM 5013 C C . ALA A 1 353 ? 41.755 44.320 15.476 1.00 38.23 332 ALA A C 1
ATOM 5014 O O . ALA A 1 353 ? 41.360 45.111 14.602 1.00 39.13 332 ALA A O 1
ATOM 5021 N N . TRP A 1 354 ? 41.205 43.116 15.660 1.00 37.91 333 TRP A N 1
ATOM 5022 C CA . TRP A 1 354 ? 39.999 42.727 14.944 1.00 38.35 333 TRP A CA 1
ATOM 5023 C C . TRP A 1 354 ? 38.847 43.666 15.245 1.00 35.42 333 TRP A C 1
ATOM 5024 O O . TRP A 1 354 ? 38.107 44.061 14.337 1.00 34.23 333 TRP A O 1
ATOM 5045 N N . MET A 1 355 ? 38.660 44.016 16.533 1.00 35.92 334 MET A N 1
ATOM 5046 C CA . MET A 1 355 ? 37.598 44.952 16.880 1.00 36.65 334 MET A CA 1
ATOM 5047 C C . MET A 1 355 ? 37.766 46.260 16.116 1.00 37.60 334 MET A C 1
ATOM 5048 O O . MET A 1 355 ? 36.800 46.822 15.593 1.00 36.25 334 MET A O 1
ATOM 5062 N N . GLN A 1 356 ? 38.985 46.800 16.112 1.00 37.80 335 GLN A N 1
ATOM 5063 C CA . GLN A 1 356 ? 39.210 48.109 15.542 1.00 35.47 335 GLN A CA 1
ATOM 5064 C C . GLN A 1 356 ? 39.012 48.056 14.034 1.00 35.91 335 GLN A C 1
ATOM 5065 O O . GLN A 1 356 ? 38.410 48.962 13.468 1.00 38.83 335 GLN A O 1
ATOM 5079 N N . GLN A 1 357 ? 39.471 46.986 13.385 1.00 35.57 336 GLN A N 1
ATOM 5080 C CA . GLN A 1 357 ? 39.315 46.881 11.930 1.00 36.28 336 GLN A CA 1
ATOM 5081 C C . GLN A 1 357 ? 37.845 46.773 11.538 1.00 35.17 336 GLN A C 1
ATOM 5082 O O . GLN A 1 357 ? 37.438 47.234 10.448 1.00 36.26 336 GLN A O 1
ATOM 5096 N N . THR A 1 358 ? 37.071 46.041 12.338 1.00 35.85 337 THR A N 1
ATOM 5097 C CA . THR A 1 358 ? 35.632 45.937 12.113 1.00 35.86 337 THR A CA 1
ATOM 5098 C C . THR A 1 358 ? 34.985 47.312 12.129 1.00 35.25 337 THR A C 1
ATOM 5099 O O . THR A 1 358 ? 34.198 47.649 11.242 1.00 36.88 337 THR A O 1
ATOM 5110 N N . PHE A 1 359 ? 35.273 48.113 13.154 1.00 33.13 338 PHE A N 1
ATOM 5111 C CA . PHE A 1 359 ? 34.761 49.483 13.158 1.00 33.19 338 PHE A CA 1
ATOM 5112 C C . PHE A 1 359 ? 35.288 50.285 11.971 1.00 34.65 338 PHE A C 1
ATOM 5113 O O . PHE A 1 359 ? 34.525 51.020 11.335 1.00 34.95 338 PHE A O 1
ATOM 5130 N N . ASP A 1 360 ? 36.606 50.215 11.713 1.00 34.60 339 ASP A N 1
ATOM 5131 C CA . ASP A 1 360 ? 37.188 50.982 10.616 1.00 35.19 339 ASP A CA 1
ATOM 5132 C C . ASP A 1 360 ? 36.455 50.705 9.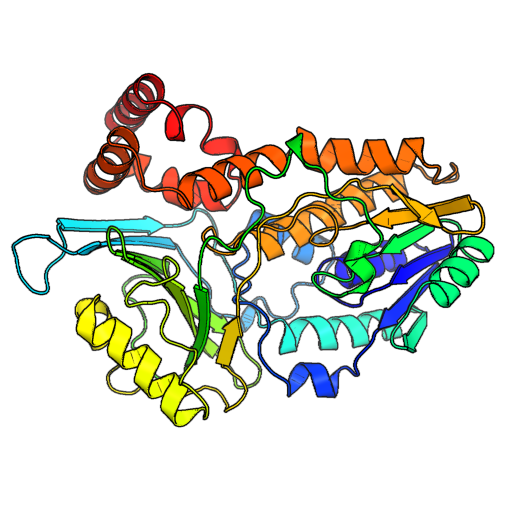307 1.00 34.51 339 ASP A C 1
ATOM 5133 O O . ASP A 1 360 ? 36.274 51.601 8.457 1.00 35.51 339 ASP A O 1
ATOM 5142 N N . ARG A 1 361 ? 36.043 49.453 9.105 1.00 34.41 340 ARG A N 1
ATOM 5143 C CA . ARG A 1 361 ? 35.362 49.138 7.851 1.00 35.57 340 ARG A CA 1
ATOM 5144 C C . ARG A 1 361 ? 34.000 49.821 7.796 1.00 34.33 340 ARG A C 1
ATOM 5145 O O . ARG A 1 361 ? 33.615 50.363 6.756 1.00 35.01 340 ARG A O 1
ATOM 5166 N N . TYR A 1 362 ? 33.269 49.807 8.913 1.00 35.46 341 TYR A N 1
ATOM 5167 C CA . TYR A 1 362 ? 32.022 50.555 9.025 1.00 36.02 341 TYR A CA 1
ATOM 5168 C C . TYR A 1 362 ? 32.250 52.056 8.826 1.00 36.84 341 TYR A C 1
ATOM 5169 O O . TYR A 1 362 ? 31.558 52.697 8.023 1.00 36.45 341 TYR A O 1
ATOM 5187 N N . TRP A 1 363 ? 33.247 52.627 9.505 1.00 35.34 342 TRP A N 1
ATOM 5188 C CA . TRP A 1 363 ? 33.444 54.075 9.469 1.00 34.43 342 TRP A CA 1
ATOM 5189 C C . TRP A 1 363 ? 33.985 54.538 8.121 1.00 36.52 342 TRP A C 1
ATOM 5190 O O . TRP A 1 363 ? 33.376 55.381 7.456 1.00 38.02 342 TRP A O 1
ATOM 5211 N N . PHE A 1 364 ? 35.184 54.080 7.765 1.00 36.93 343 PHE A N 1
ATOM 5212 C CA . PHE A 1 364 ? 35.786 54.545 6.518 1.00 35.18 343 PHE A CA 1
ATOM 5213 C C . PHE A 1 364 ? 34.953 54.131 5.325 1.00 33.68 343 PHE A C 1
ATOM 5214 O O . PHE A 1 364 ? 34.894 54.872 4.335 1.00 38.02 343 PHE A O 1
ATOM 5231 N N . GLY A 1 365 ? 34.314 52.957 5.379 1.00 32.90 344 GLY A N 1
ATOM 5232 C CA . GLY A 1 365 ? 33.567 52.489 4.220 1.00 33.91 344 GLY A CA 1
ATOM 5233 C C . GLY A 1 365 ? 32.209 53.148 4.049 1.00 34.00 344 GLY A C 1
ATOM 5234 O O . GLY A 1 365 ? 31.691 53.230 2.936 1.00 37.93 344 GLY A O 1
ATOM 5238 N N . TYR A 1 366 ? 31.611 53.635 5.130 1.00 34.61 345 TYR A N 1
ATOM 5239 C CA . TYR A 1 366 ? 30.224 54.085 5.097 1.00 33.71 345 TYR A CA 1
ATOM 5240 C C . TYR A 1 366 ? 29.925 55.238 6.042 1.00 34.80 345 TYR A C 1
ATOM 5241 O O . TYR A 1 366 ? 29.469 56.309 5.631 1.00 37.24 345 TYR A O 1
ATOM 5259 N N . ALA A 1 367 ? 30.081 55.020 7.345 1.00 34.09 346 ALA A N 1
ATOM 5260 C CA . ALA A 1 367 ? 29.518 55.977 8.285 1.00 33.36 346 ALA A CA 1
ATOM 5261 C C . ALA A 1 367 ? 30.211 57.326 8.259 1.00 35.42 346 ALA A C 1
ATOM 5262 O O . ALA A 1 367 ? 29.580 58.331 8.602 1.00 36.68 346 ALA A O 1
ATOM 5269 N N . GLN A 1 368 ? 31.480 57.396 7.854 1.00 35.68 347 GLN A N 1
ATOM 5270 C CA . GLN A 1 368 ? 32.110 58.712 7.770 1.00 35.53 347 GLN A CA 1
ATOM 5271 C C . GLN A 1 368 ? 31.355 59.623 6.811 1.00 37.64 347 GLN A C 1
ATOM 5272 O O . GLN A 1 368 ? 31.283 60.849 7.017 1.00 37.02 347 GLN A O 1
ATOM 5286 N N . TRP A 1 369 ? 30.806 59.052 5.737 1.00 37.86 348 TRP A N 1
ATOM 5287 C CA . TRP A 1 369 ? 30.102 59.888 4.790 1.00 35.60 348 TRP A CA 1
ATOM 5288 C C . TRP A 1 369 ? 28.705 60.255 5.257 1.00 36.12 348 TRP A C 1
ATOM 5289 O O . TRP A 1 369 ? 28.310 61.406 5.092 1.00 36.87 348 TRP A O 1
ATOM 5310 N N . VAL A 1 370 ? 27.965 59.326 5.880 1.00 35.91 349 VAL A N 1
ATOM 5311 C CA . VAL A 1 370 ? 26.700 59.693 6.510 1.00 35.68 349 VAL A CA 1
ATOM 5312 C C . VAL A 1 370 ? 26.942 60.808 7.525 1.00 36.57 349 VAL A C 1
ATOM 5313 O O . VAL A 1 370 ? 26.185 61.788 7.587 1.00 38.37 349 VAL A O 1
ATOM 5326 N N . THR A 1 371 ? 28.031 60.695 8.313 1.00 36.70 350 THR A N 1
ATOM 5327 C CA . THR A 1 371 ? 28.258 61.631 9.411 1.00 37.60 350 THR A CA 1
ATOM 5328 C C . THR A 1 371 ? 28.667 63.000 8.897 1.00 38.40 350 THR A C 1
ATOM 5329 O O . THR A 1 371 ? 28.118 64.012 9.338 1.00 40.51 350 THR A O 1
ATOM 5340 N N . GLN A 1 372 ? 29.552 63.047 7.887 1.00 38.60 351 GLN A N 1
ATOM 5341 C CA . GLN A 1 372 ? 29.971 64.339 7.352 1.00 38.33 351 GLN A CA 1
ATOM 5342 C C . GLN A 1 372 ? 28.790 65.067 6.731 1.00 37.96 351 GLN A C 1
ATOM 5343 O O . GLN A 1 372 ? 28.655 66.295 6.872 1.00 40.73 351 GLN A O 1
ATOM 5357 N N . TRP A 1 373 ? 27.951 64.323 5.986 1.00 36.26 352 TRP A N 1
ATOM 5358 C CA . TRP A 1 373 ? 26.773 64.908 5.351 1.00 38.14 352 TRP A CA 1
ATOM 5359 C C . TRP A 1 373 ? 25.801 65.469 6.382 1.00 38.84 352 TRP A C 1
ATOM 5360 O O . TRP A 1 373 ? 25.351 66.624 6.265 1.00 39.09 352 TRP A O 1
ATOM 5381 N N . THR A 1 374 ? 25.511 64.688 7.439 1.00 37.40 353 THR A N 1
ATOM 5382 C CA . THR A 1 374 ? 24.558 65.125 8.451 1.00 39.28 353 THR A CA 1
ATOM 5383 C C . THR A 1 374 ? 25.091 66.340 9.192 1.00 38.78 353 THR A C 1
ATOM 5384 O O . THR A 1 374 ? 24.369 67.325 9.376 1.00 39.68 353 THR A O 1
ATOM 5395 N N . ASN A 1 375 ? 26.378 66.319 9.559 1.00 38.30 354 ASN A N 1
ATOM 5396 C CA . ASN A 1 375 ? 26.971 67.437 10.289 1.00 39.94 354 ASN A CA 1
ATOM 5397 C C . ASN A 1 375 ? 27.019 68.702 9.449 1.00 40.19 354 ASN A C 1
ATOM 5398 O O . ASN A 1 375 ? 26.898 69.808 9.977 1.00 42.24 354 ASN A O 1
ATOM 5409 N N . MET A 1 376 ? 27.171 68.569 8.132 1.00 40.20 355 MET A N 1
ATOM 5410 C CA . MET A 1 376 ? 27.100 69.753 7.291 1.00 41.50 355 MET A CA 1
ATOM 5411 C C . MET A 1 376 ? 25.694 70.332 7.298 1.00 42.20 355 MET A C 1
ATOM 5412 O O . MET A 1 376 ? 25.517 71.550 7.391 1.00 42.39 355 MET A O 1
ATOM 5426 N N . LEU A 1 377 ? 24.682 69.471 7.192 1.00 42.40 356 LEU A N 1
ATOM 5427 C CA . LEU A 1 377 ? 23.305 69.934 7.107 1.00 43.15 356 LEU A CA 1
ATOM 5428 C C . LEU A 1 377 ? 22.830 70.574 8.403 1.00 44.24 356 LEU A C 1
ATOM 5429 O O . LEU A 1 377 ? 21.859 71.343 8.386 1.00 46.20 356 LEU A O 1
ATOM 5445 N N . LEU A 1 378 ? 23.503 70.298 9.521 1.00 43.85 357 LEU A N 1
ATOM 5446 C CA . LEU A 1 378 ? 23.134 70.949 10.769 1.00 43.46 357 LEU A CA 1
ATOM 5447 C C . LEU A 1 378 ? 23.577 72.406 10.792 1.00 45.71 357 LEU A C 1
ATOM 5448 O O . LEU A 1 378 ? 22.977 73.236 11.493 1.00 46.65 357 LEU A O 1
ATOM 5464 N N . ALA A 1 379 ? 24.626 72.733 10.043 1.00 45.53 358 ALA A N 1
ATOM 5465 C CA . ALA A 1 379 ? 25.084 74.103 9.965 1.00 47.60 358 ALA A CA 1
ATOM 5466 C C . ALA A 1 379 ? 24.256 74.870 8.945 1.00 49.49 358 ALA A C 1
ATOM 5467 O O . ALA A 1 379 ? 23.558 74.274 8.122 1.00 49.87 358 ALA A O 1
ATOM 5474 N N . PRO A 1 380 ? 24.303 76.196 8.986 1.00 51.30 359 PRO A N 1
ATOM 5475 C CA . PRO A 1 380 ? 23.552 76.999 8.012 1.00 51.25 359 PRO A CA 1
ATOM 5476 C C . PRO A 1 380 ? 23.940 76.614 6.597 1.00 50.89 359 PRO A C 1
ATOM 5477 O O . PRO A 1 380 ? 25.126 76.377 6.322 1.00 49.34 359 PRO A O 1
ATOM 5488 N N . PRO A 1 381 ? 22.979 76.516 5.680 1.00 50.95 360 PRO A N 1
ATOM 5489 C CA . PRO A 1 381 ? 23.295 76.043 4.320 1.00 50.75 360 PRO A CA 1
ATOM 5490 C C . PRO A 1 381 ? 24.019 77.108 3.518 1.00 49.75 360 PRO A C 1
ATOM 5491 O O . PRO A 1 381 ? 23.615 78.284 3.524 1.00 49.70 360 PRO A O 1
ATOM 5502 N N . PRO A 1 382 ? 25.090 76.739 2.815 1.00 48.85 361 PRO A N 1
ATOM 5503 C CA . PRO A 1 382 ? 25.778 77.702 1.959 1.00 48.17 361 PRO A CA 1
ATOM 5504 C C . PRO A 1 382 ? 24.994 77.950 0.683 1.00 48.05 361 PRO A C 1
ATOM 5505 O O . PRO A 1 382 ? 24.062 77.197 0.350 1.00 46.34 361 PRO A O 1
ATOM 5516 N N . PRO A 1 383 ? 25.354 78.998 -0.064 1.00 48.09 362 PRO A N 1
ATOM 5517 C CA . PRO A 1 383 ? 24.575 79.346 -1.270 1.00 47.77 362 PRO A CA 1
ATOM 5518 C C . PRO A 1 383 ? 24.436 78.221 -2.260 1.00 48.55 362 PRO A C 1
ATOM 5519 O O . PRO A 1 383 ? 23.363 78.062 -2.860 1.00 51.36 362 PRO A O 1
ATOM 5530 N N . HIS A 1 384 ? 25.498 77.447 -2.488 1.00 46.19 363 HIS A N 1
ATOM 5531 C CA . HIS A 1 384 ? 25.397 76.401 -3.494 1.00 46.27 363 HIS A CA 1
ATOM 5532 C C . HIS A 1 384 ? 24.419 75.318 -3.074 1.00 44.85 363 HIS A C 1
ATOM 5533 O O . HIS A 1 384 ? 23.854 74.640 -3.937 1.00 46.66 363 HIS A O 1
ATOM 5547 N N . VAL A 1 385 ? 24.182 75.162 -1.768 1.00 45.19 364 VAL A N 1
ATOM 5548 C CA . VAL A 1 385 ? 23.181 74.200 -1.334 1.00 43.66 364 VAL A CA 1
ATOM 5549 C C . VAL A 1 385 ? 21.788 74.737 -1.598 1.00 42.83 364 VAL A C 1
ATOM 5550 O O . VAL A 1 385 ? 20.895 74.001 -2.029 1.00 43.39 364 VAL A O 1
ATOM 5563 N N . LEU A 1 386 ? 21.567 76.021 -1.324 1.00 43.77 365 LEU A N 1
ATOM 5564 C CA . LEU A 1 386 ? 20.260 76.593 -1.604 1.00 44.34 365 LEU A CA 1
ATOM 5565 C C . LEU A 1 386 ? 19.973 76.521 -3.100 1.00 45.12 365 LEU A C 1
ATOM 5566 O O . LEU A 1 386 ? 18.832 76.282 -3.514 1.00 46.37 365 LEU A O 1
ATOM 5582 N N . ASN A 1 387 ? 21.005 76.692 -3.927 1.00 46.27 366 ASN A N 1
ATOM 5583 C CA . ASN A 1 387 ? 20.802 76.579 -5.370 1.00 46.38 366 ASN A CA 1
ATOM 5584 C C . ASN A 1 387 ? 20.439 75.149 -5.765 1.00 45.02 366 ASN A C 1
ATOM 5585 O O . ASN A 1 387 ? 19.552 74.936 -6.602 1.00 45.86 366 ASN A O 1
ATOM 5596 N N . LEU A 1 388 ? 21.110 74.159 -5.179 1.00 44.29 367 LEU A N 1
ATOM 5597 C CA . LEU A 1 388 ? 20.739 72.766 -5.405 1.00 42.78 367 LEU A CA 1
ATOM 5598 C C . LEU A 1 388 ? 19.276 72.517 -5.068 1.00 41.15 367 LEU A C 1
ATOM 5599 O O . LEU A 1 388 ? 18.548 71.883 -5.835 1.00 40.21 367 LEU A O 1
ATOM 5615 N N . LEU A 1 389 ? 18.838 72.969 -3.892 1.00 41.63 368 LEU A N 1
ATOM 5616 C CA . LEU A 1 389 ? 17.461 72.727 -3.483 1.00 43.33 368 LEU A CA 1
ATOM 5617 C C . LEU A 1 389 ? 16.470 73.383 -4.430 1.00 43.96 368 LEU A C 1
ATOM 5618 O O . LEU A 1 389 ? 15.404 72.813 -4.707 1.00 46.62 368 LEU A O 1
ATOM 5634 N N . GLY A 1 390 ? 16.768 74.602 -4.890 1.00 43.47 369 GLY A N 1
ATOM 5635 C CA . GLY A 1 390 ? 15.901 75.229 -5.871 1.00 45.86 369 GLY A CA 1
ATOM 5636 C C . GLY A 1 390 ? 15.932 74.515 -7.210 1.00 45.95 369 GLY A C 1
ATOM 5637 O O . GLY A 1 390 ? 14.890 74.267 -7.824 1.00 45.59 369 GLY A O 1
ATOM 5641 N N . SER A 1 391 ? 17.131 74.157 -7.671 1.00 44.20 370 SER A N 1
ATOM 5642 C CA . SER A 1 391 ? 17.259 73.505 -8.970 1.00 42.75 370 SER A CA 1
ATOM 5643 C C . SER A 1 391 ? 16.572 72.148 -8.981 1.00 40.85 370 SER A C 1
ATOM 5644 O O . SER A 1 391 ? 16.033 71.732 -10.007 1.00 43.29 370 SER A O 1
ATOM 5652 N N . ALA A 1 392 ? 16.558 71.450 -7.847 1.00 40.60 371 ALA A N 1
ATOM 5653 C CA . ALA A 1 392 ? 15.892 70.153 -7.783 1.00 39.97 371 ALA A CA 1
ATOM 5654 C C . ALA A 1 392 ? 14.415 70.281 -8.121 1.00 41.78 371 ALA A C 1
ATOM 5655 O O . ALA A 1 392 ? 13.823 69.351 -8.688 1.00 41.78 371 ALA A O 1
ATOM 5662 N N . GLY A 1 393 ? 13.823 71.448 -7.867 1.00 43.30 372 GLY A N 1
ATOM 5663 C CA . GLY A 1 393 ? 12.413 71.652 -8.139 1.00 42.29 372 GLY A CA 1
ATOM 5664 C C . GLY A 1 393 ? 12.105 71.801 -9.610 1.00 42.11 372 GLY A C 1
ATOM 5665 O O . GLY A 1 393 ? 10.939 71.712 -9.995 1.00 46.97 372 GLY A O 1
ATOM 5669 N N . ALA A 1 394 ? 13.120 72.058 -10.414 1.00 40.76 373 ALA A N 1
ATOM 5670 C CA . ALA A 1 394 ? 12.965 72.246 -11.851 1.00 39.23 373 ALA A CA 1
ATOM 5671 C C . ALA A 1 394 ? 13.738 71.226 -12.683 1.00 39.21 373 ALA A C 1
ATOM 5672 O O . ALA A 1 394 ? 13.695 71.290 -13.935 1.00 40.42 373 ALA A O 1
ATOM 5679 N N . VAL A 1 395 ? 14.445 70.304 -12.039 1.00 40.32 374 VAL A N 1
ATOM 5680 C CA . VAL A 1 395 ? 15.249 69.274 -12.681 1.00 39.89 374 VAL A CA 1
ATOM 5681 C C . VAL A 1 395 ? 14.917 67.954 -12.003 1.00 40.66 374 VAL A C 1
ATOM 5682 O O . VAL A 1 395 ? 15.573 67.592 -11.029 1.00 40.09 374 VAL A O 1
ATOM 5695 N N . PRO A 1 396 ? 13.920 67.216 -12.473 1.00 38.84 375 PRO A N 1
ATOM 5696 C CA . PRO A 1 396 ? 13.428 66.038 -11.729 1.00 39.70 375 PRO A CA 1
ATOM 5697 C C . PRO A 1 396 ? 14.486 64.974 -11.487 1.00 38.50 375 PRO A C 1
ATOM 5698 O O . PRO A 1 396 ? 14.490 64.357 -10.405 1.00 40.33 375 PRO A O 1
ATOM 5709 N N . PRO A 1 397 ? 15.419 64.739 -12.415 1.00 37.11 376 PRO A N 1
ATOM 5710 C CA . PRO A 1 397 ? 16.503 63.767 -12.106 1.00 34.92 376 PRO A CA 1
ATOM 5711 C C . PRO A 1 397 ? 17.305 64.161 -10.857 1.00 38.08 376 PRO A C 1
ATOM 5712 O O . PRO A 1 397 ? 17.799 63.288 -10.129 1.00 38.88 376 PRO A O 1
ATOM 5723 N N . LEU A 1 398 ? 17.479 65.457 -10.618 1.00 36.69 377 LEU A N 1
ATOM 5724 C CA . LEU A 1 398 ? 18.202 65.902 -9.437 1.00 36.30 377 LEU A CA 1
ATOM 5725 C C . LEU A 1 398 ? 17.372 65.685 -8.186 1.00 37.92 377 LEU A C 1
ATOM 5726 O O . LEU A 1 398 ? 17.908 65.295 -7.145 1.00 37.95 377 LEU A O 1
ATOM 5742 N N . ALA A 1 399 ? 16.060 65.941 -8.256 1.00 37.51 378 ALA A N 1
ATOM 5743 C CA . ALA A 1 399 ? 15.214 65.649 -7.102 1.00 35.68 378 ALA A CA 1
ATOM 5744 C C . ALA A 1 399 ? 15.230 64.160 -6.783 1.00 36.97 378 ALA A C 1
ATOM 5745 O O . ALA A 1 399 ? 15.202 63.761 -5.614 1.00 36.61 378 ALA A O 1
ATOM 5752 N N . SER A 1 400 ? 15.253 63.321 -7.819 1.00 37.20 379 SER A N 1
ATOM 5753 C CA A SER A 1 400 ? 15.311 61.880 -7.608 0.60 37.30 379 SER A CA 1
ATOM 5754 C CA B SER A 1 400 ? 15.312 61.879 -7.607 0.40 37.35 379 SER A CA 1
ATOM 5755 C C . SER A 1 400 ? 16.645 61.458 -7.000 1.00 37.44 379 SER A C 1
ATOM 5756 O O . SER A 1 400 ? 16.689 60.601 -6.105 1.00 39.84 379 SER A O 1
ATOM 5771 N N . ALA A 1 401 ? 17.735 62.090 -7.421 1.00 38.91 380 ALA A N 1
ATOM 5772 C CA . ALA A 1 401 ? 19.032 61.766 -6.843 1.00 39.75 380 ALA A CA 1
ATOM 5773 C C . ALA A 1 401 ? 19.068 62.160 -5.376 1.00 41.09 380 ALA A C 1
ATOM 5774 O O . ALA A 1 401 ? 19.596 61.426 -4.532 1.00 42.66 380 ALA A O 1
ATOM 5781 N N . PHE A 1 402 ? 18.515 63.328 -5.069 1.00 39.25 381 PHE A N 1
ATOM 5782 C CA . PHE A 1 402 ? 18.436 63.770 -3.686 1.00 39.83 381 PHE A CA 1
ATOM 5783 C C . PHE A 1 402 ? 17.658 62.765 -2.850 1.00 38.82 381 PHE A C 1
ATOM 5784 O O . PHE A 1 402 ? 18.139 62.303 -1.807 1.00 41.66 381 PHE A O 1
ATOM 5801 N N . ALA A 1 403 ? 16.450 62.420 -3.281 1.00 37.09 382 ALA A N 1
ATOM 5802 C CA . ALA A 1 403 ? 15.609 61.533 -2.487 1.00 36.68 382 ALA A CA 1
ATOM 5803 C C . ALA A 1 403 ? 16.265 60.168 -2.283 1.00 36.08 382 ALA A C 1
ATOM 5804 O O . ALA A 1 403 ? 16.327 59.649 -1.163 1.00 37.78 382 ALA A O 1
ATOM 5811 N N . ASN A 1 404 ? 16.768 59.572 -3.350 1.00 35.78 383 ASN A N 1
ATOM 5812 C CA . ASN A 1 404 ? 17.317 58.227 -3.231 1.00 35.47 383 ASN A CA 1
ATOM 5813 C C . ASN A 1 404 ? 18.663 58.247 -2.538 1.00 35.34 383 ASN A C 1
ATOM 5814 O O . ASN A 1 404 ? 19.108 57.200 -2.064 1.00 38.86 383 ASN A O 1
ATOM 5825 N N . GLY A 1 405 ? 19.321 59.406 -2.460 1.00 35.23 384 GLY A N 1
ATOM 5826 C CA . GLY A 1 405 ? 20.548 59.484 -1.691 1.00 35.63 384 GLY A CA 1
ATOM 5827 C C . GLY A 1 405 ? 20.332 59.129 -0.240 1.00 38.01 384 GLY A C 1
ATOM 5828 O O . GLY A 1 405 ? 21.269 58.687 0.422 1.00 37.37 384 GLY A O 1
ATOM 5832 N N . PHE A 1 406 ? 19.097 59.233 0.239 1.00 36.63 385 PHE A N 1
ATOM 5833 C CA . PHE A 1 406 ? 18.864 58.886 1.649 1.00 35.51 385 PHE A CA 1
ATOM 5834 C C . PHE A 1 406 ? 19.031 57.390 1.903 1.00 35.77 385 PHE A C 1
ATOM 5835 O O . PHE A 1 406 ? 19.219 56.983 3.049 1.00 36.09 385 PHE A O 1
ATOM 5852 N N . ASP A 1 407 ? 18.965 56.555 0.887 1.00 33.82 386 ASP A N 1
ATOM 5853 C CA . ASP A 1 407 ? 19.246 55.126 1.015 1.00 34.24 386 ASP A CA 1
ATOM 5854 C C . ASP A 1 407 ? 20.738 54.829 1.026 1.00 36.22 386 ASP A C 1
ATOM 5855 O O . ASP A 1 407 ? 21.139 53.737 1.448 1.00 35.09 386 ASP A O 1
ATOM 5864 N N . ASP A 1 408 ? 21.580 55.782 0.616 1.00 36.38 387 ASP A N 1
ATOM 5865 C CA . ASP A 1 408 ? 23.027 55.561 0.601 1.00 35.97 387 ASP A CA 1
ATOM 5866 C C . ASP A 1 408 ? 23.661 56.942 0.459 1.00 33.79 387 ASP A C 1
ATOM 5867 O O . ASP A 1 408 ? 23.947 57.402 -0.660 1.00 34.95 387 ASP A O 1
ATOM 5876 N N . PRO A 1 409 ? 23.918 57.628 1.560 1.00 34.62 388 PRO A N 1
ATOM 5877 C CA . PRO A 1 409 ? 24.402 59.007 1.468 1.00 35.42 388 PRO A CA 1
ATOM 5878 C C . PRO A 1 409 ? 25.791 59.143 0.897 1.00 35.11 388 PRO A C 1
ATOM 5879 O O . PRO A 1 409 ? 26.233 60.274 0.709 1.00 35.33 388 PRO A O 1
ATOM 5890 N N . ARG A 1 410 ? 26.517 58.053 0.658 1.00 34.95 389 ARG A N 1
ATOM 5891 C CA . ARG A 1 410 ? 27.771 58.159 -0.063 1.00 35.35 389 ARG A CA 1
ATOM 5892 C C . ARG A 1 410 ? 27.536 58.808 -1.413 1.00 34.81 389 ARG A C 1
ATOM 5893 O O . ARG A 1 410 ? 28.415 59.510 -1.909 1.00 35.45 389 ARG A O 1
ATOM 5914 N N . THR A 1 411 ? 26.323 58.666 -1.964 1.00 34.68 390 THR A N 1
ATOM 5915 C CA . THR A 1 411 ? 26.043 59.137 -3.312 1.00 34.84 390 THR A CA 1
ATOM 5916 C C . THR A 1 411 ? 25.888 60.666 -3.403 1.00 35.82 390 THR A C 1
ATOM 5917 O O . THR A 1 411 ? 25.729 61.187 -4.512 1.00 37.74 390 THR A O 1
ATOM 5928 N N . PHE A 1 412 ? 25.932 61.384 -2.302 1.00 36.95 391 PHE A N 1
ATOM 5929 C CA . PHE A 1 412 ? 25.923 62.835 -2.255 1.00 37.58 391 PHE A CA 1
ATOM 5930 C C . PHE A 1 412 ? 27.299 63.428 -2.478 1.00 39.81 391 PHE A C 1
ATOM 5931 O O . PHE A 1 412 ? 27.397 64.633 -2.722 1.00 39.91 391 PHE A O 1
ATOM 5948 N N . PHE A 1 413 ? 28.345 62.639 -2.399 1.00 37.92 392 PHE A N 1
ATOM 5949 C CA . PHE A 1 413 ? 29.683 63.202 -2.495 1.00 37.75 392 PHE A CA 1
ATOM 5950 C C . PHE A 1 413 ? 30.224 63.016 -3.902 1.00 38.43 392 PHE A C 1
ATOM 5951 O O . PHE A 1 413 ? 30.092 61.943 -4.453 1.00 40.72 392 PHE A O 1
ATOM 5968 N N . PRO A 1 414 ? 30.947 63.989 -4.453 1.00 38.33 393 PRO A N 1
ATOM 5969 C CA . PRO A 1 414 ? 31.372 65.249 -3.844 1.00 40.66 393 PRO A CA 1
ATOM 5970 C C . PRO A 1 414 ? 30.502 66.436 -4.165 1.00 39.94 393 PRO A C 1
ATOM 5971 O O . PRO A 1 414 ? 30.842 67.557 -3.786 1.00 42.53 393 PRO A O 1
ATOM 5982 N N . TRP A 1 415 ? 29.396 66.200 -4.872 1.00 38.59 394 TRP A N 1
ATOM 5983 C CA . TRP A 1 415 ? 28.653 67.313 -5.433 1.00 39.50 394 TRP A CA 1
ATOM 5984 C C . TRP A 1 415 ? 27.810 68.067 -4.432 1.00 40.00 394 TRP A C 1
ATOM 5985 O O . TRP A 1 415 ? 27.520 69.253 -4.650 1.00 40.69 394 TRP A O 1
ATOM 6006 N N . PHE A 1 416 ? 27.409 67.434 -3.334 1.00 40.60 395 PHE A N 1
ATOM 6007 C CA . PHE A 1 416 ? 26.578 68.154 -2.377 1.00 42.03 395 PHE A CA 1
ATOM 6008 C C . PHE A 1 416 ? 27.385 69.196 -1.600 1.00 43.76 395 PHE A C 1
ATOM 6009 O O . PHE A 1 416 ? 26.887 70.291 -1.311 1.00 45.86 395 PHE A O 1
ATOM 6026 N N . ALA A 1 417 ? 28.643 68.896 -1.295 1.00 43.08 396 ALA A N 1
ATOM 6027 C CA . ALA A 1 417 ? 29.429 69.739 -0.404 1.00 45.71 396 ALA A CA 1
ATOM 6028 C C . ALA A 1 417 ? 30.251 70.793 -1.129 1.00 47.35 396 ALA A C 1
ATOM 6029 O O . ALA A 1 417 ? 30.731 71.726 -0.479 1.00 49.34 396 ALA A O 1
ATOM 6036 N N . ASP A 1 418 ? 30.401 70.700 -2.450 1.00 47.34 397 ASP A N 1
ATOM 6037 C CA . ASP A 1 418 ? 31.272 71.601 -3.190 1.00 50.00 397 ASP A CA 1
ATOM 6038 C C . ASP A 1 418 ? 30.514 72.330 -4.288 1.00 49.93 397 ASP A C 1
ATOM 6039 O O . ASP A 1 418 ? 29.820 71.696 -5.093 1.00 49.56 397 ASP A O 1
ATOM 6048 N N . ALA A 1 419 ? 30.716 73.651 -4.361 1.00 49.42 398 ALA A N 1
ATOM 6049 C CA . ALA A 1 419 ? 29.946 74.478 -5.283 1.00 48.74 398 ALA A CA 1
ATOM 6050 C C . ALA A 1 419 ? 30.176 74.067 -6.731 1.00 46.76 398 ALA A C 1
ATOM 6051 O O . ALA A 1 419 ? 29.218 73.852 -7.480 1.00 46.88 398 ALA A O 1
ATOM 6058 N N . ALA A 1 420 ? 31.441 73.981 -7.155 1.00 45.89 399 ALA A N 1
ATOM 6059 C CA . ALA A 1 420 ? 31.725 73.650 -8.552 1.00 45.07 399 ALA A CA 1
ATOM 6060 C C . ALA A 1 420 ? 31.181 72.274 -8.908 1.00 44.60 399 ALA A C 1
ATOM 6061 O O . ALA A 1 420 ? 30.578 72.091 -9.973 1.00 44.99 399 ALA A O 1
ATOM 6068 N N . GLU A 1 421 ? 31.380 71.293 -8.025 1.00 43.84 400 GLU A N 1
ATOM 6069 C CA . GLU A 1 421 ? 30.873 69.949 -8.291 1.00 43.88 400 GLU A CA 1
ATOM 6070 C C . GLU A 1 421 ? 29.350 69.929 -8.305 1.00 42.23 400 GLU A C 1
ATOM 6071 O O . GLU A 1 421 ? 28.745 69.176 -9.081 1.00 43.90 400 GLU A O 1
ATOM 6083 N N . SER A 1 422 ? 28.711 70.753 -7.477 1.00 43.15 401 SER A N 1
ATOM 6084 C CA . SER A 1 422 ? 27.252 70.800 -7.493 1.00 42.02 401 SER A CA 1
ATOM 6085 C C . SER A 1 422 ? 26.751 71.276 -8.849 1.00 44.00 401 SER A C 1
ATOM 6086 O O . SER A 1 422 ? 25.787 70.721 -9.389 1.00 44.23 401 SER A O 1
ATOM 6094 N N . GLU A 1 423 ? 27.401 72.301 -9.416 1.00 44.61 402 GLU A N 1
ATOM 6095 C CA . GLU A 1 423 ? 26.998 72.796 -10.731 1.00 46.89 402 GLU A CA 1
ATOM 6096 C C . GLU A 1 423 ? 27.175 71.727 -11.800 1.00 45.77 402 GLU A C 1
ATOM 6097 O O . GLU A 1 423 ? 26.340 71.597 -12.706 1.00 44.99 402 GLU A O 1
ATOM 6109 N N . ARG A 1 424 ? 28.269 70.968 -11.728 1.00 46.53 403 ARG A N 1
ATOM 6110 C CA . ARG A 1 424 ? 28.467 69.878 -12.673 1.00 46.81 403 ARG A CA 1
ATOM 6111 C C . ARG A 1 424 ? 27.351 68.853 -12.550 1.00 43.65 403 ARG A C 1
ATOM 6112 O O . ARG A 1 424 ? 26.858 68.336 -13.551 1.00 45.07 403 ARG A O 1
ATOM 6133 N N . TYR A 1 425 ? 26.935 68.529 -11.329 1.00 40.67 404 TYR A N 1
ATOM 6134 C CA . TYR A 1 425 ? 25.932 67.482 -11.215 1.00 39.32 404 TYR A CA 1
ATOM 6135 C C . TYR A 1 425 ? 24.565 67.986 -11.637 1.00 41.01 404 TYR A C 1
ATOM 6136 O O . TYR A 1 425 ? 23.773 67.228 -12.202 1.00 40.84 404 TYR A O 1
ATOM 6154 N N . ILE A 1 426 ? 24.266 69.254 -11.371 1.00 40.77 405 ILE A N 1
ATOM 6155 C CA . ILE A 1 426 ? 23.026 69.824 -11.884 1.00 39.36 405 ILE A CA 1
ATOM 6156 C C . ILE A 1 426 ? 22.970 69.660 -13.395 1.00 39.66 405 ILE A C 1
ATOM 6157 O O . ILE A 1 426 ? 21.941 69.275 -13.958 1.00 41.92 405 ILE A O 1
ATOM 6173 N N . ALA A 1 427 ? 24.081 69.943 -14.065 1.00 40.46 406 ALA A N 1
ATOM 6174 C CA . ALA A 1 427 ? 24.106 69.834 -15.524 1.00 41.34 406 ALA A CA 1
ATOM 6175 C C . ALA A 1 427 ? 23.907 68.390 -15.965 1.00 41.29 406 ALA A C 1
ATOM 6176 O O . ALA A 1 427 ? 23.192 68.121 -16.939 1.00 42.53 406 ALA A O 1
ATOM 6183 N N . THR A 1 428 ? 24.569 67.453 -15.293 1.00 40.58 407 THR A N 1
ATOM 6184 C CA . THR A 1 428 ? 24.382 66.034 -15.597 1.00 40.11 407 THR A CA 1
ATOM 6185 C C . THR A 1 428 ? 22.909 65.648 -15.505 1.00 38.40 407 THR A C 1
ATOM 6186 O O . THR A 1 428 ? 22.368 64.973 -16.393 1.00 38.65 407 THR A O 1
ATOM 6197 N N . CYS A 1 429 ? 22.243 66.069 -14.429 1.00 38.16 408 CYS A N 1
ATOM 6198 C CA . CYS A 1 429 ? 20.825 65.760 -14.259 1.00 40.31 408 CYS A CA 1
ATOM 6199 C C . CYS A 1 429 ? 19.970 66.462 -15.309 1.00 40.32 408 CYS A C 1
ATOM 6200 O O . CYS A 1 429 ? 19.012 65.882 -15.843 1.00 42.05 408 CYS A O 1
ATOM 6208 N N . ALA A 1 430 ? 20.290 67.720 -15.611 1.00 41.01 409 ALA A N 1
ATOM 6209 C CA . ALA A 1 430 ? 19.516 68.445 -16.599 1.00 40.94 409 ALA A CA 1
ATOM 6210 C C . ALA A 1 430 ? 19.586 67.767 -17.964 1.00 42.97 409 ALA A C 1
ATOM 6211 O O . ALA A 1 430 ? 18.608 67.795 -18.709 1.00 45.30 409 ALA A O 1
ATOM 6218 N N . ALA A 1 431 ? 20.702 67.109 -18.283 1.00 42.56 410 ALA A N 1
ATOM 6219 C CA . ALA A 1 431 ? 20.865 66.544 -19.618 1.00 43.91 410 ALA A CA 1
ATOM 6220 C C . ALA A 1 431 ? 19.979 65.327 -19.842 1.00 42.94 410 ALA A C 1
ATOM 6221 O O . ALA A 1 431 ? 19.749 64.958 -20.999 1.00 47.71 410 ALA A O 1
ATOM 6228 N N . VAL A 1 432 ? 19.506 64.682 -18.778 1.00 43.15 411 VAL A N 1
ATOM 6229 C CA . VAL A 1 432 ? 18.646 63.514 -18.897 1.00 40.89 411 VAL A CA 1
ATOM 6230 C C . VAL A 1 432 ? 17.217 63.796 -18.463 1.00 42.80 411 VAL A C 1
ATOM 6231 O O . VAL A 1 432 ? 16.410 62.874 -18.362 1.00 45.25 411 VAL A O 1
ATOM 6244 N N . ALA A 1 433 ? 16.868 65.051 -18.248 1.00 43.98 412 ALA A N 1
ATOM 6245 C CA . ALA A 1 433 ? 15.522 65.396 -17.798 1.00 48.70 412 ALA A CA 1
ATOM 6246 C C . ALA A 1 433 ? 14.556 65.249 -18.961 1.00 54.64 412 ALA A C 1
ATOM 6247 O O . ALA A 1 433 ? 14.962 65.391 -20.115 1.00 57.55 412 ALA A O 1
#

Foldseek 3Di:
DEEEEEALFLLRLLLLLLVLVVPYAYEYEYQDALVCLQPAFFDDQQWADDVLVVLCVVSVQPPCVVQFDWAFWAWEWECDPPDPLHTPFTAMATAPDTIAGETRSPRSSVSVVVSVVSPYHYHYDPDALVVVVVCLVVGLAYEYAHFPDPRLPLFAFDPVLAVKPWWQWKKKKFWKAQFAADPPGWHFYWYQYAPFWIWTKTWHAGPLGITMMIMTITGPPHPSNPCPPPDFLVSQVVSSLVCCVVGPVVRNVRVPPMDGSDRSHMDIDTDGFTAGQFWGARPVRGIHGYFQNSGGPADCRLVPRSNLSSVRSVLVSVLVVVCPPPGCDPVSRRVSVCCSCVVAVSQVRVVRVQVSDRDDPLQVVLSRLCSVQVQSSNQVTNCSNGVVSCPPLNPDNVSVVVVSVVSNVVD

Secondary structure (DSSP, 8-state):
-EEEEE--SHHHHHHHHHHHHTT-EEEEEESS-HHHHHHS------EE-HHHHHHHHHTT--TTTTTSPEEEEEEEEEE-SSSTT-EEEEEEEEEEEEEEEB-HHHHHHHHHHHHHHTT-EEEES---HHHHHHHHHHSSEEEE--TTSGGGGGSPB-TTT---SS-S-EEEEEEEE-PPPPSSS--EEEEEETTTEEEEEEEEEETTEEEEEEEEEE-TTSTT---TT--SHHHHHHHHHHHHHHH-HHHHTT-TT-EESSTTSEEEE----EEB-SEEE-TTS-EEEE-GGGTEE--GGGS-HHHHHHHHHHHHHHHHHHHTTS---HHHHHHHHHHHIIIIIHHHHHHHHHHHSPPPHHHHHHHHHHTT-HHHHHHHHHHTT-GGGGTTTTT-HHHHHHHHHHHHHT-

Sequence (411 aa):
KRIAIVGAGQQSGLQLGLGLLAAGYEVTMFSNRTGEDIRRGKVMSSQCMFDTSLQIERDLGLDHWASDCPTVDGIGLAVPHPEQKGAKVIDWAARLNASAQSVDQRLKIPAWMDEFQKKGGELVFKDAGIDELEACTQSHDLTLVASGKGEISKLFERDAHKSPYDKPQRALALTYVKGMAPREPFSAVCMNLIPGVGEYFVFPALTTTGPCEIMVFEGVPGGPMDCWADVKTPEEHLARSKWILDTFTPWEAERCKDIEELTDDNGILAGRFAPTVRKPVATLPSGRKVLGLADVVVLNDPITGQGSNNAAKCADTYLKSILARGDGAADAAWMQQTFDRYWFGYAQWVTQWTNMLLAPPPPHVLNLLGSAGAVPPLASSAFANGFDDPRTFFPWFADAAESERYIATCAAVA